Protein AF-A0A7U9TIS8-F1 (afdb_monomer)

Nearest PDB structures (foldseek):
  5chs-assembly1_A  TM=2.363E-01  e=1.537E+00  Vesicular stomatitis Indiana virus
  6k5p-assembly1_A  TM=4.610E-01  e=3.550E+00  Culex quinquefasciatus
  7df1-assembly4_D  TM=5.154E-01  e=9.594E+00  Homo sapiens

Structure (mmCIF, N/CA/C/O backbone):
data_AF-A0A7U9TIS8-F1
#
_entry.id   AF-A0A7U9TIS8-F1
#
loop_
_atom_site.group_PDB
_atom_site.id
_atom_site.type_symbol
_atom_site.label_atom_id
_atom_site.label_alt_id
_atom_site.label_comp_id
_atom_site.label_asym_id
_atom_site.label_entity_id
_atom_site.label_seq_id
_atom_site.pdbx_PDB_ins_code
_atom_site.Cartn_x
_atom_site.Cartn_y
_atom_site.Cartn_z
_atom_site.occupancy
_atom_site.B_iso_or_equiv
_atom_site.auth_seq_id
_atom_site.auth_comp_id
_atom_site.auth_asym_id
_atom_site.auth_atom_id
_atom_site.pdbx_PDB_model_num
ATOM 1 N N . MET A 1 1 ? 23.838 77.059 20.087 1.00 42.41 1 MET A N 1
ATOM 2 C CA . MET A 1 1 ? 24.454 75.940 19.335 1.00 42.41 1 MET A CA 1
ATOM 3 C C . MET A 1 1 ? 25.877 75.732 19.826 1.00 42.41 1 MET A C 1
ATOM 5 O O . MET A 1 1 ? 26.713 76.539 19.466 1.00 42.41 1 MET A O 1
ATOM 9 N N . ASN A 1 2 ? 26.151 74.729 20.671 1.00 47.03 2 ASN A N 1
ATOM 10 C CA . ASN A 1 2 ? 27.525 74.245 20.923 1.00 47.03 2 ASN A CA 1
ATOM 11 C C . ASN A 1 2 ? 27.561 72.875 21.642 1.00 47.03 2 ASN A C 1
ATOM 13 O O . ASN A 1 2 ? 28.391 72.639 22.509 1.00 47.03 2 ASN A O 1
ATOM 17 N N . LEU A 1 3 ? 26.677 71.942 21.264 1.00 46.69 3 LEU A N 1
ATOM 18 C CA . LEU A 1 3 ? 26.717 70.548 21.749 1.00 46.69 3 LEU A CA 1
ATOM 19 C C . LEU A 1 3 ? 27.428 69.578 20.782 1.00 46.69 3 LEU A C 1
ATOM 21 O O . LEU A 1 3 ? 27.631 68.419 21.119 1.00 46.69 3 LEU A O 1
ATOM 25 N N . PHE A 1 4 ? 27.891 70.049 19.617 1.00 48.75 4 PHE A N 1
ATOM 26 C CA . PHE A 1 4 ? 28.489 69.205 18.567 1.00 48.75 4 PHE A CA 1
ATOM 27 C C . PHE A 1 4 ? 30.017 69.333 18.413 1.00 48.75 4 PHE A C 1
ATOM 29 O O . PHE A 1 4 ? 30.557 69.077 17.340 1.00 48.75 4 PHE A O 1
ATOM 36 N N . LYS A 1 5 ? 30.756 69.719 19.462 1.00 52.62 5 LYS A N 1
ATOM 37 C CA . LYS A 1 5 ? 32.230 69.851 19.394 1.00 52.62 5 LYS A CA 1
ATOM 38 C C . LYS A 1 5 ? 32.991 69.133 20.512 1.00 52.62 5 LYS A C 1
ATOM 40 O O . LYS A 1 5 ? 34.034 69.607 20.947 1.00 52.62 5 LYS A O 1
ATOM 45 N N . ASN A 1 6 ? 32.526 67.963 20.954 1.00 50.16 6 ASN A N 1
ATOM 46 C CA . ASN A 1 6 ? 33.331 67.119 21.840 1.00 50.16 6 ASN A CA 1
ATOM 47 C C . ASN A 1 6 ? 33.301 65.650 21.389 1.00 50.16 6 ASN A C 1
ATOM 49 O O . ASN A 1 6 ? 32.342 64.928 21.648 1.00 50.16 6 ASN A O 1
ATOM 53 N N . LYS A 1 7 ? 34.372 65.187 20.723 1.00 54.34 7 LYS A N 1
ATOM 54 C CA . LYS A 1 7 ? 34.528 63.793 20.250 1.00 54.34 7 LYS A CA 1
ATOM 55 C C . LYS A 1 7 ? 34.502 62.746 21.382 1.00 54.34 7 LYS A C 1
ATOM 57 O O . LYS A 1 7 ? 34.402 61.561 21.098 1.00 54.34 7 LYS A O 1
ATOM 62 N N . LYS A 1 8 ? 34.540 63.166 22.654 1.00 52.75 8 LYS A N 1
ATOM 63 C CA . LYS A 1 8 ? 34.371 62.294 23.831 1.00 52.75 8 LYS A CA 1
ATOM 64 C C . LYS A 1 8 ? 32.907 62.035 24.229 1.00 52.75 8 LYS A C 1
ATOM 66 O O . LYS A 1 8 ? 32.668 61.127 25.012 1.00 52.75 8 LYS A O 1
ATOM 71 N N . ALA A 1 9 ? 31.932 62.771 23.684 1.00 53.75 9 ALA A N 1
ATOM 72 C CA . ALA A 1 9 ? 30.506 62.602 24.010 1.00 53.75 9 ALA A CA 1
ATOM 73 C C . ALA A 1 9 ? 29.753 61.627 23.074 1.00 53.75 9 ALA A C 1
ATOM 75 O O . ALA A 1 9 ? 28.619 61.259 23.359 1.00 53.75 9 ALA A O 1
ATOM 76 N N . ILE A 1 10 ? 30.381 61.184 21.977 1.00 56.66 10 ILE A N 1
ATOM 77 C CA . ILE A 1 10 ? 29.792 60.259 20.983 1.00 56.66 10 ILE A CA 1
ATOM 78 C C . ILE A 1 10 ? 29.905 58.783 21.423 1.00 56.66 10 ILE A C 1
ATOM 80 O O . ILE A 1 10 ? 29.148 57.939 20.951 1.00 56.66 10 ILE A O 1
ATOM 84 N N . GLY A 1 11 ? 30.807 58.459 22.357 1.00 60.09 11 GLY A N 1
ATOM 85 C CA . GLY A 1 11 ? 31.044 57.077 22.789 1.00 60.09 11 GLY A CA 1
ATOM 86 C C . GLY A 1 11 ? 29.905 56.467 23.610 1.00 60.09 11 GLY A C 1
ATOM 87 O O . GLY A 1 11 ? 29.603 55.291 23.444 1.00 60.09 11 GLY A O 1
ATOM 88 N N . LEU A 1 12 ? 29.233 57.252 24.458 1.00 69.31 12 LEU A N 1
ATOM 89 C CA . LEU A 1 12 ? 28.217 56.718 25.373 1.00 69.31 12 LEU A CA 1
ATOM 90 C C . LEU A 1 12 ? 26.941 56.242 24.646 1.00 69.31 12 LEU A C 1
ATOM 92 O O . LEU A 1 12 ? 26.530 55.111 24.892 1.00 69.31 12 LEU A O 1
ATOM 96 N N . PRO A 1 13 ? 26.343 57.016 23.712 1.00 76.12 13 PRO A N 1
ATOM 97 C CA . PRO A 1 13 ? 25.174 56.556 22.957 1.00 76.12 13 PRO A CA 1
ATOM 98 C C . PRO A 1 13 ? 25.478 55.358 22.050 1.00 76.12 13 PRO A C 1
ATOM 100 O O . PRO A 1 13 ? 24.631 54.489 21.879 1.00 76.12 13 PRO A O 1
ATOM 103 N N . MET A 1 14 ? 26.695 55.286 21.496 1.00 75.62 14 MET A N 1
ATOM 104 C CA . MET A 1 14 ? 27.121 54.171 20.646 1.00 75.62 14 MET A CA 1
ATOM 105 C C . MET A 1 14 ? 27.287 52.876 21.456 1.00 75.62 14 MET A C 1
ATOM 107 O O . MET A 1 14 ? 26.793 51.834 21.040 1.00 75.62 14 MET A O 1
ATOM 111 N N . VAL A 1 15 ? 27.908 52.945 22.640 1.00 78.94 15 VAL A N 1
ATOM 112 C CA . VAL A 1 15 ? 28.014 51.800 23.562 1.00 78.94 15 VAL A CA 1
ATOM 113 C C . VAL A 1 15 ? 26.632 51.349 24.035 1.00 78.94 15 VAL A C 1
ATOM 115 O O . VAL A 1 15 ? 26.360 50.153 24.052 1.00 78.94 15 VAL A O 1
ATOM 118 N N . LEU A 1 16 ? 25.733 52.287 24.353 1.00 80.81 16 LEU A N 1
ATOM 119 C CA . LEU A 1 16 ? 24.362 51.958 24.745 1.00 80.81 16 LEU A CA 1
ATOM 120 C C . LEU A 1 16 ? 23.595 51.281 23.598 1.00 80.81 16 LEU A C 1
ATOM 122 O O . LEU A 1 16 ? 22.908 50.293 23.828 1.00 80.81 16 LEU A O 1
ATOM 126 N N . GLY A 1 17 ? 23.771 51.757 22.361 1.00 80.88 17 GLY A N 1
ATOM 127 C CA . GLY A 1 17 ? 23.202 51.135 21.165 1.00 80.88 17 GLY A CA 1
ATOM 128 C C . GLY A 1 17 ? 23.708 49.708 20.935 1.00 80.88 17 GLY A C 1
ATOM 129 O O . GLY A 1 17 ? 22.905 48.825 20.654 1.00 80.88 17 GLY A O 1
ATOM 130 N N . ILE A 1 18 ? 25.009 49.456 21.127 1.00 83.81 18 ILE A N 1
ATOM 131 C CA . ILE A 1 18 ? 25.588 48.104 21.039 1.00 83.81 18 ILE A CA 1
ATOM 132 C C . ILE A 1 18 ? 25.034 47.201 22.145 1.00 83.81 18 ILE A C 1
ATOM 134 O O . ILE A 1 18 ? 24.660 46.070 21.863 1.00 83.81 18 ILE A O 1
ATOM 138 N N . ILE A 1 19 ? 24.937 47.683 23.388 1.00 84.62 19 ILE A N 1
ATOM 139 C CA . ILE A 1 19 ? 24.384 46.899 24.503 1.00 84.62 19 ILE A CA 1
ATOM 140 C C . ILE A 1 19 ? 22.920 46.538 24.236 1.00 84.62 19 ILE A C 1
ATOM 142 O O . ILE A 1 19 ? 22.548 45.377 24.371 1.00 84.62 19 ILE A O 1
ATOM 146 N N . VAL A 1 20 ? 22.098 47.500 23.808 1.00 83.81 20 VAL A N 1
ATOM 147 C CA . VAL A 1 20 ? 20.688 47.253 23.464 1.00 83.81 20 VAL A CA 1
ATOM 148 C C . VAL A 1 20 ? 20.572 46.281 22.288 1.00 83.81 20 VAL A C 1
ATOM 150 O O . VAL A 1 20 ? 19.719 45.402 22.315 1.00 83.81 20 VAL A O 1
ATOM 153 N N . PHE A 1 21 ? 21.454 46.381 21.293 1.00 84.88 21 PHE A N 1
ATOM 154 C CA . PHE A 1 21 ? 21.502 45.449 20.167 1.00 84.88 21 PHE A CA 1
ATOM 155 C C . PHE A 1 21 ? 21.884 44.026 20.599 1.00 84.88 21 PHE A C 1
ATOM 157 O O . PHE A 1 21 ? 21.220 43.073 20.205 1.00 84.88 21 PHE A O 1
ATOM 164 N N . VAL A 1 22 ? 22.900 43.872 21.454 1.00 87.50 22 VAL A N 1
ATOM 165 C CA . VAL A 1 22 ? 23.317 42.565 21.991 1.00 87.50 22 VAL A CA 1
ATOM 166 C C . VAL A 1 22 ? 22.220 41.955 22.859 1.00 87.50 22 VAL A C 1
ATOM 168 O O . VAL A 1 22 ? 21.928 40.771 22.708 1.00 87.50 22 VAL A O 1
ATOM 171 N N . ILE A 1 23 ? 21.574 42.746 23.722 1.00 88.81 23 ILE A N 1
ATOM 172 C CA . ILE A 1 23 ? 20.425 42.285 24.514 1.00 88.81 23 ILE A CA 1
ATOM 173 C C . ILE A 1 23 ? 19.290 41.870 23.575 1.00 88.81 23 ILE A C 1
ATOM 175 O O . ILE A 1 23 ? 18.766 40.775 23.724 1.00 88.81 23 ILE A O 1
ATOM 179 N N . GLY A 1 24 ? 18.976 42.680 22.560 1.00 85.81 24 GLY A N 1
ATOM 180 C CA . GLY A 1 24 ? 17.942 42.377 21.571 1.00 85.81 24 GLY A CA 1
ATOM 181 C C . GLY A 1 24 ? 18.192 41.065 20.826 1.00 85.81 24 GLY A C 1
ATOM 182 O O . GLY A 1 24 ? 17.292 40.233 20.746 1.00 85.81 24 GLY A O 1
ATOM 183 N N . ILE A 1 25 ? 19.421 40.835 20.350 1.00 89.50 25 ILE A N 1
ATOM 184 C CA . ILE A 1 25 ? 19.805 39.567 19.709 1.00 89.50 25 ILE A CA 1
ATOM 185 C C . ILE A 1 25 ? 19.719 38.407 20.698 1.00 89.50 25 ILE A C 1
ATOM 187 O O . ILE A 1 25 ? 19.184 37.358 20.357 1.00 89.50 25 ILE A O 1
ATOM 191 N N . THR A 1 26 ? 20.219 38.583 21.922 1.00 87.31 26 THR A N 1
ATOM 192 C CA . THR A 1 26 ? 20.226 37.515 22.933 1.00 87.31 26 THR A CA 1
ATOM 193 C C . THR A 1 26 ? 18.802 37.121 23.328 1.00 87.31 26 THR A C 1
ATOM 195 O O . THR A 1 26 ? 18.496 35.936 23.411 1.00 87.31 26 THR A O 1
ATOM 198 N N . THR A 1 27 ? 17.904 38.093 23.516 1.00 87.00 27 THR A N 1
ATOM 199 C CA . THR A 1 27 ? 16.485 37.850 23.800 1.00 87.00 27 THR A CA 1
ATOM 200 C C . THR A 1 27 ? 15.775 37.189 22.619 1.00 87.00 27 THR A C 1
ATOM 202 O O . THR A 1 27 ? 15.003 36.255 22.832 1.00 87.00 27 THR A O 1
ATOM 205 N N . ALA A 1 28 ? 16.050 37.614 21.382 1.00 85.69 28 ALA A N 1
ATOM 206 C CA . ALA A 1 28 ? 15.483 36.984 20.189 1.00 85.69 28 ALA A CA 1
ATOM 207 C C . ALA A 1 28 ? 15.948 35.526 20.038 1.00 85.69 28 ALA A C 1
ATOM 209 O O . ALA A 1 28 ? 15.123 34.644 19.817 1.00 85.69 28 ALA A O 1
ATOM 210 N N . LEU A 1 29 ? 17.244 35.261 20.239 1.00 87.75 29 LEU A N 1
ATOM 211 C CA . LEU A 1 29 ? 17.815 33.913 20.215 1.00 87.75 29 LEU A CA 1
ATOM 212 C C . LEU A 1 29 ? 17.205 33.027 21.311 1.00 87.75 29 LEU A C 1
ATOM 214 O O . LEU A 1 29 ? 16.806 31.902 21.039 1.00 87.75 29 LEU A O 1
ATOM 218 N N . MET A 1 30 ? 17.093 33.541 22.538 1.00 89.19 30 MET A N 1
ATOM 219 C CA . MET A 1 30 ? 16.490 32.807 23.653 1.00 89.19 30 MET A CA 1
ATOM 220 C C . MET A 1 30 ? 15.014 32.486 23.387 1.00 89.19 30 MET A C 1
ATOM 222 O O . MET A 1 30 ? 14.588 31.364 23.637 1.00 89.19 30 MET A O 1
ATOM 226 N N . SER A 1 31 ? 14.258 33.437 22.830 1.00 88.75 31 SER A N 1
ATOM 227 C CA . SER A 1 31 ? 12.857 33.216 22.450 1.00 88.75 31 SER A CA 1
ATOM 228 C C . SER A 1 31 ? 12.747 32.140 21.371 1.00 88.75 31 SER A C 1
ATOM 230 O O . SER A 1 31 ? 11.942 31.226 21.496 1.00 88.75 31 SER A O 1
ATOM 232 N N . PHE A 1 32 ? 13.599 32.204 20.345 1.00 89.81 32 PHE A N 1
ATOM 233 C CA . PHE A 1 32 ? 13.646 31.208 19.277 1.00 89.81 32 PHE A CA 1
ATOM 234 C C . PHE A 1 32 ? 13.952 29.801 19.806 1.00 89.81 32 PHE A C 1
ATOM 236 O O . PHE A 1 32 ? 13.245 28.858 19.466 1.00 89.81 32 PHE A O 1
ATOM 243 N N . ILE A 1 33 ? 14.948 29.668 20.689 1.00 87.88 33 ILE A N 1
ATOM 244 C CA . ILE A 1 33 ? 15.300 28.386 21.316 1.00 87.88 33 ILE A CA 1
ATOM 245 C C . ILE A 1 33 ? 14.133 27.848 22.156 1.00 87.88 33 ILE A C 1
ATOM 247 O O . ILE A 1 33 ? 13.833 26.662 22.077 1.00 87.88 33 ILE A O 1
ATOM 251 N N . MET A 1 34 ? 13.448 28.699 22.930 1.00 86.81 34 MET A N 1
ATOM 252 C CA . MET A 1 34 ? 12.282 28.271 23.715 1.00 86.81 34 MET A CA 1
ATOM 253 C C . MET A 1 34 ? 11.124 27.805 22.827 1.00 86.81 34 MET A C 1
ATOM 255 O O . MET A 1 34 ? 10.527 26.774 23.119 1.00 86.81 34 MET A O 1
ATOM 259 N N . PHE A 1 35 ? 10.828 28.516 21.733 1.00 86.12 35 PHE A N 1
ATOM 260 C CA . PHE A 1 35 ? 9.786 28.095 20.792 1.00 86.12 35 PHE A CA 1
ATOM 261 C C . PHE A 1 35 ? 10.134 26.769 20.115 1.00 86.12 35 PHE A C 1
ATOM 263 O O . PHE A 1 35 ? 9.296 25.875 20.093 1.00 86.12 35 PHE A O 1
ATOM 270 N N . GLN A 1 36 ? 11.367 26.603 19.628 1.00 8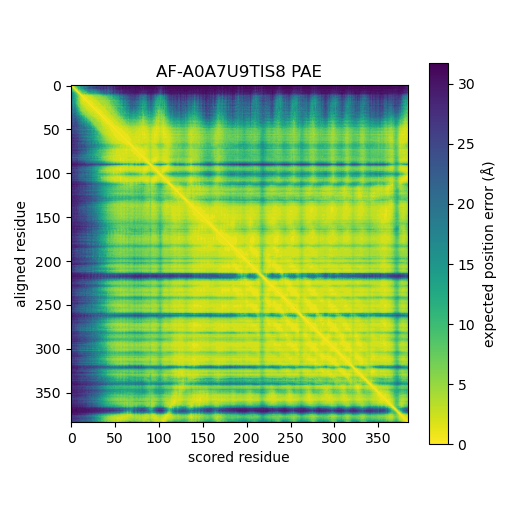4.06 36 GLN A N 1
ATOM 271 C CA . GLN A 1 36 ? 11.803 25.328 19.053 1.00 84.06 36 GLN A CA 1
ATOM 272 C C . GLN A 1 36 ? 11.744 24.188 20.070 1.00 84.06 36 GLN A C 1
ATOM 274 O O . GLN A 1 36 ? 11.239 23.121 19.750 1.00 84.06 36 GLN A O 1
ATOM 279 N N . SER A 1 37 ? 12.201 24.415 21.304 1.00 88.00 37 SER A N 1
ATOM 280 C CA . SER A 1 37 ? 12.132 23.405 22.364 1.00 88.00 37 SER A CA 1
ATOM 281 C C . SER A 1 37 ? 10.693 23.008 22.689 1.00 88.00 37 SER A C 1
ATOM 283 O O . SER A 1 37 ? 10.444 21.837 22.944 1.00 88.00 37 SER A O 1
ATOM 285 N N . SER A 1 38 ? 9.756 23.960 22.685 1.00 86.81 38 SER A N 1
ATOM 286 C CA . SER A 1 38 ? 8.339 23.665 22.902 1.00 86.81 38 SER A CA 1
ATOM 287 C C . SER A 1 38 ? 7.743 22.856 21.755 1.00 86.81 38 SER A C 1
ATOM 289 O O . SER A 1 38 ? 6.950 21.964 22.018 1.00 86.81 38 SER A O 1
ATOM 291 N N . LEU A 1 39 ? 8.111 23.159 20.505 1.00 84.38 39 LEU A N 1
ATOM 292 C CA . LEU A 1 39 ? 7.644 22.399 19.343 1.00 84.38 39 LEU A CA 1
ATOM 293 C C . LEU A 1 39 ? 8.169 20.964 19.368 1.00 84.38 39 LEU A C 1
ATOM 295 O O . LEU A 1 39 ? 7.397 20.043 19.155 1.00 84.38 39 LEU A O 1
ATOM 299 N N . VAL A 1 40 ? 9.449 20.776 19.701 1.00 87.06 40 VAL A N 1
ATOM 300 C CA . VAL A 1 40 ? 10.042 19.438 19.843 1.00 87.06 40 VAL A CA 1
ATOM 301 C C . VAL A 1 40 ? 9.377 18.652 20.972 1.00 87.06 40 VAL A C 1
ATOM 303 O O . VAL A 1 40 ? 9.136 17.467 20.810 1.00 87.06 40 VAL A O 1
ATOM 306 N N . GLN A 1 41 ? 9.062 19.285 22.106 1.00 87.75 41 GLN A N 1
ATOM 307 C CA . GLN A 1 41 ? 8.371 18.588 23.193 1.00 87.75 41 GLN A CA 1
ATOM 308 C C . GLN A 1 41 ? 6.968 18.135 22.773 1.00 87.75 41 GLN A C 1
ATOM 310 O O . GLN A 1 41 ? 6.611 16.999 23.042 1.00 87.75 41 GLN A O 1
ATOM 315 N N . ILE A 1 42 ? 6.205 18.997 22.091 1.00 85.56 42 ILE A N 1
ATOM 316 C CA . ILE A 1 42 ? 4.871 18.646 21.580 1.00 85.56 42 ILE A CA 1
ATOM 317 C C . ILE A 1 42 ? 4.960 17.456 20.619 1.00 85.56 42 ILE A C 1
ATOM 319 O O . ILE A 1 42 ? 4.175 16.527 20.739 1.00 85.56 42 ILE A O 1
ATOM 323 N N . ASP A 1 43 ? 5.932 17.471 19.708 1.00 81.50 43 ASP A N 1
ATOM 324 C CA . ASP A 1 43 ? 6.156 16.396 18.736 1.00 81.50 43 ASP A CA 1
ATOM 325 C C . ASP A 1 43 ? 6.520 15.063 19.417 1.00 81.50 43 ASP A C 1
ATOM 327 O O . ASP A 1 43 ? 6.000 14.005 19.058 1.00 81.50 43 ASP A O 1
ATOM 331 N N . ILE A 1 44 ? 7.359 15.116 20.460 1.00 83.06 44 ILE A N 1
ATOM 332 C CA . ILE A 1 44 ? 7.696 13.950 21.289 1.00 83.06 44 ILE A CA 1
ATOM 333 C C . ILE A 1 44 ? 6.452 13.411 21.996 1.00 83.06 44 ILE A C 1
ATOM 335 O O . ILE A 1 44 ? 6.200 12.213 21.908 1.00 83.06 44 ILE A O 1
ATOM 339 N N . ASP A 1 45 ? 5.688 14.276 22.668 1.00 87.19 45 ASP A N 1
ATOM 340 C CA . ASP A 1 45 ? 4.504 13.872 23.431 1.00 87.19 45 ASP A CA 1
ATOM 341 C C . ASP A 1 45 ? 3.456 13.239 22.493 1.00 87.19 45 ASP A C 1
ATOM 343 O O . ASP A 1 45 ? 2.960 12.151 22.764 1.00 87.19 45 ASP A O 1
ATOM 347 N N . GLN A 1 46 ? 3.198 13.851 21.329 1.00 84.38 46 GLN A N 1
ATOM 348 C CA . GLN A 1 46 ? 2.276 13.314 20.318 1.00 84.38 46 GLN A CA 1
ATOM 349 C C . GLN A 1 46 ? 2.736 11.965 19.759 1.00 84.38 46 GLN A C 1
ATOM 351 O O . GLN A 1 46 ? 1.927 11.053 19.583 1.00 84.38 46 GLN A O 1
ATOM 356 N N . THR A 1 47 ? 4.036 11.821 19.497 1.00 86.31 47 THR A N 1
ATOM 357 C CA . THR A 1 47 ? 4.603 10.553 19.030 1.00 86.31 47 THR A CA 1
ATOM 358 C C . THR A 1 47 ? 4.484 9.475 20.105 1.00 86.31 47 THR A C 1
ATOM 360 O O . THR A 1 47 ? 4.126 8.341 19.796 1.00 86.31 47 THR A O 1
ATOM 363 N N . GLU A 1 48 ? 4.769 9.804 21.366 1.00 89.31 48 GLU A N 1
ATOM 364 C CA . GLU A 1 48 ? 4.663 8.868 22.486 1.00 89.31 48 GLU A CA 1
ATOM 365 C C . GLU A 1 48 ? 3.212 8.423 22.707 1.00 89.31 48 GLU A C 1
ATOM 367 O O . GLU A 1 48 ? 2.957 7.221 22.806 1.00 89.31 48 GLU A O 1
ATOM 372 N N . ASP A 1 49 ? 2.258 9.355 22.706 1.00 89.56 49 ASP A N 1
ATOM 373 C CA . ASP A 1 49 ? 0.834 9.053 22.868 1.00 89.56 49 ASP A CA 1
ATOM 374 C C . ASP A 1 49 ? 0.315 8.160 21.731 1.00 89.56 49 ASP A C 1
ATOM 376 O O . ASP A 1 49 ? -0.345 7.150 21.991 1.00 89.56 49 ASP A O 1
ATOM 380 N N . TYR A 1 50 ? 0.687 8.454 20.479 1.00 88.50 50 TYR A N 1
ATOM 381 C CA . TYR A 1 50 ? 0.359 7.607 19.329 1.00 88.50 50 TYR A CA 1
ATOM 382 C C . TYR A 1 50 ? 0.946 6.195 19.461 1.00 88.50 50 TYR A C 1
ATOM 384 O O . TYR A 1 50 ? 0.230 5.203 19.318 1.00 88.50 50 TYR A O 1
ATOM 392 N N . GLN A 1 51 ? 2.240 6.077 19.771 1.00 88.81 51 GLN A N 1
ATOM 393 C CA . GLN A 1 51 ? 2.904 4.775 19.900 1.00 88.81 51 GLN A CA 1
ATOM 394 C C . GLN A 1 51 ? 2.321 3.946 21.051 1.00 88.81 51 GLN A C 1
ATOM 396 O O . GLN A 1 51 ? 2.168 2.725 20.929 1.00 88.81 51 GLN A O 1
ATOM 401 N N . ASN A 1 52 ? 1.950 4.598 22.153 1.00 91.25 52 ASN A N 1
ATOM 402 C CA . ASN A 1 52 ? 1.269 3.957 23.270 1.00 91.25 52 ASN A CA 1
ATOM 403 C C . ASN A 1 52 ? -0.125 3.465 22.861 1.00 91.25 52 ASN A C 1
ATOM 405 O O . ASN A 1 52 ? -0.453 2.310 23.132 1.00 91.25 52 ASN A O 1
ATOM 409 N N . ALA A 1 53 ? -0.909 4.289 22.160 1.00 92.31 53 ALA A N 1
ATOM 410 C CA . ALA A 1 53 ? -2.227 3.914 21.651 1.00 92.31 53 ALA A CA 1
ATOM 411 C C . ALA A 1 53 ? -2.148 2.711 20.692 1.00 92.31 53 ALA A C 1
ATOM 413 O O . ALA A 1 53 ? -2.842 1.714 20.898 1.00 92.31 53 ALA A O 1
ATOM 414 N N . VAL A 1 54 ? -1.237 2.741 19.712 1.00 91.19 54 VAL A N 1
ATOM 415 C CA . VAL A 1 54 ? -0.980 1.613 18.795 1.00 91.19 54 VAL A CA 1
ATOM 416 C C . VAL A 1 54 ? -0.592 0.355 19.561 1.00 91.19 54 VAL A C 1
ATOM 418 O O . VAL A 1 54 ? -1.140 -0.716 19.303 1.00 91.19 54 VAL A O 1
ATOM 421 N N . THR A 1 55 ? 0.320 0.466 20.529 1.00 92.00 55 THR A N 1
ATOM 422 C CA . THR A 1 55 ? 0.765 -0.680 21.334 1.00 92.00 55 THR A CA 1
ATOM 423 C C . THR A 1 55 ? -0.386 -1.280 22.139 1.00 92.00 55 THR A C 1
ATOM 425 O O . THR A 1 55 ? -0.541 -2.501 22.156 1.00 92.00 55 THR A O 1
ATOM 428 N N . SER A 1 56 ? -1.210 -0.443 22.771 1.00 93.88 56 SER A N 1
ATOM 429 C CA . SER A 1 56 ? -2.372 -0.875 23.551 1.00 93.88 56 SER A CA 1
ATOM 430 C C . SER A 1 56 ? -3.419 -1.574 22.689 1.00 93.88 56 SER A C 1
ATOM 432 O O . SER A 1 56 ? -3.842 -2.680 23.029 1.00 93.88 56 SER A O 1
ATOM 434 N N . VAL A 1 57 ? -3.799 -0.976 21.553 1.00 94.56 57 VAL A N 1
ATOM 435 C CA . VAL A 1 57 ? -4.763 -1.575 20.617 1.00 94.56 57 VAL A CA 1
ATOM 436 C C . VAL A 1 57 ? -4.213 -2.891 20.068 1.00 94.56 57 VAL A C 1
ATOM 438 O O . VAL A 1 57 ? -4.892 -3.912 20.144 1.00 94.56 57 VAL A O 1
ATOM 441 N N . ASN A 1 58 ? -2.960 -2.914 19.601 1.00 91.88 58 ASN A N 1
ATOM 442 C CA . ASN A 1 58 ? -2.334 -4.124 19.065 1.00 91.88 58 ASN A CA 1
ATOM 443 C C . ASN A 1 58 ? -2.272 -5.250 20.110 1.00 91.88 58 ASN A C 1
ATOM 445 O O . ASN A 1 58 ? -2.597 -6.397 19.815 1.00 91.88 58 ASN A O 1
ATOM 449 N N . ALA A 1 59 ? -1.885 -4.933 21.349 1.00 91.56 59 ALA A N 1
ATOM 450 C CA . ALA A 1 59 ? -1.819 -5.915 22.426 1.00 91.56 59 ALA A CA 1
ATOM 451 C C . ALA A 1 59 ? -3.204 -6.483 22.767 1.00 91.56 59 ALA A C 1
ATOM 453 O O . ALA A 1 59 ? -3.337 -7.698 22.930 1.00 91.56 59 ALA A O 1
ATOM 454 N N . ALA A 1 60 ? -4.232 -5.632 22.839 1.00 93.44 60 ALA A N 1
ATOM 455 C CA . ALA A 1 60 ? -5.606 -6.065 23.069 1.00 93.44 60 ALA A CA 1
ATOM 456 C C . ALA A 1 60 ? -6.081 -7.007 21.952 1.00 93.44 60 ALA A C 1
ATOM 458 O O . ALA A 1 60 ? -6.515 -8.123 22.237 1.00 93.44 60 ALA A O 1
ATOM 459 N N . VAL A 1 61 ? -5.905 -6.604 20.692 1.00 91.50 61 VAL A N 1
ATOM 460 C CA . VAL A 1 61 ? -6.251 -7.395 19.501 1.00 91.50 61 VAL A CA 1
ATOM 461 C C . VAL A 1 61 ? -5.544 -8.752 19.512 1.00 91.50 61 VAL A C 1
ATOM 463 O O . VAL A 1 61 ? -6.192 -9.791 19.411 1.00 91.50 61 VAL A O 1
ATOM 466 N N . GLN A 1 62 ? -4.229 -8.786 19.728 1.00 89.81 62 GLN A N 1
ATOM 467 C CA . GLN A 1 62 ? -3.473 -10.041 19.755 1.00 89.81 62 GLN A CA 1
ATOM 468 C C . GLN A 1 62 ? -3.884 -10.968 20.906 1.00 89.81 62 GLN A C 1
ATOM 470 O O . GLN A 1 62 ? -3.886 -12.188 20.743 1.00 89.81 62 GLN A O 1
ATOM 475 N N . ILE A 1 63 ? -4.234 -10.421 22.075 1.00 91.06 63 ILE A N 1
ATOM 476 C CA . ILE A 1 63 ? -4.720 -11.224 23.203 1.00 91.06 63 ILE A CA 1
ATOM 477 C C . ILE A 1 63 ? -6.096 -11.814 22.890 1.00 91.06 63 ILE A C 1
ATOM 479 O O . ILE A 1 63 ? -6.298 -13.000 23.143 1.00 91.06 63 ILE A O 1
ATOM 483 N N . ILE A 1 64 ? -7.011 -11.036 22.305 1.00 89.81 64 ILE A N 1
ATOM 484 C CA . ILE A 1 64 ? -8.330 -11.540 21.896 1.00 89.81 64 ILE A CA 1
ATOM 485 C C . ILE A 1 64 ? -8.167 -12.656 20.862 1.00 89.81 64 ILE A C 1
ATOM 487 O O . ILE A 1 64 ? -8.737 -13.730 21.037 1.00 89.81 64 ILE A O 1
ATOM 491 N N . ALA A 1 65 ? -7.333 -12.438 19.842 1.00 87.25 65 ALA A N 1
ATOM 492 C CA . ALA A 1 65 ? -7.076 -13.429 18.802 1.00 87.25 65 ALA A CA 1
ATOM 493 C C . ALA A 1 65 ? -6.429 -14.710 19.357 1.00 87.25 65 ALA A C 1
ATOM 495 O O . ALA A 1 65 ? -6.757 -15.803 18.911 1.00 87.25 65 ALA A O 1
ATOM 496 N N . ARG A 1 66 ? -5.533 -14.598 20.349 1.00 87.69 66 ARG A N 1
ATOM 497 C CA . ARG A 1 66 ? -4.863 -15.754 20.972 1.00 87.69 66 ARG A CA 1
ATOM 498 C C . ARG A 1 66 ? -5.782 -16.561 21.885 1.00 87.69 66 ARG A C 1
ATOM 500 O O . ARG A 1 66 ? -5.706 -17.785 21.891 1.00 87.69 66 ARG A O 1
ATOM 507 N N . GLU A 1 67 ? -6.554 -15.885 22.730 1.00 88.19 67 GLU A N 1
ATOM 508 C CA . GLU A 1 67 ? -7.450 -16.546 23.688 1.00 88.19 67 GLU A CA 1
ATOM 509 C C . GLU A 1 67 ? -8.775 -16.973 23.038 1.00 88.19 67 GLU A C 1
ATOM 511 O O . GLU A 1 67 ? -9.549 -17.701 23.657 1.00 88.19 67 GLU A O 1
ATOM 516 N N . GLU A 1 68 ? -9.035 -16.507 21.811 1.00 86.94 68 GLU A N 1
ATOM 517 C CA . GLU A 1 68 ? -10.262 -16.729 21.043 1.00 86.94 68 GLU A CA 1
ATOM 518 C C . GLU A 1 68 ? -11.536 -16.405 21.846 1.00 86.94 68 GLU A C 1
ATOM 520 O O . GLU A 1 68 ? -12.575 -17.055 21.715 1.00 86.94 68 GLU A O 1
ATOM 525 N N . ASN A 1 69 ? -11.451 -15.397 22.720 1.00 85.81 69 ASN A N 1
ATOM 526 C CA . ASN A 1 69 ? -12.479 -15.091 23.707 1.00 85.81 69 ASN A CA 1
ATOM 527 C C . ASN A 1 69 ? -13.115 -13.719 23.448 1.00 85.81 69 ASN A C 1
ATOM 529 O O . ASN A 1 69 ? -12.456 -12.686 23.533 1.00 85.81 69 ASN A O 1
ATOM 533 N N . LEU A 1 70 ? -14.421 -13.724 23.177 1.00 85.56 70 LEU A N 1
ATOM 534 C CA . LEU A 1 70 ? -15.249 -12.532 22.957 1.00 85.56 70 LEU A CA 1
ATOM 535 C C . LEU A 1 70 ? -16.290 -12.319 24.072 1.00 85.56 70 LEU A C 1
ATOM 537 O O . LEU A 1 70 ? -17.251 -11.567 23.901 1.00 85.56 70 LEU A O 1
ATOM 541 N N . GLU A 1 71 ? -16.139 -12.995 25.216 1.00 87.44 71 GLU A N 1
ATOM 542 C CA . GLU A 1 71 ? -17.009 -12.806 26.376 1.00 87.44 71 GLU A CA 1
ATOM 543 C C . GLU A 1 71 ? -16.894 -11.378 26.922 1.00 87.44 71 GLU A C 1
ATOM 545 O O . GLU A 1 71 ? -15.802 -10.835 27.086 1.00 87.44 71 GLU A O 1
ATOM 550 N N . THR A 1 72 ? -18.034 -10.777 27.270 1.00 87.88 72 THR A N 1
ATOM 551 C CA . THR A 1 72 ? -18.105 -9.376 27.713 1.00 87.88 72 THR A CA 1
ATOM 552 C C . THR A 1 72 ? -17.196 -9.075 28.905 1.00 87.88 72 THR A C 1
ATOM 554 O O . THR A 1 72 ? -16.520 -8.052 28.898 1.00 87.88 72 THR A O 1
ATOM 557 N N . ASP A 1 73 ? -17.126 -9.966 29.897 1.00 92.50 73 ASP A N 1
ATOM 558 C CA . ASP A 1 73 ? -16.283 -9.766 31.085 1.00 92.50 73 ASP A CA 1
ATOM 559 C C . ASP A 1 73 ? -14.784 -9.790 30.734 1.00 92.50 73 ASP A C 1
ATOM 561 O O . ASP A 1 73 ? -13.990 -9.040 31.306 1.00 92.50 73 ASP A O 1
ATOM 565 N N . PHE A 1 74 ? -14.391 -10.635 29.775 1.00 92.81 74 PHE A N 1
ATOM 566 C CA . PHE A 1 74 ? -13.020 -10.688 29.277 1.00 92.81 74 PHE A CA 1
ATOM 567 C C . PHE A 1 74 ? -12.674 -9.409 28.512 1.00 92.81 74 PHE A C 1
ATOM 569 O O . PHE A 1 74 ? -11.671 -8.770 28.832 1.00 92.81 74 PHE A O 1
ATOM 576 N N . LEU A 1 75 ? -13.532 -8.983 27.582 1.00 92.12 75 LEU A N 1
ATOM 577 C CA . LEU A 1 75 ? -13.325 -7.754 26.813 1.00 92.12 75 LEU A CA 1
ATOM 578 C C . LEU A 1 75 ? -13.247 -6.522 27.727 1.00 92.12 75 LEU A C 1
ATOM 580 O O . LEU A 1 75 ? -12.282 -5.773 27.633 1.00 92.12 75 LEU A O 1
ATOM 584 N N . GLN A 1 76 ? -14.149 -6.379 28.704 1.00 93.94 76 GLN A N 1
ATOM 585 C CA . GLN A 1 76 ? -14.110 -5.276 29.681 1.00 93.94 76 GLN A CA 1
ATOM 586 C C . GLN A 1 76 ? -12.827 -5.254 30.521 1.00 93.94 76 GLN A C 1
ATOM 588 O O . GLN A 1 76 ? -12.329 -4.189 30.908 1.00 93.94 76 GLN A O 1
ATOM 593 N N . SER A 1 77 ? -12.269 -6.432 30.820 1.00 94.81 77 SER A N 1
ATOM 594 C CA . SER A 1 77 ? -10.989 -6.522 31.521 1.00 94.81 77 SER A CA 1
ATOM 595 C C . SER A 1 77 ? -9.831 -5.998 30.665 1.00 94.81 77 SER A C 1
ATOM 597 O O . SER A 1 77 ? -8.946 -5.327 31.200 1.00 94.81 77 SER A O 1
ATOM 599 N N . LEU A 1 78 ? -9.864 -6.237 29.348 1.00 94.81 78 LEU A N 1
ATOM 600 C CA . LEU A 1 78 ? -8.880 -5.711 28.402 1.00 94.81 78 LEU A CA 1
ATOM 601 C C . LEU A 1 78 ? -9.061 -4.209 28.182 1.00 94.81 78 LEU A C 1
ATOM 603 O O . LEU A 1 78 ? -8.064 -3.493 28.235 1.00 94.81 78 LEU A O 1
ATOM 607 N N . GLU A 1 79 ? -10.302 -3.732 28.027 1.00 95.06 79 GLU A N 1
ATOM 608 C CA . GLU A 1 79 ? -10.630 -2.300 27.943 1.00 95.06 79 GLU A CA 1
ATOM 609 C C . GLU A 1 79 ? -10.020 -1.534 29.121 1.00 95.06 79 GLU A C 1
ATOM 611 O O . GLU A 1 79 ? -9.285 -0.564 28.946 1.00 95.06 79 GLU A O 1
ATOM 616 N N . THR A 1 80 ? -10.233 -2.042 30.340 1.00 93.81 80 THR A N 1
ATOM 617 C CA . THR A 1 80 ? -9.709 -1.425 31.566 1.00 93.81 80 THR A CA 1
ATOM 618 C C . THR A 1 80 ? -8.184 -1.507 31.659 1.00 93.81 80 THR A C 1
ATOM 620 O O . THR A 1 80 ? -7.546 -0.572 32.141 1.00 93.81 80 THR A O 1
ATOM 623 N N . TYR A 1 81 ? -7.584 -2.632 31.257 1.00 94.69 81 TYR A N 1
ATOM 624 C CA . TYR A 1 81 ? -6.143 -2.850 31.400 1.00 94.69 81 TYR A CA 1
ATOM 625 C C . TYR A 1 81 ? -5.321 -2.047 30.386 1.00 94.69 81 TYR A C 1
ATOM 627 O O . TYR A 1 81 ? -4.293 -1.481 30.754 1.00 94.69 81 TYR A O 1
ATOM 635 N N . PHE A 1 82 ? -5.774 -1.994 29.131 1.00 94.50 82 PHE A N 1
ATOM 636 C CA . PHE A 1 82 ? -5.077 -1.318 28.034 1.00 94.50 82 PHE A CA 1
ATOM 637 C C . PHE A 1 82 ? -5.577 0.106 27.769 1.00 94.50 82 PHE A C 1
ATOM 639 O O . PHE A 1 82 ? -4.963 0.809 26.969 1.00 94.50 82 PHE A O 1
ATOM 646 N N . ASN A 1 83 ? -6.639 0.549 28.454 1.00 93.31 83 ASN A N 1
ATOM 647 C CA . ASN A 1 83 ? -7.301 1.834 28.213 1.00 93.31 83 ASN A CA 1
ATOM 648 C C . ASN A 1 83 ? -7.728 1.979 26.740 1.00 93.31 83 ASN A C 1
ATOM 650 O O . ASN A 1 83 ? -7.339 2.916 26.038 1.00 93.31 83 ASN A O 1
ATOM 654 N N . VAL A 1 84 ? -8.490 0.988 26.283 1.00 95.75 84 VAL A N 1
ATOM 655 C CA . VAL A 1 84 ? -9.071 0.910 24.938 1.00 95.75 84 VAL A CA 1
ATOM 656 C C . VAL A 1 84 ? -10.581 0.736 25.054 1.00 95.75 84 VAL A C 1
ATOM 658 O O . VAL A 1 84 ? -11.056 0.215 26.060 1.00 95.75 84 VAL A O 1
ATOM 661 N N . ASP A 1 85 ? -11.317 1.119 24.020 1.00 94.88 85 ASP A N 1
ATOM 662 C CA . ASP A 1 85 ? -12.747 0.856 23.887 1.00 94.88 85 ASP A CA 1
ATOM 663 C C . ASP A 1 85 ? -12.956 -0.264 22.857 1.00 94.88 85 ASP A C 1
ATOM 665 O O . ASP A 1 85 ? -12.401 -0.220 21.759 1.00 94.88 85 ASP A O 1
ATOM 669 N N . ILE A 1 86 ? -13.744 -1.287 23.196 1.00 93.19 86 ILE A N 1
ATOM 670 C CA . ILE A 1 86 ? -14.037 -2.434 22.331 1.00 93.19 86 ILE A CA 1
ATOM 671 C C . ILE A 1 86 ? -15.535 -2.439 22.026 1.00 93.19 86 ILE A C 1
ATOM 673 O O . ILE A 1 86 ? -16.370 -2.843 22.834 1.00 93.19 86 ILE A O 1
ATOM 677 N N . THR A 1 87 ? -15.892 -2.026 20.813 1.00 90.94 87 THR A N 1
ATOM 678 C CA . THR A 1 87 ? -17.292 -1.899 20.389 1.00 90.94 87 THR A CA 1
ATOM 679 C C . THR A 1 87 ? -17.638 -2.924 19.314 1.00 90.94 87 THR A C 1
ATOM 681 O O . THR A 1 87 ? -16.955 -3.038 18.303 1.00 90.94 87 THR A O 1
ATOM 684 N N . ALA A 1 88 ? -18.731 -3.666 19.501 1.00 87.44 88 ALA A N 1
ATOM 685 C CA . ALA A 1 88 ? -19.281 -4.527 18.454 1.00 87.44 88 ALA A CA 1
ATOM 686 C C . ALA A 1 88 ? -20.052 -3.678 17.429 1.00 87.44 88 ALA A C 1
ATOM 688 O O . ALA A 1 88 ? -20.992 -2.973 17.799 1.00 87.44 88 ALA A O 1
ATOM 689 N N . MET A 1 89 ? -19.679 -3.755 16.150 1.00 80.38 89 MET A N 1
ATOM 690 C CA . MET A 1 89 ? -20.299 -2.955 15.084 1.00 80.38 89 MET A CA 1
ATOM 691 C C . MET A 1 89 ? -21.502 -3.670 14.454 1.00 80.38 89 MET A C 1
ATOM 693 O O . MET A 1 89 ? -22.593 -3.111 14.339 1.00 80.38 89 MET A O 1
ATOM 697 N N . ASN A 1 90 ? -21.314 -4.927 14.059 1.00 72.75 90 ASN A N 1
ATOM 698 C CA . ASN A 1 90 ? -22.305 -5.805 13.432 1.00 72.75 90 ASN A CA 1
ATOM 699 C C . ASN A 1 90 ? -22.005 -7.276 13.798 1.00 72.75 90 ASN A C 1
ATOM 701 O O . ASN A 1 90 ? -21.159 -7.544 14.651 1.00 72.75 90 ASN A O 1
ATOM 705 N N . SER A 1 91 ? -22.744 -8.242 13.231 1.00 62.31 91 SER A N 1
ATOM 706 C CA . SER A 1 91 ? -22.642 -9.663 13.602 1.00 62.31 91 SER A CA 1
ATOM 707 C C . SER A 1 91 ? -21.264 -10.242 13.269 1.00 62.31 91 SER A C 1
ATOM 709 O O . SER A 1 91 ? -21.055 -10.750 12.171 1.00 62.31 91 SER A O 1
ATOM 711 N N . GLY A 1 92 ? -20.352 -10.159 14.235 1.00 74.50 92 GLY A N 1
ATOM 712 C CA . GLY A 1 92 ? -19.032 -10.770 14.178 1.00 74.50 92 GLY A CA 1
ATOM 713 C C . GLY A 1 92 ? -17.867 -9.811 13.952 1.00 74.50 92 GLY A C 1
ATOM 714 O O . GLY A 1 92 ? -16.757 -10.325 13.888 1.00 74.50 92 GLY A O 1
ATOM 715 N N . VAL A 1 93 ? -18.060 -8.483 13.864 1.00 86.44 93 VAL A N 1
ATOM 716 C CA . VAL A 1 93 ? -16.953 -7.501 13.771 1.00 86.44 93 VAL A CA 1
ATOM 717 C C . VAL A 1 93 ? -16.920 -6.578 14.989 1.00 86.44 93 VAL A C 1
ATOM 719 O O . VAL A 1 93 ? -17.940 -6.013 15.399 1.00 86.44 93 VAL A O 1
ATOM 722 N N . TYR A 1 94 ? -15.723 -6.408 15.540 1.00 89.69 94 TYR A N 1
ATOM 723 C CA . TYR A 1 94 ? -15.402 -5.548 16.670 1.00 89.69 94 TYR A CA 1
ATOM 724 C C . TYR A 1 94 ? -14.427 -4.461 16.225 1.00 89.69 94 TYR A C 1
ATOM 726 O O . TYR A 1 94 ? -13.456 -4.753 15.531 1.00 89.69 94 TYR A O 1
ATOM 734 N N . SER A 1 95 ? -14.668 -3.226 16.653 1.00 92.12 95 SER A N 1
ATOM 735 C CA . SER A 1 95 ? -13.701 -2.133 16.593 1.00 92.12 95 SER A CA 1
ATOM 736 C C . SER A 1 95 ? -13.021 -1.988 17.951 1.00 92.12 95 SER A C 1
ATOM 738 O O . SER A 1 95 ? -13.706 -1.879 18.970 1.00 92.12 95 SER A O 1
ATOM 740 N N . ILE A 1 96 ? -11.694 -1.966 17.961 1.00 94.19 96 ILE A N 1
ATOM 741 C CA . ILE A 1 96 ? -10.865 -1.738 19.140 1.00 94.19 96 ILE A CA 1
ATOM 742 C C . ILE A 1 96 ? -10.188 -0.384 18.952 1.00 94.19 96 ILE A C 1
ATOM 744 O O . ILE A 1 96 ? -9.387 -0.227 18.031 1.00 94.19 96 ILE A O 1
ATOM 748 N N . THR A 1 97 ? -10.517 0.584 19.803 1.00 95.19 97 THR A N 1
ATOM 749 C CA . THR A 1 97 ? -10.083 1.979 19.666 1.00 95.19 97 THR A CA 1
ATOM 750 C C . THR A 1 97 ? -9.324 2.478 20.886 1.00 95.19 97 THR A C 1
ATOM 752 O O . THR A 1 97 ? -9.637 2.115 22.015 1.00 95.19 97 THR A O 1
ATOM 755 N N . SER A 1 98 ? -8.350 3.359 20.683 1.00 94.88 98 SER A N 1
ATOM 756 C CA . SER A 1 98 ? -7.702 4.119 21.753 1.00 94.88 98 SER A CA 1
ATOM 757 C C . SER A 1 98 ? -7.615 5.586 21.355 1.00 94.88 98 SER A C 1
ATOM 759 O O . SER A 1 98 ? -7.069 5.914 20.303 1.00 94.88 98 SER A O 1
ATOM 761 N N . MET A 1 99 ? -8.171 6.470 22.181 1.00 89.69 99 MET A N 1
ATOM 762 C CA . MET A 1 99 ? -8.124 7.912 21.941 1.00 89.69 99 MET A CA 1
ATOM 763 C C . MET A 1 99 ? -6.726 8.449 22.256 1.00 89.69 99 MET A C 1
ATOM 765 O O . MET A 1 99 ? -6.209 8.219 23.350 1.00 89.69 99 MET A O 1
ATOM 769 N N . ILE A 1 100 ? -6.155 9.214 21.329 1.00 87.88 100 ILE A N 1
ATOM 770 C CA . ILE A 1 100 ? -4.927 9.987 21.558 1.00 87.88 100 ILE A CA 1
ATOM 771 C C . ILE A 1 100 ? -5.312 11.337 22.167 1.00 87.88 100 ILE A C 1
ATOM 773 O O . ILE A 1 100 ? -4.777 11.757 23.190 1.00 87.88 100 ILE A O 1
ATOM 777 N N . ASP A 1 101 ? -6.300 11.999 21.561 1.00 82.94 101 ASP A N 1
ATOM 778 C CA . ASP A 1 101 ? -6.850 13.264 22.037 1.00 82.94 101 ASP A CA 1
ATOM 779 C C . ASP A 1 101 ? -8.365 13.355 21.766 1.00 82.94 101 ASP A C 1
ATOM 781 O O . ASP A 1 101 ? -9.055 12.344 21.718 1.00 82.94 101 ASP A O 1
ATOM 785 N N . THR A 1 102 ? -8.938 14.559 21.680 1.00 78.38 102 THR A N 1
ATOM 786 C CA . THR A 1 102 ? -10.381 14.736 21.433 1.00 78.38 102 THR A CA 1
ATOM 787 C C . THR A 1 102 ? -10.819 14.455 19.996 1.00 78.38 102 THR A C 1
ATOM 789 O O . THR A 1 102 ? -12.021 14.353 19.757 1.00 78.38 102 THR A O 1
ATOM 792 N N . SER A 1 103 ? -9.877 14.417 19.060 1.00 78.88 103 SER A N 1
ATOM 793 C CA . SER A 1 103 ? -10.114 14.351 17.619 1.00 78.88 103 SER A CA 1
ATOM 794 C C . SER A 1 103 ? -9.410 13.170 16.959 1.00 78.88 103 SER A C 1
ATOM 796 O O . SER A 1 103 ? -9.921 12.690 15.961 1.00 78.88 103 SER A O 1
ATOM 798 N N . ASN A 1 104 ? -8.279 12.719 17.507 1.00 84.00 104 ASN A N 1
ATOM 799 C CA . ASN A 1 104 ? -7.464 11.647 16.944 1.00 84.00 104 ASN A CA 1
ATOM 800 C C . ASN A 1 104 ? -7.616 10.359 17.756 1.00 84.00 104 ASN A C 1
ATOM 802 O O . ASN A 1 104 ? -7.500 10.371 18.992 1.00 84.00 104 ASN A O 1
ATOM 806 N N . GLN A 1 105 ? -7.799 9.238 17.064 1.00 89.38 105 GLN A N 1
ATOM 807 C CA . GLN A 1 105 ? -7.855 7.914 17.681 1.00 89.38 105 GLN A CA 1
ATOM 808 C C . GLN A 1 105 ? -7.075 6.888 16.860 1.00 89.38 105 GLN A C 1
ATOM 810 O O . GLN A 1 105 ? -6.880 7.037 15.661 1.00 89.38 105 GLN A O 1
ATOM 815 N N . VAL A 1 106 ? -6.644 5.818 17.516 1.00 90.94 106 VAL A N 1
ATOM 816 C CA . VAL A 1 106 ? -6.120 4.627 16.850 1.00 90.94 106 VAL A CA 1
ATOM 817 C C . VAL A 1 106 ? -7.203 3.560 16.849 1.00 90.94 106 VAL A C 1
ATOM 819 O O . VAL A 1 106 ? -7.735 3.257 17.915 1.00 90.94 106 VAL A O 1
ATOM 822 N N . ILE A 1 107 ? -7.498 2.963 15.697 1.00 91.88 107 ILE A N 1
ATOM 823 C CA . ILE A 1 107 ? -8.525 1.928 15.528 1.00 91.88 107 ILE A CA 1
ATOM 824 C C . ILE A 1 107 ? -7.970 0.673 14.851 1.00 91.88 107 ILE A C 1
ATOM 826 O O . ILE A 1 107 ? -7.164 0.746 13.928 1.00 91.88 107 ILE A O 1
ATOM 830 N N . SER A 1 108 ? -8.430 -0.493 15.297 1.00 91.88 108 SER A N 1
ATOM 831 C CA . SER A 1 108 ? -8.268 -1.783 14.621 1.00 91.88 108 SER A CA 1
ATOM 832 C C . SER A 1 108 ? -9.617 -2.493 14.558 1.00 91.88 108 SER A C 1
ATOM 834 O O . SER A 1 108 ? -10.423 -2.392 15.486 1.00 91.88 108 SER A O 1
ATOM 836 N N . TYR A 1 109 ? -9.862 -3.225 13.475 1.00 90.69 109 TYR A N 1
ATOM 837 C CA . TYR A 1 109 ? -11.049 -4.052 13.307 1.00 90.69 109 TYR A CA 1
ATOM 838 C C . TYR A 1 109 ? -10.687 -5.520 13.432 1.00 90.69 109 TYR A C 1
ATOM 840 O O . TYR A 1 109 ? -9.642 -5.951 12.959 1.00 90.69 109 TYR A O 1
ATOM 848 N N . MET A 1 110 ? -11.570 -6.301 14.039 1.00 88.25 110 MET A N 1
ATOM 849 C CA . MET A 1 110 ? -11.399 -7.735 14.221 1.00 88.25 110 MET A CA 1
ATOM 850 C C . MET A 1 110 ? -12.702 -8.461 13.930 1.00 88.25 110 MET A C 1
ATOM 852 O O . MET A 1 110 ? -13.759 -8.028 14.383 1.00 88.25 110 MET A O 1
ATOM 856 N N . THR A 1 111 ? -12.621 -9.618 13.278 1.00 87.69 111 THR A N 1
ATOM 857 C CA . THR A 1 111 ? -13.720 -10.581 13.230 1.00 87.69 111 THR A CA 1
ATOM 858 C C . THR A 1 111 ? -13.357 -11.897 13.897 1.00 87.69 111 THR A C 1
ATOM 860 O O . THR A 1 111 ? -12.233 -12.362 13.762 1.00 87.69 111 THR A O 1
ATOM 863 N N . GLY A 1 112 ? -14.315 -12.500 14.610 1.00 78.88 112 GLY A N 1
ATOM 864 C CA . GLY A 1 112 ? -14.202 -13.871 15.128 1.00 78.88 112 GLY A CA 1
ATOM 865 C C . GLY A 1 112 ? -14.692 -14.939 14.141 1.00 78.88 112 GLY A C 1
ATOM 866 O O . GLY A 1 112 ? -14.590 -16.131 14.424 1.00 78.88 112 GLY A O 1
ATOM 867 N N . SER A 1 113 ? -15.244 -14.521 12.999 1.00 79.12 113 SER A N 1
ATOM 868 C CA . SER A 1 113 ? -15.854 -15.386 11.987 1.00 79.12 113 SER A CA 1
ATOM 869 C C . SER A 1 113 ? -15.429 -14.940 10.588 1.00 79.12 113 SER A C 1
ATOM 871 O O . SER A 1 113 ? -16.235 -14.407 9.822 1.00 79.12 113 SER A O 1
ATOM 873 N N . ALA A 1 114 ? -14.156 -15.139 10.246 1.00 80.25 114 ALA A N 1
ATOM 874 C CA . ALA A 1 114 ? -13.647 -14.838 8.912 1.00 80.25 114 ALA A CA 1
ATOM 875 C C . ALA A 1 114 ? -13.911 -15.969 7.907 1.00 80.25 114 ALA A C 1
ATOM 877 O O . ALA A 1 114 ? -13.967 -17.150 8.256 1.00 80.25 114 ALA A O 1
ATOM 878 N N . GLY A 1 115 ? -14.018 -15.608 6.635 1.00 81.69 115 GLY A N 1
ATOM 879 C CA . GLY A 1 115 ? -13.947 -16.545 5.524 1.00 81.69 115 GLY A CA 1
ATOM 880 C C . GLY A 1 115 ? -13.633 -15.844 4.214 1.00 81.69 115 GLY A C 1
ATOM 881 O O . GLY A 1 115 ? -13.626 -14.620 4.125 1.00 81.69 115 GLY A O 1
ATOM 882 N N . ASN A 1 116 ? -13.347 -16.639 3.190 1.00 85.31 116 ASN A N 1
ATOM 883 C CA . ASN A 1 116 ? -12.842 -16.108 1.931 1.00 85.31 116 ASN A CA 1
ATOM 884 C C . ASN A 1 116 ? -13.989 -15.653 1.031 1.00 85.31 116 ASN A C 1
ATOM 886 O O . ASN A 1 116 ? -14.877 -16.442 0.696 1.00 85.31 116 ASN A O 1
ATOM 890 N N . SER A 1 117 ? -13.907 -14.408 0.577 1.00 87.25 117 SER A N 1
ATOM 891 C CA . SER A 1 117 ? -14.802 -13.819 -0.416 1.00 87.25 117 SER A CA 1
ATOM 892 C C . SER A 1 117 ? -14.040 -13.497 -1.695 1.00 87.25 117 SER A C 1
ATOM 894 O O . SER A 1 117 ? -12.859 -13.156 -1.661 1.00 87.25 117 SER A O 1
ATOM 896 N N . ASN A 1 118 ? -14.709 -13.599 -2.843 1.00 89.00 118 ASN A N 1
ATOM 897 C CA . ASN A 1 118 ? -14.142 -13.171 -4.120 1.00 89.00 118 ASN A CA 1
ATOM 898 C C . ASN A 1 118 ? -14.098 -11.638 -4.174 1.00 89.00 118 ASN A C 1
ATOM 900 O O . ASN A 1 118 ? -15.133 -11.002 -3.968 1.00 89.00 118 ASN A O 1
ATOM 904 N N . ILE A 1 119 ? -12.932 -11.061 -4.485 1.00 88.75 119 ILE A N 1
ATOM 905 C CA . ILE A 1 119 ? -12.756 -9.602 -4.510 1.00 88.75 119 ILE A CA 1
ATOM 906 C C . ILE A 1 119 ? -13.601 -8.931 -5.602 1.00 88.75 119 ILE A C 1
ATOM 908 O O . ILE A 1 119 ? -14.038 -7.794 -5.446 1.00 88.75 119 ILE A O 1
ATOM 912 N N . VAL A 1 120 ? -13.872 -9.624 -6.713 1.00 88.12 120 VAL A N 1
ATOM 913 C CA . VAL A 1 120 ? -14.731 -9.082 -7.773 1.00 88.12 120 VAL A CA 1
ATOM 914 C C . VAL A 1 120 ? -16.152 -8.931 -7.266 1.00 88.12 120 VAL A C 1
ATOM 916 O O . VAL A 1 120 ? -16.768 -7.896 -7.481 1.00 88.12 120 VAL A O 1
ATOM 919 N N . ASP A 1 121 ? -16.664 -9.935 -6.563 1.00 84.44 121 ASP A N 1
ATOM 920 C CA . ASP A 1 121 ? -18.035 -9.902 -6.066 1.00 84.44 121 ASP A CA 1
ATOM 921 C C . ASP A 1 121 ? -18.176 -8.931 -4.888 1.00 84.44 121 ASP A C 1
ATOM 923 O O . ASP A 1 121 ? -19.173 -8.209 -4.816 1.00 84.44 121 ASP A O 1
ATOM 927 N N . SER A 1 122 ? -17.179 -8.883 -3.995 1.00 84.62 122 SER A N 1
ATOM 928 C CA . SER A 1 122 ? -17.215 -8.049 -2.790 1.00 84.62 122 SER A CA 1
ATOM 929 C C . SER A 1 122 ? -16.903 -6.577 -3.050 1.00 84.62 122 SER A C 1
ATOM 931 O O . SER A 1 122 ? -17.537 -5.721 -2.440 1.00 84.62 122 SER A O 1
ATOM 933 N N . LEU A 1 123 ? -15.957 -6.281 -3.946 1.00 88.25 123 LEU A N 1
ATOM 934 C CA . LEU A 1 123 ? -15.451 -4.932 -4.189 1.00 88.25 123 LEU A CA 1
ATOM 935 C C . LEU A 1 123 ? -15.811 -4.459 -5.601 1.00 88.25 123 LEU A C 1
ATOM 937 O O . LEU A 1 123 ? -16.601 -3.534 -5.765 1.00 88.25 123 LEU A O 1
ATOM 941 N N . PHE A 1 124 ? -15.295 -5.126 -6.638 1.00 90.44 124 PHE A N 1
ATOM 942 C CA . PHE A 1 124 ? -15.324 -4.590 -8.010 1.00 90.44 124 PHE A CA 1
ATOM 943 C C . PHE A 1 124 ? -16.644 -4.745 -8.776 1.00 90.44 124 PHE A C 1
ATOM 945 O O . PHE A 1 124 ? -16.751 -4.280 -9.912 1.00 90.44 124 PHE A O 1
ATOM 952 N N . SER A 1 125 ? -17.657 -5.366 -8.173 1.00 87.25 125 SER A N 1
ATOM 953 C CA . SER A 1 125 ? -19.018 -5.456 -8.715 1.00 87.25 125 SER A CA 1
ATOM 954 C C . SER A 1 125 ? -19.808 -4.155 -8.543 1.00 87.25 125 SER A C 1
ATOM 956 O O . SER A 1 125 ? -20.881 -3.993 -9.135 1.00 87.25 125 SER A O 1
ATOM 958 N N . LYS A 1 126 ? -19.283 -3.241 -7.724 1.00 87.62 126 LYS A N 1
ATOM 959 C CA . LYS A 1 126 ? -19.871 -1.956 -7.359 1.00 87.62 126 LYS A CA 1
ATOM 960 C C . LYS A 1 126 ? -19.045 -0.812 -7.924 1.00 87.62 126 LYS A C 1
ATOM 962 O O . LYS A 1 126 ? -17.938 -1.009 -8.410 1.00 87.62 126 LYS A O 1
ATOM 967 N N . THR A 1 127 ? -19.599 0.390 -7.882 1.00 88.50 127 THR A N 1
ATOM 968 C CA . THR A 1 127 ? -18.852 1.612 -8.208 1.00 88.50 127 THR A CA 1
ATOM 969 C C . THR A 1 127 ? -18.400 2.361 -6.960 1.00 88.50 127 THR A C 1
ATOM 971 O O . THR A 1 127 ? -17.563 3.254 -7.064 1.00 88.50 127 THR A O 1
ATOM 974 N N . GLY A 1 128 ? -18.958 2.015 -5.795 1.00 84.25 128 GLY A N 1
ATOM 975 C CA . GLY A 1 128 ? -18.751 2.709 -4.526 1.00 84.25 128 GLY A CA 1
ATOM 976 C C . GLY A 1 128 ? -19.592 3.982 -4.380 1.00 84.25 128 GLY A C 1
ATOM 977 O O . GLY A 1 128 ? -19.560 4.630 -3.340 1.00 84.25 128 GLY A O 1
ATOM 978 N N . GLY A 1 129 ? -20.392 4.328 -5.397 1.00 81.19 129 GLY A N 1
ATOM 979 C CA . GLY A 1 129 ? -21.378 5.410 -5.330 1.00 81.19 129 GLY A CA 1
ATOM 980 C C . GLY A 1 129 ? -22.767 4.956 -4.867 1.00 81.19 129 GLY A C 1
ATOM 981 O O . GLY A 1 129 ? -23.683 5.775 -4.763 1.00 81.19 129 GLY A O 1
ATOM 982 N N . GLU A 1 130 ? -22.970 3.656 -4.650 1.00 85.19 130 GLU A N 1
ATOM 983 C CA . GLU A 1 130 ? -24.247 3.097 -4.220 1.00 85.19 130 GLU A CA 1
ATOM 984 C C . GLU A 1 130 ? -24.533 3.365 -2.735 1.00 85.19 130 GLU A C 1
ATOM 986 O O . GLU A 1 130 ? -23.664 3.258 -1.881 1.00 85.19 130 GLU A O 1
ATOM 991 N N . THR A 1 131 ? -25.794 3.654 -2.399 1.00 81.88 131 THR A N 1
ATOM 992 C CA . THR A 1 131 ? -26.206 3.956 -1.014 1.00 81.88 131 THR A CA 1
ATOM 993 C C . THR A 1 131 ? -26.311 2.728 -0.108 1.00 81.88 131 THR A C 1
ATOM 995 O O . THR A 1 131 ? -26.458 2.877 1.101 1.00 81.88 131 THR A O 1
ATOM 998 N N . ASP A 1 132 ? -26.370 1.529 -0.689 1.00 81.56 132 ASP A N 1
ATOM 999 C CA . ASP A 1 132 ? -26.530 0.249 0.010 1.00 81.56 132 ASP A CA 1
ATOM 1000 C C . ASP A 1 132 ? -25.228 -0.557 0.104 1.00 81.56 132 ASP A C 1
ATOM 1002 O O . ASP A 1 132 ? -25.204 -1.608 0.745 1.00 81.56 132 ASP A O 1
ATOM 1006 N N . PHE A 1 133 ? -24.155 -0.080 -0.526 1.00 84.06 133 PHE A N 1
ATOM 1007 C CA . PHE A 1 133 ? -22.842 -0.690 -0.422 1.00 84.06 133 PHE A CA 1
ATOM 1008 C C . PHE A 1 133 ? -22.180 -0.303 0.906 1.00 84.06 133 PHE A C 1
ATOM 1010 O O . PHE A 1 133 ? -22.185 0.858 1.303 1.00 84.06 133 PHE A O 1
ATOM 1017 N N . SER A 1 134 ? -21.600 -1.293 1.579 1.00 83.12 134 SER A N 1
ATOM 1018 C CA . SER A 1 134 ? -20.742 -1.107 2.747 1.00 83.12 134 SER A CA 1
ATOM 1019 C C . SER A 1 134 ? -19.495 -1.937 2.516 1.00 83.12 134 SER A C 1
ATOM 1021 O O . SER A 1 134 ? -19.590 -3.159 2.382 1.00 83.12 134 SER A O 1
ATOM 1023 N N . LEU A 1 135 ? -18.342 -1.277 2.458 1.00 85.81 135 LEU A N 1
ATOM 1024 C CA . LEU A 1 135 ? -17.058 -1.955 2.393 1.00 85.81 135 LEU A CA 1
ATOM 1025 C C . LEU A 1 135 ? -16.826 -2.709 3.710 1.00 85.81 135 LEU A C 1
ATOM 1027 O O . LEU A 1 135 ? -17.066 -2.162 4.788 1.00 85.81 135 LEU A O 1
ATOM 1031 N N . SER A 1 136 ? -16.378 -3.963 3.625 1.00 86.88 136 SER A N 1
ATOM 1032 C CA . SER A 1 136 ? -15.914 -4.685 4.810 1.00 86.88 136 SER A CA 1
ATOM 1033 C C . SER A 1 136 ? -14.692 -3.955 5.378 1.00 86.88 136 SER A C 1
ATOM 1035 O O . SER A 1 136 ? -13.742 -3.720 4.628 1.00 86.88 136 SER A O 1
ATOM 1037 N N . PRO A 1 137 ? -14.659 -3.642 6.684 1.00 86.12 137 PRO A N 1
ATOM 1038 C CA . PRO A 1 137 ? -13.519 -2.961 7.296 1.00 86.12 137 PRO A CA 1
ATOM 1039 C C . PRO A 1 137 ? -12.247 -3.826 7.318 1.00 86.12 137 PRO A C 1
ATOM 1041 O O . PRO A 1 137 ? -11.182 -3.334 7.670 1.00 86.12 137 PRO A O 1
ATOM 1044 N N . LEU A 1 138 ? -12.350 -5.110 6.953 1.00 87.62 138 LEU A N 1
ATOM 1045 C CA . LEU A 1 138 ? -11.218 -6.022 6.801 1.00 87.62 138 LEU A CA 1
ATOM 1046 C C . LEU A 1 138 ? -10.586 -5.951 5.407 1.00 87.62 138 LEU A C 1
ATOM 1048 O O . LEU A 1 138 ? -9.512 -6.504 5.218 1.00 87.62 138 LEU A O 1
ATOM 1052 N N . ILE A 1 139 ? -11.229 -5.296 4.435 1.00 90.06 139 ILE A N 1
ATOM 1053 C CA . ILE A 1 139 ? -10.665 -5.085 3.099 1.00 90.06 139 ILE A CA 1
ATOM 1054 C C . ILE A 1 139 ? -9.886 -3.770 3.117 1.00 90.06 139 ILE A C 1
ATOM 1056 O O . ILE A 1 139 ? -10.433 -2.698 2.869 1.00 90.06 139 ILE A O 1
ATOM 1060 N N . THR A 1 140 ? -8.591 -3.872 3.391 1.00 91.19 140 THR A N 1
ATOM 1061 C CA . THR A 1 140 ? -7.635 -2.757 3.328 1.00 91.19 140 THR A CA 1
ATOM 1062 C C . THR A 1 140 ? -6.513 -3.052 2.326 1.00 91.19 140 THR A C 1
ATOM 1064 O O . THR A 1 140 ? -6.243 -4.226 2.037 1.00 91.19 140 THR A O 1
ATOM 1067 N N . PRO A 1 141 ? -5.801 -2.034 1.813 1.00 93.38 141 PRO A N 1
ATOM 1068 C CA . PRO A 1 141 ? -4.613 -2.241 0.988 1.00 93.38 141 PRO A CA 1
ATOM 1069 C C . PRO A 1 141 ? -3.609 -3.218 1.613 1.00 93.38 141 PRO A C 1
ATOM 1071 O O . PRO A 1 141 ? -3.137 -4.108 0.907 1.00 93.38 141 PRO A O 1
ATOM 1074 N N . THR A 1 142 ? -3.356 -3.128 2.927 1.00 92.06 142 THR A N 1
ATOM 1075 C CA . THR A 1 142 ? -2.503 -4.053 3.697 1.00 92.06 142 THR A CA 1
ATOM 1076 C C . THR A 1 142 ? -2.984 -5.487 3.553 1.00 92.06 142 THR A C 1
ATOM 1078 O O . THR A 1 142 ? -2.201 -6.366 3.203 1.00 92.06 142 THR A O 1
ATOM 1081 N N . THR A 1 143 ? -4.268 -5.737 3.815 1.00 90.88 143 THR A N 1
ATOM 1082 C CA . THR A 1 143 ? -4.836 -7.095 3.752 1.00 90.88 143 THR A CA 1
ATOM 1083 C C . THR A 1 143 ? -4.834 -7.658 2.330 1.00 90.88 143 THR A C 1
ATOM 1085 O O . THR A 1 143 ? -4.604 -8.849 2.120 1.00 90.88 143 THR A O 1
ATOM 1088 N N . MET A 1 144 ? -5.016 -6.800 1.321 1.00 93.69 144 MET A N 1
ATOM 1089 C CA . MET A 1 144 ? -4.926 -7.195 -0.080 1.00 93.69 144 MET A CA 1
ATOM 1090 C C . MET A 1 144 ? -3.499 -7.610 -0.447 1.00 93.69 144 MET A C 1
ATOM 1092 O O . MET A 1 144 ? -3.300 -8.694 -0.999 1.00 93.69 144 MET A O 1
ATOM 1096 N N . IL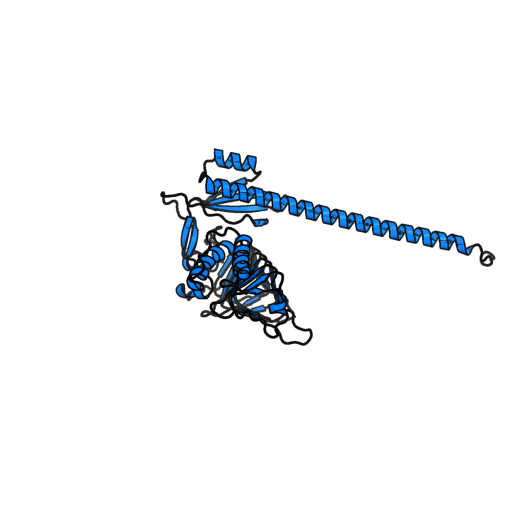E A 1 145 ? -2.493 -6.790 -0.119 1.00 94.88 145 ILE A N 1
ATOM 1097 C CA . ILE A 1 145 ? -1.101 -7.123 -0.439 1.00 94.88 145 ILE A CA 1
ATOM 1098 C C . ILE A 1 145 ? -0.582 -8.292 0.411 1.00 94.88 145 ILE A C 1
ATOM 1100 O O . ILE A 1 145 ? 0.163 -9.126 -0.104 1.00 94.88 145 ILE A O 1
ATOM 1104 N N . SER A 1 146 ? -1.016 -8.425 1.671 1.00 92.62 146 SER A N 1
ATOM 1105 C CA . SER A 1 146 ? -0.646 -9.550 2.541 1.00 92.62 146 SER A CA 1
ATOM 1106 C C . SER A 1 146 ? -1.258 -10.873 2.091 1.00 92.62 146 SER A C 1
ATOM 1108 O O . SER A 1 146 ? -0.659 -11.923 2.323 1.00 92.62 146 SER A O 1
ATOM 1110 N N . THR A 1 147 ? -2.403 -10.827 1.406 1.00 92.81 147 THR A N 1
ATOM 1111 C CA . THR A 1 147 ? -3.013 -11.997 0.763 1.00 92.81 147 THR A CA 1
ATOM 1112 C C . THR A 1 147 ? -2.331 -12.322 -0.568 1.00 92.81 147 THR A C 1
ATOM 1114 O O . THR A 1 147 ? -2.080 -13.486 -0.867 1.00 92.81 147 THR A O 1
ATOM 1117 N N . PHE A 1 148 ? -1.985 -11.308 -1.369 1.00 95.44 148 PHE A N 1
ATOM 1118 C CA . PHE A 1 148 ? -1.347 -11.503 -2.675 1.00 95.44 148 PHE A CA 1
ATOM 1119 C C . PHE A 1 148 ? 0.107 -11.983 -2.581 1.00 95.44 148 PHE A C 1
ATOM 1121 O O . PHE A 1 148 ? 0.515 -12.879 -3.323 1.00 95.44 148 PHE A O 1
ATOM 1128 N N . LEU A 1 149 ? 0.912 -11.384 -1.697 1.00 95.81 149 LEU A N 1
ATOM 1129 C CA . LEU A 1 149 ? 2.359 -11.599 -1.677 1.00 95.81 149 LEU A CA 1
ATOM 1130 C C . LEU A 1 149 ? 2.757 -13.074 -1.469 1.00 95.81 149 LEU A C 1
ATOM 1132 O O . LEU A 1 149 ? 3.598 -13.548 -2.231 1.00 95.81 149 LEU A O 1
ATOM 1136 N N . PRO A 1 150 ? 2.190 -13.838 -0.515 1.00 94.75 150 PRO A N 1
ATOM 1137 C CA . PRO A 1 150 ? 2.547 -15.247 -0.327 1.00 94.75 150 PRO A CA 1
ATOM 1138 C C . PRO A 1 150 ? 2.326 -16.101 -1.585 1.00 94.75 150 PRO A C 1
ATOM 1140 O O . PRO A 1 150 ? 3.173 -16.931 -1.945 1.00 94.75 150 PRO A O 1
ATOM 1143 N N . ASP A 1 151 ? 1.218 -15.861 -2.290 1.00 93.81 151 ASP A N 1
ATOM 1144 C CA . ASP A 1 151 ? 0.899 -16.526 -3.553 1.00 93.81 151 ASP A CA 1
ATOM 1145 C C . ASP A 1 151 ? 1.882 -16.113 -4.650 1.00 93.81 151 ASP A C 1
ATOM 1147 O O . ASP A 1 151 ? 2.405 -16.969 -5.371 1.00 93.81 151 ASP A O 1
ATOM 1151 N N . TYR A 1 152 ? 2.206 -14.819 -4.723 1.00 95.62 152 TYR A N 1
ATOM 1152 C CA . TYR A 1 152 ? 3.213 -14.295 -5.639 1.00 95.62 152 TYR A CA 1
ATOM 1153 C C . TYR A 1 152 ? 4.586 -14.934 -5.427 1.00 95.62 152 TYR A C 1
ATOM 1155 O O . TYR A 1 152 ? 5.209 -15.391 -6.386 1.00 95.62 152 TYR A O 1
ATOM 1163 N N . ILE A 1 153 ? 5.053 -15.029 -4.179 1.00 95.88 153 ILE A N 1
ATOM 1164 C CA . ILE A 1 153 ? 6.326 -15.677 -3.844 1.00 95.88 153 ILE A CA 1
ATOM 1165 C C . ILE A 1 153 ? 6.314 -17.143 -4.270 1.00 95.88 153 ILE A C 1
ATOM 1167 O O . ILE A 1 153 ? 7.263 -17.604 -4.903 1.00 95.88 153 ILE A O 1
ATOM 1171 N N . SER A 1 154 ? 5.235 -17.864 -3.971 1.00 94.31 154 SER A N 1
ATOM 1172 C CA . SER A 1 154 ? 5.112 -19.289 -4.294 1.00 94.31 154 SER A CA 1
ATOM 1173 C C . SER A 1 154 ? 5.184 -19.563 -5.797 1.00 94.31 154 SER A C 1
ATOM 1175 O O . SER A 1 154 ? 5.781 -20.555 -6.221 1.00 94.31 154 SER A O 1
ATOM 1177 N N . GLN A 1 155 ? 4.584 -18.689 -6.608 1.00 93.00 155 GLN A N 1
ATOM 1178 C CA . GLN A 1 155 ? 4.545 -18.839 -8.062 1.00 93.00 155 GLN A CA 1
ATOM 1179 C C . GLN A 1 155 ? 5.819 -18.318 -8.740 1.00 93.00 155 GLN A C 1
ATOM 1181 O O . GLN A 1 155 ? 6.387 -19.001 -9.596 1.00 93.00 155 GLN A O 1
ATOM 1186 N N . SER A 1 156 ? 6.288 -17.133 -8.350 1.00 94.00 156 SER A N 1
ATOM 1187 C CA . SER A 1 156 ? 7.432 -16.455 -8.975 1.00 94.00 156 SER A CA 1
ATOM 1188 C C . SER A 1 156 ? 8.777 -16.987 -8.481 1.00 94.00 156 SER A C 1
ATOM 1190 O O . SER A 1 156 ? 9.758 -16.993 -9.231 1.00 94.00 156 SER A O 1
ATOM 1192 N N . PHE A 1 157 ? 8.833 -17.484 -7.242 1.00 95.31 157 PHE A N 1
ATOM 1193 C CA . PHE A 1 157 ? 10.044 -18.005 -6.606 1.00 95.31 157 PHE A CA 1
ATOM 1194 C C . PHE A 1 157 ? 9.789 -19.351 -5.900 1.00 95.31 157 PHE A C 1
ATOM 1196 O O . PHE A 1 157 ? 9.865 -19.429 -4.674 1.00 95.31 157 PHE A O 1
ATOM 1203 N N . PRO A 1 158 ? 9.588 -20.462 -6.640 1.00 93.31 158 PRO A N 1
ATOM 1204 C CA . PRO A 1 158 ? 9.192 -21.758 -6.064 1.00 93.31 158 PRO A CA 1
ATOM 1205 C C . PRO A 1 158 ? 10.174 -22.381 -5.054 1.00 93.31 158 PRO A C 1
ATOM 1207 O O . PRO A 1 158 ? 9.890 -23.415 -4.454 1.00 93.31 158 PRO A O 1
ATOM 1210 N N . TRP A 1 159 ? 11.371 -21.809 -4.909 1.00 93.06 159 TRP A N 1
ATOM 1211 C CA . TRP A 1 159 ? 12.387 -22.217 -3.937 1.00 93.06 159 TRP A CA 1
ATOM 1212 C C . TRP A 1 159 ? 12.301 -21.458 -2.604 1.00 93.06 159 TRP A C 1
ATOM 1214 O O . TRP A 1 159 ? 13.032 -21.801 -1.675 1.00 93.06 159 TRP A O 1
ATOM 1224 N N . ILE A 1 160 ? 11.456 -20.429 -2.504 1.00 94.88 160 ILE A N 1
ATOM 1225 C CA . ILE A 1 160 ? 11.201 -19.667 -1.280 1.00 94.88 160 ILE A CA 1
ATOM 1226 C C . ILE A 1 160 ? 9.949 -20.248 -0.627 1.00 94.88 160 ILE A C 1
ATOM 1228 O O . ILE A 1 160 ? 8.930 -20.442 -1.282 1.00 94.88 160 ILE A O 1
ATOM 1232 N N . THR A 1 161 ? 10.020 -20.545 0.671 1.00 93.94 161 THR A N 1
ATOM 1233 C CA . THR A 1 161 ? 8.806 -20.825 1.448 1.00 93.94 161 THR A CA 1
ATOM 1234 C C . THR A 1 161 ? 8.174 -19.481 1.805 1.00 93.94 161 THR A C 1
ATOM 1236 O O . THR A 1 161 ? 8.851 -18.688 2.466 1.00 93.94 161 THR A O 1
ATOM 1239 N N . PRO A 1 162 ? 6.947 -19.186 1.344 1.00 93.69 162 PRO A N 1
ATOM 1240 C CA . PRO A 1 162 ? 6.301 -17.916 1.639 1.00 93.69 162 PRO A CA 1
ATOM 1241 C C . PRO A 1 162 ? 6.020 -17.801 3.139 1.00 93.69 162 PRO A C 1
ATOM 1243 O O . PRO A 1 162 ? 5.621 -18.774 3.783 1.00 93.69 162 PRO A O 1
ATOM 1246 N N . GLU A 1 163 ? 6.217 -16.608 3.683 1.00 92.62 163 GLU A N 1
ATOM 1247 C CA . GLU A 1 163 ? 5.639 -16.241 4.973 1.00 92.62 163 GLU A CA 1
ATOM 1248 C C . GLU A 1 163 ? 4.198 -15.762 4.751 1.00 92.62 163 GLU A C 1
ATOM 1250 O O . GLU A 1 163 ? 3.870 -15.240 3.686 1.00 92.62 163 GLU A O 1
ATOM 1255 N N . THR A 1 164 ? 3.318 -16.012 5.717 1.00 88.31 164 THR A N 1
ATOM 1256 C CA . THR A 1 164 ? 1.875 -15.739 5.634 1.00 88.31 164 THR A CA 1
ATOM 1257 C C . THR A 1 164 ? 1.399 -15.064 6.911 1.00 88.31 164 THR A C 1
ATOM 1259 O O . THR A 1 164 ? 2.016 -15.245 7.959 1.00 88.31 164 THR A O 1
ATOM 1262 N N . GLY A 1 165 ? 0.249 -14.388 6.859 1.00 80.44 165 GLY A N 1
ATOM 1263 C CA . GLY A 1 165 ? -0.356 -13.779 8.047 1.00 80.44 165 GLY A CA 1
ATOM 1264 C C . GLY A 1 165 ? 0.297 -12.457 8.446 1.00 80.44 165 GLY A C 1
ATOM 1265 O O . GLY A 1 165 ? 0.362 -12.139 9.631 1.00 80.44 165 GLY A O 1
ATOM 1266 N N . PHE A 1 166 ? 0.801 -11.694 7.470 1.00 87.62 166 PHE A N 1
ATOM 1267 C CA . PHE A 1 166 ? 1.275 -10.336 7.723 1.00 87.62 166 PHE A CA 1
ATOM 1268 C C . PHE A 1 166 ? 0.123 -9.474 8.224 1.00 87.62 166 PHE A C 1
ATOM 1270 O O . PHE A 1 166 ? -0.949 -9.436 7.619 1.00 87.62 166 PHE A O 1
ATOM 1277 N N . THR A 1 167 ? 0.377 -8.759 9.313 1.00 80.75 167 THR A N 1
ATOM 1278 C CA . THR A 1 167 ? -0.625 -7.913 9.965 1.00 80.75 167 THR A CA 1
ATOM 1279 C C . THR A 1 167 ? -0.408 -6.431 9.704 1.00 80.75 167 THR A C 1
ATOM 1281 O O . THR A 1 167 ? -1.259 -5.651 10.096 1.00 80.75 167 THR A O 1
ATOM 1284 N N . SER A 1 168 ? 0.693 -6.025 9.057 1.00 85.69 168 SER A N 1
ATOM 1285 C CA . SER A 1 168 ? 0.985 -4.627 8.712 1.00 85.69 168 SER A CA 1
ATOM 1286 C C . SER A 1 168 ? 1.865 -4.504 7.463 1.00 85.69 168 SER A C 1
ATOM 1288 O O . SER A 1 168 ? 2.603 -5.437 7.127 1.00 85.69 168 SER A O 1
ATOM 1290 N N . PHE A 1 169 ? 1.850 -3.328 6.818 1.00 89.56 169 PHE A N 1
ATOM 1291 C CA . PHE A 1 169 ? 2.809 -2.985 5.756 1.00 89.56 169 PHE A CA 1
ATOM 1292 C C . PHE A 1 169 ? 4.259 -3.145 6.219 1.00 89.56 169 PHE A C 1
ATOM 1294 O O . PHE A 1 169 ? 5.076 -3.672 5.472 1.00 89.56 169 PHE A O 1
ATOM 1301 N N . GLY A 1 170 ? 4.573 -2.743 7.455 1.00 89.62 170 GLY A N 1
ATOM 1302 C CA . GLY A 1 170 ? 5.924 -2.846 8.011 1.00 89.62 170 GLY A CA 1
ATOM 1303 C C . GLY A 1 170 ? 6.440 -4.285 8.057 1.00 89.62 170 GLY A C 1
ATOM 1304 O O . GLY A 1 170 ? 7.521 -4.553 7.550 1.00 89.62 170 GLY A O 1
ATOM 1305 N N . GLN A 1 171 ? 5.640 -5.233 8.562 1.00 91.44 171 GLN A N 1
ATOM 1306 C CA . GLN A 1 171 ? 6.028 -6.653 8.580 1.00 91.44 171 GLN A CA 1
ATOM 1307 C C . GLN A 1 171 ? 6.249 -7.210 7.171 1.00 91.44 171 GLN A C 1
ATOM 1309 O O . GLN A 1 171 ? 7.158 -8.008 6.944 1.00 91.44 171 GLN A O 1
ATOM 1314 N N . LEU A 1 172 ? 5.416 -6.785 6.221 1.00 94.62 172 LEU A N 1
ATOM 1315 C CA . LEU A 1 172 ? 5.557 -7.178 4.829 1.00 94.62 172 LEU A CA 1
ATOM 1316 C C . LEU A 1 172 ? 6.845 -6.611 4.214 1.00 94.62 172 LEU A C 1
ATOM 1318 O O . LEU A 1 172 ? 7.564 -7.335 3.524 1.00 94.62 172 LEU A O 1
ATOM 1322 N N . MET A 1 173 ? 7.155 -5.341 4.483 1.00 96.25 173 MET A N 1
ATOM 1323 C CA . MET A 1 173 ? 8.392 -4.705 4.031 1.00 96.25 173 MET A CA 1
ATOM 1324 C C . MET A 1 173 ? 9.626 -5.361 4.647 1.00 96.25 173 MET A C 1
ATOM 1326 O O . MET A 1 173 ? 10.553 -5.668 3.903 1.00 96.25 173 MET A O 1
ATOM 1330 N N . ASP A 1 174 ? 9.614 -5.658 5.950 1.00 96.56 174 ASP A N 1
ATOM 1331 C CA . ASP A 1 174 ? 10.702 -6.359 6.643 1.00 96.56 174 ASP A CA 1
ATOM 1332 C C . ASP A 1 174 ? 10.976 -7.733 6.004 1.00 96.56 174 ASP A C 1
ATOM 1334 O O . ASP A 1 174 ? 12.125 -8.090 5.731 1.00 96.56 174 ASP A O 1
ATOM 1338 N N . TYR A 1 175 ? 9.920 -8.491 5.685 1.00 97.25 175 TYR A N 1
ATOM 1339 C CA . TYR A 1 175 ? 10.045 -9.782 5.006 1.00 97.25 175 TYR A CA 1
ATOM 1340 C C . TYR A 1 175 ? 10.688 -9.652 3.618 1.00 97.25 175 TYR A C 1
ATOM 1342 O O . TYR A 1 175 ? 11.625 -10.385 3.280 1.00 97.25 175 TYR A O 1
ATOM 1350 N N . VAL A 1 176 ? 10.218 -8.704 2.800 1.00 97.81 176 VAL A N 1
ATOM 1351 C CA . VAL A 1 176 ? 10.785 -8.465 1.463 1.00 97.81 176 VAL A CA 1
ATOM 1352 C C . VAL A 1 176 ? 12.223 -7.941 1.559 1.00 97.81 176 VAL A C 1
ATOM 1354 O O . VAL A 1 176 ? 13.073 -8.328 0.751 1.00 97.81 176 VAL A O 1
ATOM 1357 N N . GLU A 1 177 ? 12.531 -7.117 2.559 1.00 98.00 177 GLU A N 1
ATOM 1358 C CA . GLU A 1 177 ? 13.880 -6.636 2.842 1.00 98.00 177 GLU A CA 1
ATOM 1359 C C . GLU A 1 177 ? 14.835 -7.786 3.163 1.00 98.00 177 GLU A C 1
ATOM 1361 O O . GLU A 1 177 ? 15.935 -7.853 2.605 1.00 98.00 177 GLU A O 1
ATOM 1366 N N . ASP A 1 178 ? 14.420 -8.713 4.026 1.00 97.75 178 ASP A N 1
ATOM 1367 C CA . ASP A 1 178 ? 15.210 -9.885 4.395 1.00 97.75 178 ASP A CA 1
ATOM 1368 C C . ASP A 1 178 ? 15.471 -10.786 3.184 1.00 97.75 178 ASP A C 1
ATOM 1370 O O . ASP A 1 178 ? 16.612 -11.211 2.954 1.00 97.75 178 ASP A O 1
ATOM 1374 N N . LEU A 1 179 ? 14.457 -11.006 2.338 1.00 97.31 179 LEU A N 1
ATOM 1375 C CA . LEU A 1 179 ? 14.621 -11.696 1.057 1.00 97.31 179 LEU A CA 1
ATOM 1376 C C . LEU A 1 179 ? 15.621 -10.973 0.144 1.00 97.31 179 LEU A C 1
ATOM 1378 O O . LEU A 1 179 ? 16.501 -11.609 -0.446 1.00 97.31 179 LEU A O 1
ATOM 1382 N N . ALA A 1 180 ? 15.528 -9.648 0.047 1.00 97.62 180 ALA A N 1
ATOM 1383 C CA . ALA A 1 180 ? 16.391 -8.826 -0.792 1.00 97.62 180 ALA A CA 1
ATOM 1384 C C . ALA A 1 180 ? 17.850 -8.815 -0.304 1.00 97.62 180 ALA A C 1
ATOM 1386 O O . ALA A 1 180 ? 18.777 -8.952 -1.110 1.00 97.62 180 ALA A O 1
ATOM 1387 N N . LYS A 1 181 ? 18.074 -8.718 1.012 1.00 96.38 181 LYS A N 1
ATOM 1388 C CA . LYS A 1 181 ? 19.399 -8.813 1.651 1.00 96.38 181 LYS A CA 1
ATOM 1389 C C . LYS A 1 181 ? 20.004 -10.206 1.508 1.00 96.38 181 LYS A C 1
ATOM 1391 O O . LYS A 1 181 ? 21.215 -10.330 1.316 1.00 96.38 181 LYS A O 1
ATOM 1396 N N . ALA A 1 182 ? 19.174 -11.246 1.556 1.00 95.69 182 ALA A N 1
ATOM 1397 C CA . ALA A 1 182 ? 19.575 -12.617 1.257 1.00 95.69 182 ALA A CA 1
ATOM 1398 C C . ALA A 1 182 ? 19.781 -12.871 -0.251 1.00 95.69 182 ALA A C 1
ATOM 1400 O O . ALA A 1 182 ? 20.248 -13.949 -0.626 1.00 95.69 182 ALA A O 1
ATOM 1401 N N . ASN A 1 183 ? 19.466 -11.891 -1.111 1.00 93.44 183 ASN A N 1
ATOM 1402 C CA . ASN A 1 183 ? 19.481 -11.994 -2.571 1.00 93.44 183 ASN A CA 1
ATOM 1403 C C . ASN A 1 183 ? 18.638 -13.183 -3.076 1.00 93.44 183 ASN A C 1
ATOM 1405 O O . ASN A 1 183 ? 19.042 -13.931 -3.971 1.00 93.44 183 ASN A O 1
ATOM 1409 N N . SER A 1 184 ? 17.475 -13.377 -2.453 1.00 94.06 184 SER A N 1
ATOM 1410 C CA . SER A 1 184 ? 16.533 -14.458 -2.722 1.00 94.06 184 SER A CA 1
ATOM 1411 C C . SER A 1 184 ? 15.250 -13.888 -3.317 1.00 94.06 184 SER A C 1
ATOM 1413 O O . SER A 1 184 ? 14.408 -13.347 -2.612 1.00 94.06 184 SER A O 1
ATOM 1415 N N . GLY A 1 185 ? 15.097 -13.998 -4.638 1.00 93.88 185 GLY A N 1
ATOM 1416 C CA . GLY A 1 185 ? 13.928 -13.490 -5.369 1.00 93.88 185 GLY A CA 1
ATOM 1417 C C . GLY A 1 185 ? 13.965 -11.978 -5.613 1.00 93.88 185 GLY A C 1
ATOM 1418 O O . GLY A 1 185 ? 13.771 -11.556 -6.754 1.00 93.88 185 GLY A O 1
ATOM 1419 N N . PHE A 1 186 ? 14.319 -11.189 -4.594 1.00 97.56 186 PHE A N 1
ATOM 1420 C CA . PHE A 1 186 ? 14.421 -9.727 -4.647 1.00 97.56 186 PHE A CA 1
ATOM 1421 C C . PHE A 1 186 ? 15.865 -9.229 -4.681 1.00 97.56 186 PHE A C 1
ATOM 1423 O O . PHE A 1 186 ? 16.787 -9.883 -4.191 1.00 97.56 186 PHE A O 1
ATOM 1430 N N . GLN A 1 187 ? 16.056 -8.039 -5.249 1.00 97.69 187 GLN A N 1
ATOM 1431 C CA . GLN A 1 187 ? 17.318 -7.307 -5.211 1.00 97.69 187 GLN A CA 1
ATOM 1432 C C . GLN A 1 187 ? 17.200 -6.104 -4.285 1.00 97.69 187 GLN A C 1
ATOM 1434 O O . GLN A 1 187 ? 16.359 -5.237 -4.512 1.00 97.69 187 GLN A O 1
ATOM 1439 N N . TYR A 1 188 ? 18.093 -6.023 -3.302 1.00 98.12 188 TYR A N 1
ATOM 1440 C CA . TYR A 1 188 ? 18.212 -4.842 -2.455 1.00 98.12 188 TYR A CA 1
ATOM 1441 C C . TYR A 1 188 ? 18.835 -3.686 -3.247 1.00 98.12 188 TYR A C 1
ATOM 1443 O O . TYR A 1 188 ? 19.867 -3.851 -3.913 1.00 98.12 188 TYR A O 1
ATOM 1451 N N . LYS A 1 189 ? 18.203 -2.518 -3.169 1.00 97.94 189 LYS A N 1
ATOM 1452 C CA . LYS A 1 189 ? 18.550 -1.289 -3.878 1.00 97.94 189 LYS A CA 1
ATOM 1453 C C . LYS A 1 189 ? 18.472 -0.096 -2.941 1.00 97.94 189 LYS A C 1
ATOM 1455 O O . LYS A 1 189 ? 17.787 -0.113 -1.925 1.00 97.94 189 LYS A O 1
ATOM 1460 N N . LYS A 1 190 ? 19.187 0.955 -3.315 1.00 97.06 190 LYS A N 1
ATOM 1461 C CA . LYS A 1 190 ? 19.080 2.283 -2.715 1.00 97.06 190 LYS A CA 1
ATOM 1462 C C . LYS A 1 190 ? 18.303 3.202 -3.653 1.00 97.06 190 LYS A C 1
ATOM 1464 O O . LYS A 1 190 ? 18.309 2.944 -4.856 1.00 97.06 190 LYS A O 1
ATOM 1469 N N . PRO A 1 191 ? 17.740 4.316 -3.163 1.00 96.50 191 PRO A N 1
ATOM 1470 C CA . PRO A 1 191 ? 16.977 5.247 -3.993 1.00 96.50 191 PRO A CA 1
ATOM 1471 C C . PRO A 1 191 ? 17.702 5.667 -5.269 1.00 96.50 191 PRO A C 1
ATOM 1473 O O . PRO A 1 191 ? 17.174 5.549 -6.373 1.00 96.50 191 PRO A O 1
ATOM 1476 N N . LYS A 1 192 ? 18.993 5.991 -5.137 1.00 94.25 192 LYS A N 1
ATOM 1477 C CA . LYS A 1 192 ? 19.873 6.363 -6.254 1.00 94.25 192 LYS A CA 1
ATOM 1478 C C . LYS A 1 192 ? 19.916 5.354 -7.398 1.00 94.25 192 LYS A C 1
ATOM 1480 O O . LYS A 1 192 ? 20.146 5.750 -8.536 1.00 94.25 192 LYS A O 1
ATOM 1485 N N . ASP A 1 193 ? 19.682 4.069 -7.125 1.00 94.94 193 ASP A N 1
ATOM 1486 C CA . ASP A 1 193 ? 19.636 3.045 -8.167 1.00 94.94 193 ASP A CA 1
ATOM 1487 C C . ASP A 1 193 ? 18.466 3.255 -9.140 1.00 94.94 193 ASP A C 1
ATOM 1489 O O . ASP A 1 193 ? 18.549 2.762 -10.262 1.00 94.94 193 ASP A O 1
ATOM 1493 N N . LEU A 1 194 ? 17.407 3.978 -8.752 1.00 94.19 194 LEU A N 1
ATOM 1494 C CA . LEU A 1 194 ? 16.329 4.447 -9.631 1.00 94.19 194 LEU A CA 1
ATOM 1495 C C . LEU A 1 194 ? 16.534 5.906 -10.060 1.00 94.19 194 LEU A C 1
ATOM 1497 O O . LEU A 1 194 ? 16.423 6.206 -11.249 1.00 94.19 194 LEU A O 1
ATOM 1501 N N . GLU A 1 195 ? 16.862 6.799 -9.124 1.00 93.31 195 GLU A N 1
ATOM 1502 C CA . GLU A 1 195 ? 16.930 8.253 -9.360 1.00 93.31 195 GLU A CA 1
ATOM 1503 C C . GLU A 1 195 ? 17.972 8.635 -10.424 1.00 93.31 195 GLU A C 1
ATOM 1505 O O . GLU A 1 195 ? 17.705 9.458 -11.309 1.00 93.31 195 GLU A O 1
ATOM 1510 N N . ASP A 1 196 ? 19.146 7.993 -10.390 1.00 90.31 196 ASP A N 1
ATOM 1511 C CA . ASP A 1 196 ? 20.252 8.280 -11.310 1.00 90.31 196 ASP A CA 1
ATOM 1512 C C . ASP A 1 196 ? 20.025 7.666 -12.705 1.00 90.31 196 ASP A C 1
ATOM 1514 O O . ASP A 1 196 ? 20.755 7.969 -13.656 1.00 90.31 196 ASP A O 1
ATOM 1518 N N . GLN A 1 197 ? 19.006 6.815 -12.875 1.00 90.62 197 GLN A N 1
ATOM 1519 C CA . GLN A 1 197 ? 18.693 6.255 -14.182 1.00 90.62 197 GLN A CA 1
ATOM 1520 C C . GLN A 1 197 ? 18.110 7.322 -15.111 1.00 90.62 197 GLN A C 1
ATOM 1522 O O . GLN A 1 197 ? 17.287 8.162 -14.738 1.00 90.62 197 GLN A O 1
ATOM 1527 N N . TRP A 1 198 ? 18.499 7.239 -16.383 1.00 85.56 198 TRP A N 1
ATOM 1528 C CA . TRP A 1 198 ? 17.875 8.031 -17.442 1.00 85.56 198 TRP A CA 1
ATOM 1529 C C . TRP A 1 198 ? 16.414 7.626 -17.675 1.00 85.56 198 TRP A C 1
ATOM 1531 O O . TRP A 1 198 ? 15.570 8.482 -17.919 1.00 85.56 198 TRP A O 1
ATOM 1541 N N . ASN A 1 199 ? 16.131 6.323 -17.586 1.00 88.88 199 ASN A N 1
ATOM 1542 C CA . ASN A 1 199 ? 14.789 5.753 -17.641 1.00 88.88 199 ASN A CA 1
ATOM 1543 C C . ASN A 1 199 ? 14.590 4.841 -16.422 1.00 88.88 199 ASN A C 1
ATOM 1545 O O . ASN A 1 199 ? 14.925 3.659 -16.527 1.00 88.88 199 ASN A O 1
ATOM 1549 N N . PRO A 1 200 ? 14.122 5.380 -15.282 1.00 94.75 200 PRO A N 1
ATOM 1550 C CA . PRO A 1 200 ? 13.933 4.631 -14.042 1.00 94.75 200 PRO A CA 1
ATOM 1551 C C . PRO A 1 200 ? 13.137 3.348 -14.263 1.00 94.75 200 PRO A C 1
ATOM 1553 O O . PRO A 1 200 ? 11.932 3.357 -14.499 1.00 94.75 200 PRO A O 1
ATOM 1556 N N . THR A 1 201 ? 13.849 2.226 -14.239 1.00 96.88 201 THR A N 1
ATOM 1557 C CA . THR A 1 201 ? 13.284 0.903 -14.479 1.00 96.88 201 THR A CA 1
ATOM 1558 C C . THR A 1 201 ? 13.772 -0.046 -13.396 1.00 96.88 201 THR A C 1
ATOM 1560 O O . THR A 1 201 ? 14.982 -0.251 -13.235 1.00 96.88 201 THR A O 1
ATOM 1563 N N . ALA A 1 202 ? 12.832 -0.653 -12.677 1.00 96.56 202 ALA A N 1
ATOM 1564 C CA . ALA A 1 202 ? 13.110 -1.781 -11.803 1.00 96.56 202 ALA A CA 1
ATOM 1565 C C . ALA A 1 202 ? 13.169 -3.040 -12.673 1.00 96.56 202 ALA A C 1
ATOM 1567 O O . ALA A 1 202 ? 12.159 -3.666 -12.938 1.00 96.56 202 ALA A O 1
ATOM 1568 N N . TRP A 1 203 ? 14.349 -3.378 -13.200 1.00 91.56 203 TRP A N 1
ATOM 1569 C CA . TRP A 1 203 ? 14.524 -4.478 -14.171 1.00 91.56 203 TRP A CA 1
ATOM 1570 C C . TRP A 1 203 ? 14.293 -5.887 -13.600 1.00 91.56 203 TRP A C 1
ATOM 1572 O O . TRP A 1 203 ? 14.354 -6.882 -14.331 1.00 91.56 203 TRP A O 1
ATOM 1582 N N . TRP A 1 204 ? 14.121 -5.975 -12.285 1.00 94.50 204 TRP A N 1
ATOM 1583 C CA . TRP A 1 204 ? 13.804 -7.186 -11.550 1.00 94.50 204 TRP A CA 1
ATOM 1584 C C . TRP A 1 204 ? 12.873 -6.827 -10.387 1.00 94.50 204 TRP A C 1
ATOM 1586 O O . TRP A 1 204 ? 12.589 -5.657 -10.152 1.00 94.50 204 TRP A O 1
ATOM 1596 N N . ASN A 1 205 ? 12.486 -7.825 -9.599 1.00 97.06 205 ASN A N 1
ATOM 1597 C CA . ASN A 1 205 ? 11.856 -7.614 -8.301 1.00 97.06 205 ASN A CA 1
ATOM 1598 C C . ASN A 1 205 ? 12.816 -6.871 -7.372 1.00 97.06 205 ASN A C 1
ATOM 1600 O O . ASN A 1 205 ? 13.864 -7.409 -6.993 1.00 97.06 205 ASN A O 1
ATOM 1604 N N . TRP A 1 206 ? 12.518 -5.608 -7.089 1.00 98.00 206 TRP A N 1
ATOM 1605 C CA . TRP A 1 206 ? 13.401 -4.709 -6.349 1.00 98.00 206 TRP A CA 1
ATOM 1606 C C . TRP A 1 206 ? 12.779 -4.362 -5.005 1.00 98.00 206 TRP A C 1
ATOM 1608 O O . TRP A 1 206 ? 11.573 -4.164 -4.907 1.00 98.00 206 TRP A O 1
ATOM 1618 N N . TYR A 1 207 ? 13.637 -4.272 -3.998 1.00 98.56 207 TYR A N 1
ATOM 1619 C CA . TYR A 1 207 ? 13.351 -3.631 -2.725 1.00 98.56 207 TYR A CA 1
ATOM 1620 C C . TYR A 1 207 ? 14.255 -2.409 -2.617 1.00 98.56 207 TYR A C 1
ATOM 1622 O O . TYR A 1 207 ? 15.478 -2.551 -2.695 1.00 98.56 207 TYR A O 1
ATOM 1630 N N . VAL A 1 208 ? 13.670 -1.226 -2.482 1.00 98.50 208 VAL A N 1
ATOM 1631 C CA . VAL A 1 208 ? 14.384 0.041 -2.341 1.00 98.50 208 VAL A CA 1
ATOM 1632 C C . VAL A 1 208 ? 14.240 0.525 -0.907 1.00 98.50 208 VAL A C 1
ATOM 1634 O O . VAL A 1 208 ? 13.129 0.728 -0.435 1.00 98.50 208 VAL A O 1
ATOM 1637 N N . ASP A 1 209 ? 15.370 0.703 -0.232 1.00 97.88 209 ASP A N 1
ATOM 1638 C CA . ASP A 1 209 ? 15.429 1.163 1.158 1.00 97.88 209 ASP A CA 1
ATOM 1639 C C . ASP A 1 209 ? 15.630 2.685 1.220 1.00 97.88 209 ASP A C 1
ATOM 1641 O O . ASP A 1 209 ? 16.744 3.180 0.995 1.00 97.88 209 ASP A O 1
ATOM 1645 N N . GLY A 1 210 ? 14.545 3.409 1.493 1.00 96.88 210 GLY A N 1
ATOM 1646 C CA . GLY A 1 210 ? 14.490 4.862 1.618 1.00 96.88 210 GLY A CA 1
ATOM 1647 C C . GLY A 1 210 ? 13.660 5.559 0.538 1.00 96.88 210 GLY A C 1
ATOM 1648 O O . GLY A 1 210 ? 13.260 4.957 -0.461 1.00 96.88 210 GLY A O 1
ATOM 1649 N N . ASP A 1 211 ? 13.463 6.860 0.746 1.00 97.81 211 ASP A N 1
ATOM 1650 C CA . ASP A 1 211 ? 12.668 7.730 -0.125 1.00 97.81 211 ASP A CA 1
ATOM 1651 C C . ASP A 1 211 ? 13.277 7.850 -1.521 1.00 97.81 211 ASP A C 1
ATOM 1653 O O . ASP A 1 211 ? 14.486 8.042 -1.670 1.00 97.81 211 ASP A O 1
ATOM 1657 N N . VAL A 1 212 ? 12.423 7.781 -2.538 1.00 97.19 212 VAL A N 1
ATOM 1658 C CA . VAL A 1 212 ? 12.775 7.839 -3.955 1.00 97.19 212 VAL A CA 1
ATOM 1659 C C . VAL A 1 212 ? 12.217 9.119 -4.567 1.00 97.19 212 VAL A C 1
ATOM 1661 O O . VAL A 1 212 ? 11.004 9.269 -4.700 1.00 97.19 212 VAL A O 1
ATOM 1664 N N . ASP A 1 213 ? 13.093 10.016 -5.025 1.00 94.56 213 ASP A N 1
ATOM 1665 C CA . ASP A 1 213 ? 12.703 11.208 -5.794 1.00 94.56 213 ASP A CA 1
ATOM 1666 C C . ASP A 1 213 ? 13.142 11.077 -7.258 1.00 94.56 213 ASP A C 1
ATOM 1668 O O . ASP A 1 213 ? 14.286 11.352 -7.639 1.00 94.56 213 ASP A O 1
ATOM 1672 N N . ILE A 1 214 ? 12.209 10.667 -8.121 1.00 91.00 214 ILE A N 1
ATOM 1673 C CA . ILE A 1 214 ? 12.412 10.631 -9.573 1.00 91.00 214 ILE A CA 1
ATOM 1674 C C . ILE A 1 214 ? 12.237 12.054 -10.117 1.00 91.00 214 ILE A C 1
ATOM 1676 O O . ILE A 1 214 ? 11.257 12.410 -10.781 1.00 91.00 214 ILE A O 1
ATOM 1680 N N . ASP A 1 215 ? 13.240 12.882 -9.831 1.00 79.56 215 ASP A N 1
ATOM 1681 C CA . ASP A 1 215 ? 13.294 14.260 -10.288 1.00 79.56 215 ASP A CA 1
ATOM 1682 C C . ASP A 1 215 ? 13.704 14.323 -11.771 1.00 79.56 215 ASP A C 1
ATOM 1684 O O . ASP A 1 215 ? 14.492 13.540 -12.325 1.00 79.56 215 ASP A O 1
ATOM 1688 N N . LYS A 1 216 ? 13.174 15.339 -12.433 1.00 64.69 216 LYS A N 1
ATOM 1689 C CA . LYS A 1 216 ? 13.554 15.761 -13.771 1.00 64.69 216 LYS A CA 1
ATOM 1690 C C . LYS A 1 216 ? 14.838 16.548 -13.609 1.00 64.69 216 LYS A C 1
ATOM 1692 O O . LYS A 1 216 ? 14.857 17.595 -12.964 1.00 64.69 216 LYS A O 1
ATOM 1697 N N . GLU A 1 217 ? 15.913 16.132 -14.273 1.00 59.66 217 GLU A N 1
ATOM 1698 C CA . GLU A 1 217 ? 17.046 17.043 -14.429 1.00 59.66 217 GLU A CA 1
ATOM 1699 C C . GLU A 1 217 ? 16.514 18.367 -15.001 1.00 59.66 217 GLU A C 1
ATOM 1701 O O . GLU A 1 217 ? 15.709 18.346 -15.925 1.00 59.66 217 GLU A O 1
ATOM 1706 N N . LYS A 1 218 ? 16.946 19.531 -14.497 1.00 53.25 218 LYS A N 1
ATOM 1707 C CA . LYS A 1 218 ? 16.373 20.866 -14.816 1.00 53.25 218 LYS A CA 1
ATOM 1708 C C . LYS A 1 218 ? 16.174 21.191 -16.316 1.00 53.25 218 LYS A C 1
ATOM 1710 O O . LYS A 1 218 ? 15.549 22.202 -16.641 1.00 53.25 218 LYS A O 1
ATOM 1715 N N . ARG A 1 219 ? 16.730 20.388 -17.235 1.00 56.03 219 ARG A N 1
ATOM 1716 C CA . ARG A 1 219 ? 16.537 20.426 -18.699 1.00 56.03 219 ARG A CA 1
ATOM 1717 C C . ARG A 1 219 ? 16.426 19.036 -19.368 1.00 56.03 219 ARG A C 1
ATOM 1719 O O . ARG A 1 219 ? 16.549 18.956 -20.587 1.00 56.03 219 ARG A O 1
ATOM 1726 N N . GLY A 1 220 ? 16.247 17.969 -18.596 1.00 63.03 220 GLY A N 1
ATOM 1727 C CA . GLY A 1 220 ? 16.118 16.590 -19.067 1.00 63.03 220 GLY A CA 1
ATOM 1728 C C . GLY A 1 220 ? 14.683 16.220 -19.466 1.00 63.03 220 GLY A C 1
ATOM 1729 O O . GLY A 1 220 ? 13.754 17.012 -19.257 1.00 63.03 220 GLY A O 1
ATOM 1730 N N . PRO A 1 221 ? 14.493 15.038 -20.080 1.00 73.75 221 PRO A N 1
ATOM 1731 C CA . PRO A 1 221 ? 13.167 14.507 -20.369 1.00 73.75 221 PRO A CA 1
ATOM 1732 C C . PRO A 1 221 ? 12.396 14.229 -19.075 1.00 73.75 221 PRO A C 1
ATOM 1734 O O . PRO A 1 221 ? 12.976 14.118 -17.995 1.00 73.75 221 PRO A O 1
ATOM 1737 N N . ILE A 1 222 ? 11.077 14.109 -19.208 1.00 82.31 222 ILE A N 1
ATOM 1738 C CA . ILE A 1 222 ? 10.233 13.531 -18.160 1.00 82.31 222 ILE A CA 1
ATOM 1739 C C . ILE A 1 222 ? 10.700 12.089 -17.934 1.00 82.31 222 ILE A C 1
ATOM 1741 O O . ILE A 1 222 ? 10.932 11.364 -18.905 1.00 82.31 222 ILE A O 1
ATOM 1745 N N . LYS A 1 223 ? 10.873 11.702 -16.670 1.00 88.94 223 LYS A N 1
ATOM 1746 C CA . LYS A 1 223 ? 11.272 10.351 -16.284 1.00 88.94 223 LYS A CA 1
ATOM 1747 C C . LYS A 1 223 ? 10.037 9.576 -15.842 1.00 88.94 223 LYS A C 1
ATOM 1749 O O . LYS A 1 223 ? 9.329 10.005 -14.942 1.00 88.94 223 LYS A O 1
ATOM 1754 N N . ASN A 1 224 ? 9.811 8.431 -16.470 1.00 93.44 224 ASN A N 1
ATOM 1755 C CA . ASN A 1 224 ? 8.765 7.496 -16.077 1.00 93.44 224 ASN A CA 1
ATOM 1756 C C . ASN A 1 224 ? 9.359 6.422 -15.170 1.00 93.44 224 ASN A C 1
ATOM 1758 O O . ASN A 1 224 ? 10.528 6.069 -15.331 1.00 93.44 224 ASN A O 1
ATOM 1762 N N . LEU A 1 225 ? 8.546 5.881 -14.269 1.00 96.56 225 LEU A N 1
ATOM 1763 C CA . LEU A 1 225 ? 8.898 4.700 -13.493 1.00 96.56 225 LEU A CA 1
ATOM 1764 C C . LEU A 1 225 ? 8.331 3.476 -14.203 1.00 96.56 225 LEU A C 1
ATOM 1766 O O . LEU A 1 225 ? 7.138 3.418 -14.483 1.00 96.56 225 LEU A O 1
ATOM 1770 N N . THR A 1 226 ? 9.189 2.513 -14.523 1.00 97.81 226 THR A N 1
ATOM 1771 C CA . THR A 1 226 ? 8.784 1.276 -15.195 1.00 97.81 226 THR A CA 1
ATOM 1772 C C . THR A 1 226 ? 9.102 0.061 -14.337 1.00 97.81 226 THR A C 1
ATOM 1774 O O . THR A 1 226 ? 10.262 -0.194 -14.013 1.00 97.81 226 THR A O 1
ATOM 1777 N N . VAL A 1 227 ? 8.076 -0.726 -14.036 1.00 97.62 227 VAL A N 1
ATOM 1778 C CA . VAL A 1 227 ? 8.183 -2.081 -13.501 1.00 97.62 227 VAL A CA 1
ATOM 1779 C C . VAL A 1 227 ? 7.680 -3.037 -14.590 1.00 97.62 227 VAL A C 1
ATOM 1781 O O . VAL A 1 227 ? 6.518 -2.948 -14.986 1.00 97.62 227 VAL A O 1
ATOM 1784 N N . PRO A 1 228 ? 8.543 -3.896 -15.157 1.00 95.31 228 PRO A N 1
ATOM 1785 C CA . PRO A 1 228 ? 8.148 -4.883 -16.156 1.00 95.31 228 PRO A CA 1
ATOM 1786 C C . PRO A 1 228 ? 7.052 -5.836 -15.661 1.00 95.31 228 PRO A C 1
ATOM 1788 O O . PRO A 1 228 ? 6.933 -6.105 -14.468 1.00 95.31 228 PRO A O 1
ATOM 1791 N N . GLU A 1 229 ? 6.292 -6.402 -16.599 1.00 91.25 229 GLU A N 1
ATOM 1792 C CA . GLU A 1 229 ? 5.275 -7.418 -16.304 1.00 91.25 229 GLU A CA 1
ATOM 1793 C C . GLU A 1 229 ? 5.853 -8.602 -15.514 1.00 91.25 229 GLU A C 1
ATOM 1795 O O . GLU A 1 229 ? 6.984 -9.045 -15.747 1.00 91.25 229 GLU A O 1
ATOM 1800 N N . GLY A 1 230 ? 5.062 -9.121 -14.572 1.00 90.19 230 GLY A N 1
ATOM 1801 C CA . GLY A 1 230 ? 5.472 -10.209 -13.682 1.00 90.19 230 GLY A CA 1
ATOM 1802 C C . GLY A 1 230 ? 6.532 -9.816 -12.648 1.00 90.19 230 GLY A C 1
ATOM 1803 O O . GLY A 1 230 ? 7.092 -10.696 -11.999 1.00 90.19 230 GLY A O 1
ATOM 1804 N N . GLN A 1 231 ? 6.838 -8.523 -12.507 1.00 95.44 231 GLN A N 1
ATOM 1805 C CA . GLN A 1 231 ? 7.714 -7.993 -11.468 1.00 95.44 231 GLN A CA 1
ATOM 1806 C C . GLN A 1 231 ? 6.943 -7.030 -10.567 1.00 95.44 231 GLN A C 1
ATOM 1808 O O . GLN A 1 231 ? 5.904 -6.483 -10.943 1.00 95.44 231 GLN A O 1
ATOM 1813 N N . ILE A 1 232 ? 7.475 -6.826 -9.368 1.00 97.25 232 ILE A N 1
ATOM 1814 C CA . ILE A 1 232 ? 6.944 -5.888 -8.387 1.00 97.25 232 ILE A CA 1
ATOM 1815 C C . ILE A 1 232 ? 8.092 -5.095 -7.761 1.00 97.25 232 ILE A C 1
ATOM 1817 O O . ILE A 1 232 ? 9.180 -5.627 -7.503 1.00 97.25 232 ILE A O 1
ATOM 1821 N N . LEU A 1 233 ? 7.855 -3.804 -7.557 1.00 98.38 233 LEU A N 1
ATOM 1822 C CA . LEU A 1 233 ? 8.781 -2.891 -6.901 1.00 98.38 233 LEU A CA 1
ATOM 1823 C C . LEU A 1 233 ? 8.263 -2.561 -5.504 1.00 98.38 233 LEU A C 1
ATOM 1825 O O . LEU A 1 233 ? 7.166 -2.034 -5.372 1.00 98.38 233 LEU A O 1
ATOM 1829 N N . PHE A 1 234 ? 9.078 -2.819 -4.488 1.00 98.56 234 PHE A N 1
ATOM 1830 C CA . PHE A 1 234 ? 8.846 -2.375 -3.119 1.00 98.56 234 PHE A CA 1
ATOM 1831 C C . PHE A 1 234 ? 9.731 -1.166 -2.814 1.00 98.56 234 PHE A C 1
ATOM 1833 O O . PHE A 1 234 ? 10.937 -1.210 -3.064 1.00 98.56 234 PHE A O 1
ATOM 1840 N N . ILE A 1 235 ? 9.140 -0.102 -2.277 1.00 98.62 235 ILE A N 1
ATOM 1841 C CA . ILE A 1 235 ? 9.825 1.101 -1.799 1.00 98.62 235 ILE A CA 1
ATOM 1842 C C . ILE A 1 235 ? 9.491 1.257 -0.318 1.00 98.62 235 ILE A C 1
ATOM 1844 O O . ILE A 1 235 ? 8.330 1.443 0.045 1.00 98.62 235 ILE A O 1
ATOM 1848 N N . ASN A 1 236 ? 10.504 1.160 0.536 1.00 98.12 236 ASN A N 1
ATOM 1849 C CA . ASN A 1 236 ? 10.379 1.426 1.961 1.00 98.12 236 ASN A CA 1
ATOM 1850 C C . ASN A 1 236 ? 10.732 2.890 2.247 1.00 98.12 236 ASN A C 1
ATOM 1852 O O . ASN A 1 236 ? 11.864 3.205 2.611 1.00 98.12 236 ASN A O 1
ATOM 1856 N N . GLY A 1 237 ? 9.773 3.770 1.980 1.00 97.38 237 GLY A N 1
ATOM 1857 C CA . GLY A 1 237 ? 9.902 5.223 2.015 1.00 97.38 237 GLY A CA 1
ATOM 1858 C C . GLY A 1 237 ? 8.920 5.866 1.039 1.00 97.38 237 GLY A C 1
ATOM 1859 O O . GLY A 1 237 ? 8.109 5.169 0.420 1.00 97.38 237 GLY A O 1
ATOM 1860 N N . ASP A 1 238 ? 9.023 7.180 0.874 1.00 98.19 238 ASP A N 1
ATOM 1861 C CA . ASP A 1 238 ? 8.142 7.936 -0.020 1.00 98.19 238 ASP A CA 1
ATOM 1862 C C . ASP A 1 238 ? 8.545 7.769 -1.492 1.00 98.19 238 ASP A C 1
ATOM 1864 O O . ASP A 1 238 ? 9.727 7.645 -1.827 1.00 98.19 238 ASP A O 1
ATOM 1868 N N . LEU A 1 239 ? 7.575 7.838 -2.406 1.00 97.88 239 LEU A N 1
ATOM 1869 C CA . LEU A 1 239 ? 7.825 7.973 -3.841 1.00 97.88 239 LEU A CA 1
ATOM 1870 C C . LEU A 1 239 ? 7.362 9.344 -4.320 1.00 97.88 239 LEU A C 1
ATOM 1872 O O . LEU A 1 239 ? 6.170 9.629 -4.410 1.00 97.88 239 LEU A O 1
ATOM 1876 N N . THR A 1 240 ? 8.317 10.171 -4.730 1.00 96.19 240 THR A N 1
ATOM 1877 C CA . THR A 1 240 ? 8.047 11.442 -5.394 1.00 96.19 240 THR A CA 1
ATOM 1878 C C . THR A 1 240 ? 8.403 11.367 -6.876 1.00 96.19 240 THR A C 1
ATOM 1880 O O . THR A 1 240 ? 9.490 10.940 -7.265 1.00 96.19 240 THR A O 1
ATOM 1883 N N . MET A 1 241 ? 7.487 11.822 -7.726 1.00 93.69 241 MET A N 1
ATOM 1884 C CA . MET A 1 241 ? 7.681 11.952 -9.167 1.00 93.69 241 MET A CA 1
ATOM 1885 C C . MET A 1 241 ? 7.304 13.352 -9.652 1.00 93.69 241 MET A C 1
ATOM 1887 O O . MET A 1 241 ? 6.561 14.097 -9.011 1.00 93.69 241 MET A O 1
ATOM 1891 N N . ASN A 1 242 ? 7.816 13.716 -10.822 1.00 89.56 242 ASN A N 1
ATOM 1892 C CA . ASN A 1 242 ? 7.613 15.038 -11.404 1.00 89.56 242 ASN A CA 1
ATOM 1893 C C . ASN A 1 242 ? 6.437 15.136 -12.376 1.00 89.56 242 ASN A C 1
ATOM 1895 O O . ASN A 1 242 ? 5.810 14.140 -12.745 1.00 89.56 242 ASN A O 1
ATOM 1899 N N . GLU A 1 243 ? 6.198 16.360 -12.853 1.00 88.75 243 GLU A N 1
ATOM 1900 C CA . GLU A 1 243 ? 5.111 16.677 -13.766 1.00 88.75 243 GLU A CA 1
ATOM 1901 C C . GLU A 1 243 ? 5.084 15.776 -15.010 1.00 88.75 243 GLU A C 1
ATOM 1903 O O . GLU A 1 243 ? 6.094 15.573 -15.691 1.00 88.75 243 GLU A O 1
ATOM 1908 N N . GLY A 1 244 ? 3.897 15.271 -15.342 1.00 88.69 244 GLY A N 1
ATOM 1909 C CA . GLY A 1 244 ? 3.661 14.491 -16.558 1.00 88.69 244 GLY A CA 1
ATOM 1910 C C . GLY A 1 244 ? 4.305 13.103 -16.584 1.00 88.69 244 GLY A C 1
ATOM 1911 O O . GLY A 1 244 ? 4.395 12.509 -17.657 1.00 88.69 244 GLY A O 1
ATOM 1912 N N . SER A 1 245 ? 4.787 12.612 -15.440 1.00 91.94 245 SER A N 1
ATOM 1913 C CA . SER A 1 245 ? 5.376 11.278 -15.330 1.00 91.94 245 SER A CA 1
ATOM 1914 C C . SER A 1 245 ? 4.311 10.186 -15.411 1.00 91.94 245 SER A C 1
ATOM 1916 O O . SER A 1 245 ? 3.159 10.376 -15.012 1.00 91.94 245 SER A O 1
ATOM 1918 N N . THR A 1 246 ? 4.721 9.021 -15.905 1.00 94.25 246 THR A N 1
ATOM 1919 C CA . THR A 1 246 ? 3.914 7.801 -15.893 1.00 94.25 246 THR A CA 1
ATOM 1920 C C . THR A 1 246 ? 4.550 6.735 -15.010 1.00 94.25 246 THR A C 1
ATOM 1922 O O . THR A 1 246 ? 5.762 6.514 -15.089 1.00 94.25 246 THR A O 1
ATOM 1925 N N . ILE A 1 247 ? 3.725 6.049 -14.220 1.00 96.69 247 ILE A N 1
ATOM 1926 C CA . ILE A 1 247 ? 4.081 4.804 -13.531 1.00 96.69 247 ILE A CA 1
ATOM 1927 C C . ILE A 1 247 ? 3.540 3.633 -14.353 1.00 96.69 247 ILE A C 1
ATOM 1929 O O . ILE A 1 247 ? 2.354 3.608 -14.680 1.00 96.69 247 ILE A O 1
ATOM 1933 N N . TYR A 1 248 ? 4.403 2.675 -14.684 1.00 97.00 248 TYR A N 1
ATOM 1934 C CA . TYR A 1 248 ? 4.040 1.417 -15.336 1.00 97.00 248 TYR A CA 1
ATOM 1935 C C . TYR A 1 248 ? 4.313 0.240 -14.398 1.00 97.00 248 TYR A C 1
ATOM 1937 O O . TYR A 1 248 ? 5.411 0.149 -13.846 1.00 97.00 248 TYR A O 1
ATOM 1945 N N . GLY A 1 249 ? 3.358 -0.684 -14.301 1.00 96.12 249 GLY A N 1
ATOM 1946 C CA . GLY A 1 249 ? 3.489 -1.935 -13.552 1.00 96.12 249 GLY A CA 1
ATOM 1947 C C . GLY A 1 249 ? 3.141 -1.819 -12.068 1.00 96.12 249 GLY A C 1
ATOM 1948 O O . GLY A 1 249 ? 2.436 -0.898 -11.657 1.00 96.12 249 GLY A O 1
ATOM 1949 N N . ASN A 1 250 ? 3.604 -2.795 -11.283 1.00 97.31 250 ASN A N 1
ATOM 1950 C CA . ASN A 1 250 ? 3.158 -3.006 -9.906 1.00 97.31 250 ASN A CA 1
ATOM 1951 C C . ASN A 1 250 ? 4.143 -2.409 -8.893 1.00 97.31 250 ASN A C 1
ATOM 1953 O O . ASN A 1 250 ? 5.326 -2.771 -8.888 1.00 97.31 250 ASN A O 1
ATOM 1957 N N . VAL A 1 251 ? 3.660 -1.519 -8.025 1.00 98.25 251 VAL A N 1
ATOM 1958 C CA . VAL A 1 251 ? 4.482 -0.795 -7.042 1.00 98.25 251 VAL A CA 1
ATOM 1959 C C . VAL A 1 251 ? 3.838 -0.857 -5.657 1.00 98.25 251 VAL A C 1
ATOM 1961 O O . VAL A 1 251 ? 2.635 -0.665 -5.519 1.00 98.25 251 VAL A O 1
ATOM 1964 N N . VAL A 1 252 ? 4.642 -1.105 -4.628 1.00 98.56 252 VAL A N 1
ATOM 1965 C CA . VAL A 1 252 ? 4.238 -1.084 -3.218 1.00 98.56 252 VAL A CA 1
ATOM 1966 C C . VAL A 1 252 ? 5.107 -0.071 -2.482 1.00 98.56 252 VAL A C 1
ATOM 1968 O O . VAL A 1 252 ? 6.332 -0.136 -2.572 1.00 98.56 252 VAL A O 1
ATOM 1971 N N . ILE A 1 253 ? 4.484 0.859 -1.766 1.00 98.50 253 ILE A N 1
ATOM 1972 C CA . ILE A 1 253 ? 5.132 2.021 -1.153 1.00 98.50 253 ILE A CA 1
ATOM 1973 C C . ILE A 1 253 ? 4.764 2.044 0.332 1.00 98.50 253 ILE A C 1
ATOM 1975 O O . ILE A 1 253 ? 3.590 2.134 0.683 1.00 98.50 253 ILE A O 1
ATOM 1979 N N . ASN A 1 254 ? 5.760 1.946 1.211 1.00 97.19 254 ASN A N 1
ATOM 1980 C CA . ASN A 1 254 ? 5.588 2.085 2.660 1.00 97.19 254 ASN A CA 1
ATOM 1981 C C . ASN A 1 254 ? 5.897 3.523 3.095 1.00 97.19 254 ASN A C 1
ATOM 1983 O O . ASN A 1 254 ? 6.834 3.774 3.846 1.00 97.19 254 ASN A O 1
ATOM 1987 N N . GLY A 1 255 ? 5.118 4.444 2.544 1.00 96.50 255 GLY A N 1
ATOM 1988 C CA . GLY A 1 255 ? 5.232 5.891 2.668 1.00 96.50 255 GLY A CA 1
ATOM 1989 C C . GLY A 1 255 ? 4.171 6.540 1.784 1.00 96.50 255 GLY A C 1
ATOM 1990 O O . GLY A 1 255 ? 3.215 5.863 1.386 1.00 96.50 255 GLY A O 1
ATOM 1991 N N . ASP A 1 256 ? 4.371 7.803 1.438 1.00 98.06 256 ASP A N 1
ATOM 1992 C CA . ASP A 1 256 ? 3.461 8.564 0.584 1.0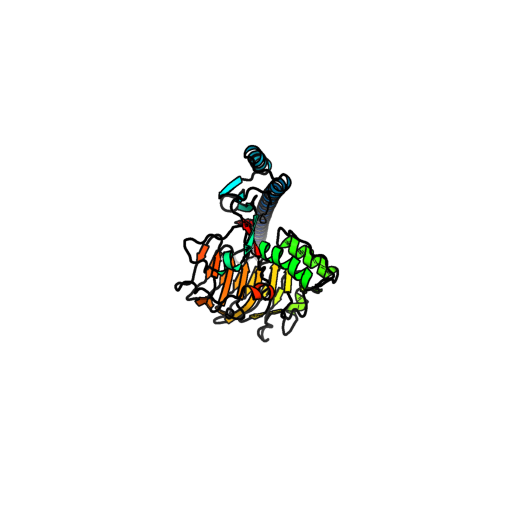0 98.06 256 ASP A CA 1
ATOM 1993 C C . ASP A 1 256 ? 3.846 8.458 -0.899 1.00 98.06 256 ASP A C 1
ATOM 1995 O O . ASP A 1 256 ? 5.020 8.354 -1.275 1.00 98.06 256 ASP A O 1
ATOM 1999 N N . LEU A 1 257 ? 2.848 8.544 -1.780 1.00 97.81 257 LEU A N 1
ATOM 2000 C CA . LEU A 1 257 ? 3.044 8.737 -3.214 1.00 97.81 257 LEU A CA 1
ATOM 2001 C C . LEU A 1 257 ? 2.674 10.167 -3.596 1.00 97.81 257 LEU A C 1
ATOM 2003 O O . LEU A 1 257 ? 1.515 10.559 -3.501 1.00 97.81 257 LEU A O 1
ATOM 2007 N N . LYS A 1 258 ? 3.629 10.911 -4.158 1.00 96.38 258 LYS A N 1
ATOM 2008 C CA . LYS A 1 258 ? 3.386 12.245 -4.709 1.00 96.38 258 LYS A CA 1
ATOM 2009 C C . LYS A 1 258 ? 3.815 12.355 -6.166 1.00 96.38 258 LYS A C 1
ATOM 2011 O O . LYS A 1 258 ? 4.984 12.151 -6.491 1.00 96.38 258 LYS A O 1
ATOM 2016 N N . ILE A 1 259 ? 2.912 12.779 -7.050 1.00 93.81 259 ILE A N 1
ATOM 2017 C CA . ILE A 1 259 ? 3.269 13.222 -8.404 1.00 93.81 259 ILE A CA 1
ATOM 2018 C C . ILE A 1 259 ? 2.955 14.710 -8.540 1.00 93.81 259 ILE A C 1
ATOM 2020 O O . ILE A 1 259 ? 1.796 15.115 -8.528 1.00 93.81 259 ILE A O 1
ATOM 2024 N N . LYS A 1 260 ? 4.008 15.519 -8.671 1.00 89.44 260 LYS A N 1
ATOM 2025 C CA . LYS A 1 260 ? 3.923 16.986 -8.702 1.00 89.44 260 LYS A CA 1
ATOM 2026 C C . LYS A 1 260 ? 3.227 17.494 -9.969 1.00 89.44 260 LYS A C 1
ATOM 2028 O O . LYS A 1 260 ? 3.379 16.905 -11.048 1.00 89.44 260 LYS A O 1
ATOM 2033 N N . ASP A 1 261 ? 2.551 18.638 -9.870 1.00 81.06 261 ASP A N 1
ATOM 2034 C CA . ASP A 1 261 ? 2.019 19.337 -11.039 1.00 81.06 261 ASP A CA 1
ATOM 2035 C C . ASP A 1 261 ? 3.062 20.216 -11.730 1.00 81.06 261 ASP A C 1
ATOM 2037 O O . ASP A 1 261 ? 4.088 20.626 -11.172 1.00 81.06 261 ASP A O 1
ATOM 2041 N N . LYS A 1 262 ? 2.746 20.558 -12.983 1.00 77.62 262 LYS A N 1
ATOM 2042 C CA . LYS A 1 262 ? 3.180 21.824 -13.567 1.00 77.62 262 LYS A CA 1
ATOM 2043 C C . LYS A 1 262 ? 2.240 22.267 -14.679 1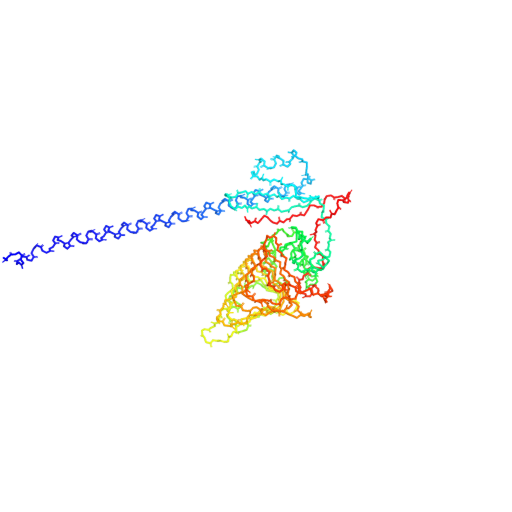.00 77.62 262 LYS A C 1
ATOM 2045 O O . LYS A 1 262 ? 2.424 21.928 -15.853 1.00 77.62 262 LYS A O 1
ATOM 2050 N N . GLY A 1 263 ? 1.275 23.114 -14.340 1.00 75.00 263 GLY A N 1
ATOM 2051 C CA . GLY A 1 263 ? 0.293 23.604 -15.311 1.00 75.00 263 GLY A CA 1
ATOM 2052 C C . GLY A 1 263 ? -0.624 22.475 -15.791 1.00 75.00 263 GLY A C 1
ATOM 2053 O O . GLY A 1 263 ? -1.165 21.747 -14.977 1.00 75.00 263 GLY A O 1
ATOM 2054 N N . ASN A 1 264 ? -0.796 22.301 -17.106 1.00 74.56 264 ASN A N 1
ATOM 2055 C CA . ASN A 1 264 ? -1.681 21.267 -17.671 1.00 74.56 264 ASN A CA 1
ATOM 2056 C C . ASN A 1 264 ? -0.956 19.924 -17.899 1.00 74.56 264 ASN A C 1
ATOM 2058 O O . ASN A 1 264 ? -1.146 19.297 -18.945 1.00 74.56 264 ASN A O 1
ATOM 2062 N N . SER A 1 265 ? -0.057 19.524 -16.996 1.00 84.19 265 SER A N 1
ATOM 2063 C CA . SER A 1 265 ? 0.591 18.214 -17.092 1.00 84.19 265 SER A CA 1
ATOM 2064 C C . SER A 1 265 ? -0.441 17.095 -16.958 1.00 84.19 265 SER A C 1
ATOM 2066 O O . SER A 1 265 ? -1.422 17.232 -16.231 1.00 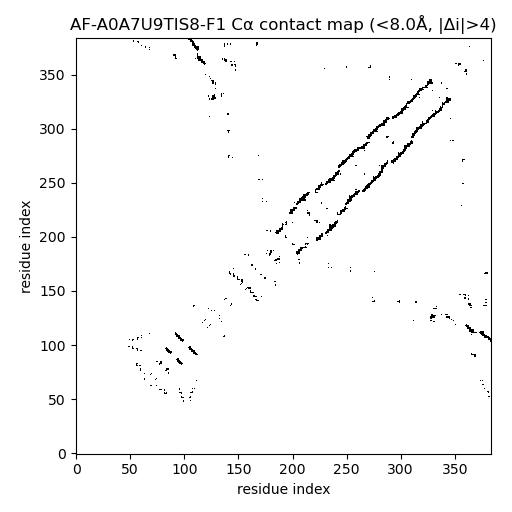84.19 265 SER A O 1
ATOM 2068 N N . ILE A 1 266 ? -0.219 16.004 -17.690 1.00 88.25 266 ILE A N 1
ATOM 2069 C CA . ILE A 1 266 ? -1.037 14.794 -17.607 1.00 88.25 266 ILE A CA 1
ATOM 2070 C C . ILE A 1 266 ? -0.140 13.692 -17.065 1.00 88.25 266 ILE A C 1
ATOM 2072 O O . ILE A 1 266 ? 0.812 13.305 -17.745 1.00 88.25 266 ILE A O 1
ATOM 2076 N N . GLN A 1 267 ? -0.411 13.238 -15.848 1.00 92.69 267 GLN A N 1
ATOM 2077 C CA . GLN A 1 267 ? 0.214 12.060 -15.262 1.00 92.69 267 GLN A CA 1
ATOM 2078 C C . GLN A 1 267 ? -0.516 10.801 -15.726 1.00 92.69 267 GLN A C 1
ATOM 2080 O O . GLN A 1 267 ? -1.645 10.856 -16.218 1.00 92.69 267 GLN A O 1
ATOM 2085 N N . SER A 1 268 ? 0.111 9.639 -15.581 1.00 93.94 268 SER A N 1
ATOM 2086 C CA . SER A 1 268 ? -0.589 8.374 -15.817 1.00 93.94 268 SER A CA 1
ATOM 2087 C C . SER A 1 268 ? -0.118 7.298 -14.855 1.00 93.94 268 SER A C 1
ATOM 2089 O O . SER A 1 268 ? 1.056 7.250 -14.492 1.00 93.94 268 SER A O 1
ATOM 2091 N N . VAL A 1 269 ? -1.025 6.407 -14.480 1.00 95.62 269 VAL A N 1
ATOM 2092 C CA . VAL A 1 269 ? -0.694 5.189 -13.739 1.00 95.62 269 VAL A CA 1
ATOM 2093 C C . VAL A 1 269 ? -1.267 4.026 -14.521 1.00 95.62 269 VAL A C 1
ATOM 2095 O O . VAL A 1 269 ? -2.471 3.968 -14.733 1.00 95.62 269 VAL A O 1
ATOM 2098 N N . LEU A 1 270 ? -0.410 3.121 -14.980 1.00 95.38 270 LEU A N 1
ATOM 2099 C CA . LEU A 1 270 ? -0.767 1.971 -15.805 1.00 95.38 270 LEU A CA 1
ATOM 2100 C C . LEU A 1 270 ? -0.266 0.699 -15.118 1.00 95.38 270 LEU A C 1
ATOM 2102 O O . LEU A 1 270 ? 0.801 0.174 -15.443 1.00 95.38 270 LEU A O 1
ATOM 2106 N N . GLY A 1 271 ? -1.028 0.253 -14.124 1.00 95.12 271 GLY A N 1
ATOM 2107 C CA . GLY A 1 271 ? -0.702 -0.871 -13.254 1.00 95.12 271 GLY A CA 1
ATOM 2108 C C . GLY A 1 271 ? -1.377 -0.725 -11.894 1.00 95.12 271 GLY A C 1
ATOM 2109 O O . GLY A 1 271 ? -2.353 0.023 -11.760 1.00 95.12 271 GLY A O 1
ATOM 2110 N N . THR A 1 272 ? -0.825 -1.420 -10.905 1.00 97.69 272 THR A N 1
ATOM 2111 C CA . THR A 1 272 ? -1.349 -1.456 -9.538 1.00 97.69 272 THR A CA 1
ATOM 2112 C C . THR A 1 272 ? -0.374 -0.818 -8.567 1.00 97.69 272 THR A C 1
ATOM 2114 O O . THR A 1 272 ? 0.810 -1.155 -8.544 1.00 97.69 272 THR A O 1
ATOM 2117 N N . ILE A 1 273 ? -0.878 0.094 -7.742 1.00 98.25 273 ILE A N 1
ATOM 2118 C CA . ILE A 1 273 ? -0.111 0.752 -6.693 1.00 98.25 273 ILE A CA 1
ATOM 2119 C C . ILE A 1 273 ? -0.760 0.455 -5.343 1.00 98.25 273 ILE A C 1
ATOM 2121 O O . ILE A 1 273 ? -1.943 0.728 -5.156 1.00 98.25 273 ILE A O 1
ATOM 2125 N N . TYR A 1 274 ? 0.037 -0.068 -4.414 1.00 98.38 274 TYR A N 1
ATOM 2126 C CA . TYR A 1 274 ? -0.288 -0.180 -2.993 1.00 98.38 274 TYR A CA 1
ATOM 2127 C C . TYR A 1 274 ? 0.517 0.859 -2.210 1.00 98.38 274 TYR A C 1
ATOM 2129 O O . TYR A 1 274 ? 1.738 0.910 -2.352 1.00 98.38 274 TYR A O 1
ATOM 2137 N N . VAL A 1 275 ? -0.138 1.667 -1.382 1.00 98.25 275 VAL A N 1
ATOM 2138 C CA . VAL A 1 275 ? 0.479 2.762 -0.620 1.00 98.25 275 VAL A CA 1
ATOM 2139 C C . VAL A 1 275 ? 0.035 2.674 0.837 1.00 98.25 275 VAL A C 1
ATOM 2141 O O . VAL A 1 275 ? -1.153 2.543 1.113 1.00 98.25 275 VAL A O 1
ATOM 2144 N N . ASN A 1 276 ? 0.983 2.699 1.772 1.00 95.88 276 ASN A N 1
ATOM 2145 C CA . ASN A 1 276 ? 0.680 2.710 3.207 1.00 95.88 276 ASN A CA 1
ATOM 2146 C C . ASN A 1 276 ? 0.302 4.111 3.722 1.00 95.88 276 ASN A C 1
ATOM 2148 O O . ASN A 1 276 ? -0.335 4.233 4.759 1.00 95.88 276 ASN A O 1
ATOM 2152 N N . GLY A 1 277 ? 0.745 5.164 3.039 1.00 94.88 277 GLY A N 1
ATOM 2153 C CA . GLY A 1 277 ? 0.385 6.545 3.339 1.00 94.88 277 GLY A CA 1
ATOM 2154 C C . GLY A 1 277 ? -0.644 7.110 2.365 1.00 94.88 277 GLY A C 1
ATOM 2155 O O . GLY A 1 277 ? -1.507 6.390 1.848 1.00 94.88 277 GLY A O 1
ATOM 2156 N N . ASP A 1 278 ? -0.505 8.403 2.097 1.00 97.25 278 ASP A N 1
ATOM 2157 C CA . ASP A 1 278 ? -1.366 9.164 1.200 1.00 97.25 278 ASP A CA 1
ATOM 2158 C C . ASP A 1 278 ? -0.905 9.058 -0.261 1.00 97.25 278 ASP A C 1
ATOM 2160 O O . ASP A 1 278 ? 0.273 8.873 -0.584 1.00 97.25 278 ASP A O 1
ATOM 2164 N N . VAL A 1 279 ? -1.848 9.252 -1.181 1.00 97.75 279 VAL A N 1
ATOM 2165 C CA . VAL A 1 279 ? -1.585 9.436 -2.609 1.00 97.75 279 VAL A CA 1
ATOM 2166 C C . VAL A 1 279 ? -2.022 10.831 -3.027 1.00 97.75 279 VAL A C 1
ATOM 2168 O O . VAL A 1 279 ? -3.208 11.150 -3.044 1.00 97.75 279 VAL A O 1
ATOM 2171 N N . GLU A 1 280 ? -1.069 11.646 -3.461 1.00 95.94 280 GLU A N 1
ATOM 2172 C CA . GLU A 1 280 ? -1.311 12.971 -4.021 1.00 95.94 280 GLU A CA 1
ATOM 2173 C C . GLU A 1 280 ? -0.820 13.028 -5.473 1.00 95.94 280 GLU A C 1
ATOM 2175 O O . GLU A 1 280 ? 0.379 13.073 -5.760 1.00 95.94 280 GLU A O 1
ATOM 2180 N N . ILE A 1 281 ? -1.755 13.047 -6.421 1.00 93.31 281 ILE A N 1
ATOM 2181 C CA . ILE A 1 281 ? -1.454 13.238 -7.844 1.00 93.31 281 ILE A CA 1
ATOM 2182 C C . ILE A 1 281 ? -2.013 14.598 -8.252 1.00 93.31 281 ILE A C 1
ATOM 2184 O O . ILE A 1 281 ? -3.200 14.751 -8.548 1.00 93.31 281 ILE A O 1
ATOM 2188 N N . GLU A 1 282 ? -1.137 15.598 -8.250 1.00 87.69 282 GLU A N 1
ATOM 2189 C CA . GLU A 1 282 ? -1.478 16.968 -8.620 1.00 87.69 282 GLU A CA 1
ATOM 2190 C C . GLU A 1 282 ? -1.575 17.066 -10.156 1.00 87.69 282 GLU A C 1
ATOM 2192 O O . GLU A 1 282 ? -0.655 16.658 -10.862 1.00 87.69 282 GLU A O 1
ATOM 2197 N N . GLY A 1 283 ? -2.647 17.630 -10.714 1.00 84.81 283 GLY A N 1
ATOM 2198 C CA . GLY A 1 283 ? -2.912 17.656 -12.160 1.00 84.81 283 GLY A CA 1
ATOM 2199 C C . GLY A 1 283 ? -3.789 16.510 -12.698 1.00 84.81 283 GLY A C 1
ATOM 2200 O O . GLY A 1 283 ? -4.475 15.800 -11.965 1.00 84.81 283 GLY A O 1
ATOM 2201 N N . ASN A 1 284 ? -3.843 16.373 -14.029 1.00 89.88 284 ASN A N 1
ATOM 2202 C CA . ASN A 1 284 ? -4.752 15.419 -14.671 1.00 89.88 284 ASN A CA 1
ATOM 2203 C C . ASN A 1 284 ? -4.154 14.006 -14.678 1.00 89.88 284 ASN A C 1
ATOM 2205 O O . ASN A 1 284 ? -3.175 13.750 -15.380 1.00 89.88 284 ASN A O 1
ATOM 2209 N N . LEU A 1 285 ? -4.811 13.066 -14.013 1.00 93.69 285 LEU A N 1
ATOM 2210 C CA . LEU A 1 285 ? -4.489 11.649 -14.041 1.00 93.69 285 LEU A CA 1
ATOM 2211 C C . LEU A 1 285 ? -5.220 10.941 -15.190 1.00 93.69 285 LEU A C 1
ATOM 2213 O O . LEU A 1 285 ? -6.447 10.835 -15.207 1.00 93.69 285 LEU A O 1
ATOM 2217 N N . LEU A 1 286 ? -4.454 10.406 -16.136 1.00 95.38 286 LEU A N 1
ATOM 2218 C CA . LEU A 1 286 ? -4.952 9.443 -17.111 1.00 95.38 286 LEU A CA 1
ATOM 2219 C C . LEU A 1 286 ? -4.839 8.029 -16.529 1.00 95.38 286 LEU A C 1
ATOM 2221 O O . LEU A 1 286 ? -3.744 7.547 -16.227 1.00 95.38 286 LEU A O 1
ATOM 2225 N N . LEU A 1 287 ? -5.988 7.383 -16.389 1.00 96.31 287 LEU A N 1
ATOM 2226 C CA . LEU A 1 287 ? -6.126 6.001 -15.960 1.00 96.31 287 LEU A CA 1
ATOM 2227 C C . LEU A 1 287 ? -5.986 5.046 -17.152 1.00 96.31 287 LEU A C 1
ATOM 2229 O O . LEU A 1 287 ? -5.859 5.443 -18.313 1.00 96.31 287 LEU A O 1
ATOM 2233 N N . GLY A 1 288 ? -6.012 3.761 -16.836 1.00 94.75 288 GLY A N 1
ATOM 2234 C CA . GLY A 1 288 ? -5.865 2.662 -17.760 1.00 94.75 288 GLY A CA 1
ATOM 2235 C C . GLY A 1 288 ? -7.070 2.447 -18.667 1.00 94.75 288 GLY A C 1
ATOM 2236 O O . GLY A 1 288 ? -7.964 3.283 -18.832 1.00 94.75 288 GLY A O 1
ATOM 2237 N N . THR A 1 289 ? -7.076 1.277 -19.290 1.00 93.50 289 THR A N 1
ATOM 2238 C CA . THR A 1 289 ? -8.110 0.844 -20.237 1.00 93.50 289 THR A CA 1
ATOM 2239 C C . THR A 1 289 ? -8.868 -0.357 -19.682 1.00 93.50 289 THR A C 1
ATOM 2241 O O . THR A 1 289 ? -8.519 -0.882 -18.634 1.00 93.50 289 THR A O 1
ATOM 2244 N N . ILE A 1 290 ? -9.898 -0.830 -20.387 1.00 89.19 290 ILE A N 1
ATOM 2245 C CA . ILE A 1 290 ? -10.647 -2.025 -19.964 1.00 89.19 290 ILE A CA 1
ATOM 2246 C C . ILE A 1 290 ? -9.732 -3.263 -19.889 1.00 89.19 290 ILE A C 1
ATOM 2248 O O . ILE A 1 290 ? -9.912 -4.093 -19.007 1.00 89.19 290 ILE A O 1
ATOM 2252 N N . GLU A 1 291 ? -8.748 -3.372 -20.788 1.00 88.62 291 GLU A N 1
ATOM 2253 C CA . GLU A 1 291 ? -7.801 -4.500 -20.848 1.00 88.62 291 GLU A CA 1
ATOM 2254 C C . GLU A 1 291 ? -6.661 -4.368 -19.827 1.00 88.62 291 GLU A C 1
ATOM 2256 O O . GLU A 1 291 ? -6.110 -5.367 -19.376 1.00 88.62 291 GLU A O 1
ATOM 2261 N N . HIS A 1 292 ? -6.321 -3.133 -19.454 1.00 89.50 292 HIS A N 1
ATOM 2262 C CA . HIS A 1 292 ? -5.267 -2.812 -18.492 1.00 89.50 292 HIS A CA 1
ATOM 2263 C C . HIS A 1 292 ? -5.747 -1.690 -17.563 1.00 89.50 292 HIS A C 1
ATOM 2265 O O . HIS A 1 292 ? -5.364 -0.532 -17.773 1.00 89.50 292 HIS A O 1
ATOM 2271 N N . PRO A 1 293 ? -6.652 -1.993 -16.617 1.00 94.38 293 PRO A N 1
ATOM 2272 C CA . PRO A 1 293 ? -7.178 -1.005 -15.686 1.00 94.38 293 PRO A CA 1
ATOM 2273 C C . PRO A 1 293 ? -6.108 -0.550 -14.691 1.00 94.38 293 PRO A C 1
ATOM 2275 O O . PRO A 1 293 ? -5.144 -1.262 -14.412 1.00 94.38 293 PRO A O 1
ATOM 2278 N N . THR A 1 294 ? -6.289 0.654 -14.159 1.00 97.00 294 THR A N 1
ATOM 2279 C CA . THR A 1 294 ? -5.451 1.203 -13.087 1.00 97.00 294 THR A CA 1
ATOM 2280 C C . THR A 1 294 ? -6.006 0.816 -11.727 1.00 97.00 294 THR A C 1
ATOM 2282 O O . THR A 1 294 ? -7.209 0.929 -11.502 1.00 97.00 294 THR A O 1
ATOM 2285 N N . PHE A 1 295 ? -5.139 0.453 -10.791 1.00 97.50 295 PHE A N 1
ATOM 2286 C CA . PHE A 1 295 ? -5.529 0.217 -9.405 1.00 97.50 295 PHE A CA 1
ATOM 2287 C C . PHE A 1 295 ? -4.651 1.055 -8.483 1.00 97.50 295 PHE A C 1
ATOM 2289 O O . PHE A 1 295 ? -3.426 0.990 -8.568 1.00 97.50 295 PHE A O 1
ATOM 2296 N N . ILE A 1 296 ? -5.265 1.876 -7.636 1.00 98.19 296 ILE A N 1
ATOM 2297 C CA . ILE A 1 296 ? -4.556 2.702 -6.654 1.00 98.19 296 ILE A CA 1
ATOM 2298 C C . ILE A 1 296 ? -5.208 2.454 -5.301 1.00 98.19 296 ILE A C 1
ATOM 2300 O O . ILE A 1 296 ? -6.347 2.851 -5.065 1.00 98.19 296 ILE A O 1
ATOM 2304 N N . PHE A 1 297 ? -4.485 1.767 -4.428 1.00 98.06 297 PHE A N 1
ATOM 2305 C CA . PHE A 1 297 ? -4.943 1.388 -3.102 1.00 98.06 297 PHE A CA 1
ATOM 2306 C C . PHE A 1 297 ? -4.041 2.055 -2.069 1.00 98.06 297 PHE A C 1
ATOM 2308 O O . PHE A 1 297 ? -2.847 1.768 -2.028 1.00 98.06 297 PHE A O 1
ATOM 2315 N N . ALA A 1 298 ? -4.606 2.947 -1.267 1.00 97.06 298 ALA A N 1
ATOM 2316 C CA . ALA A 1 298 ? -3.908 3.714 -0.246 1.00 97.06 298 ALA A CA 1
ATOM 2317 C C . ALA A 1 298 ? -4.536 3.431 1.118 1.00 97.06 298 ALA A C 1
ATOM 2319 O O . ALA A 1 298 ? -5.754 3.316 1.206 1.00 97.06 298 ALA A O 1
ATOM 2320 N N . GLU A 1 299 ? -3.738 3.247 2.167 1.00 92.88 299 GLU A N 1
ATOM 2321 C CA . GLU A 1 299 ? -4.295 3.165 3.526 1.00 92.88 299 GLU A CA 1
ATOM 2322 C C . GLU A 1 299 ? -4.748 4.546 4.005 1.00 92.88 299 GLU A C 1
ATOM 2324 O O . GLU A 1 299 ? -5.687 4.615 4.787 1.00 92.88 299 GLU A O 1
ATOM 2329 N N . GLY A 1 300 ? -4.112 5.617 3.516 1.00 92.94 300 GLY A N 1
ATOM 2330 C CA . GLY A 1 300 ? -4.518 6.999 3.752 1.00 92.94 300 GLY A CA 1
ATOM 2331 C C . GLY A 1 300 ? -5.445 7.555 2.670 1.00 92.94 300 GLY A C 1
ATOM 2332 O O . GLY A 1 300 ? -6.237 6.839 2.046 1.00 92.94 300 GLY A O 1
ATOM 2333 N N . ASP A 1 301 ? -5.327 8.856 2.430 1.00 95.12 301 ASP A N 1
ATOM 2334 C CA . ASP A 1 301 ? -6.158 9.595 1.485 1.00 95.12 301 ASP A CA 1
ATOM 2335 C C . ASP A 1 301 ? -5.673 9.441 0.041 1.00 95.12 301 ASP A C 1
ATOM 2337 O O . ASP A 1 301 ? -4.475 9.407 -0.240 1.00 95.12 301 ASP A O 1
ATOM 2341 N N . ILE A 1 302 ? -6.601 9.488 -0.917 1.00 96.38 302 ILE A N 1
ATOM 2342 C CA . ILE A 1 302 ? -6.288 9.669 -2.339 1.00 96.38 302 ILE A CA 1
ATOM 2343 C C . ILE A 1 302 ? -6.818 11.023 -2.810 1.00 96.38 302 ILE A C 1
ATOM 2345 O O . ILE A 1 302 ? -8.025 11.266 -2.862 1.00 96.38 302 ILE A O 1
ATOM 2349 N N . LYS A 1 303 ? -5.898 11.897 -3.222 1.00 94.56 303 LYS A N 1
ATOM 2350 C CA . LYS A 1 303 ? -6.163 13.247 -3.730 1.00 94.56 303 LYS A CA 1
ATOM 2351 C C . LYS A 1 303 ? -5.714 13.346 -5.186 1.00 94.56 303 LYS A C 1
ATOM 2353 O O . LYS A 1 303 ? -4.529 13.208 -5.496 1.00 94.56 303 LYS A O 1
ATOM 2358 N N . VAL A 1 304 ? -6.664 13.602 -6.087 1.00 91.19 304 VAL A N 1
ATOM 2359 C CA . VAL A 1 304 ? -6.424 13.738 -7.533 1.00 91.19 304 VAL A CA 1
ATOM 2360 C C . VAL A 1 304 ? -7.153 14.961 -8.097 1.00 91.19 304 VAL A C 1
ATOM 2362 O O . VAL A 1 304 ? -8.333 15.175 -7.834 1.00 91.19 304 VAL A O 1
ATOM 2365 N N . ASP A 1 305 ? -6.499 15.786 -8.918 1.00 87.50 305 ASP A N 1
ATOM 2366 C CA . ASP A 1 305 ? -7.171 16.997 -9.432 1.00 87.50 305 ASP A CA 1
ATOM 2367 C C . ASP A 1 305 ? -8.195 16.718 -10.531 1.00 87.50 305 ASP A C 1
ATOM 2369 O O . ASP A 1 305 ? -9.120 17.509 -10.708 1.00 87.50 305 ASP A O 1
ATOM 2373 N N . LYS A 1 306 ? -7.981 15.671 -11.329 1.00 89.19 306 LYS A N 1
ATOM 2374 C CA . LYS A 1 306 ? -8.928 15.128 -12.308 1.00 89.19 306 LYS A CA 1
ATOM 2375 C C . LYS A 1 306 ? -8.484 13.715 -12.668 1.00 89.19 306 LYS A C 1
ATOM 2377 O O . LYS A 1 306 ? -7.301 13.523 -12.924 1.00 89.19 306 LYS A O 1
ATOM 2382 N N . ALA A 1 307 ? -9.402 12.761 -12.768 1.00 91.81 307 ALA A N 1
ATOM 2383 C CA . ALA A 1 307 ? -9.107 11.406 -13.227 1.00 91.81 307 ALA A CA 1
ATOM 2384 C C . ALA A 1 307 ? -9.995 11.018 -14.418 1.00 91.81 307 ALA A C 1
ATOM 2386 O O . ALA A 1 307 ? -11.214 11.175 -14.357 1.00 91.81 307 ALA A O 1
ATOM 2387 N N . ASP A 1 308 ? -9.388 10.513 -15.494 1.00 93.25 308 ASP A N 1
ATOM 2388 C CA . ASP A 1 308 ? -10.096 10.064 -16.699 1.00 93.25 308 ASP A CA 1
ATOM 2389 C C . ASP A 1 308 ? -9.632 8.657 -17.113 1.00 93.25 308 ASP A C 1
ATOM 2391 O O . ASP A 1 308 ? -8.433 8.432 -17.273 1.00 93.25 308 ASP A O 1
ATOM 2395 N N . GLY A 1 309 ? -10.562 7.729 -17.361 1.00 94.38 309 GLY A N 1
ATOM 2396 C CA . GLY A 1 309 ? -10.270 6.384 -17.889 1.00 94.38 309 GLY A CA 1
ATOM 2397 C C . GLY A 1 309 ? -10.797 5.248 -17.009 1.00 94.38 309 GLY A C 1
ATOM 2398 O O . GLY A 1 309 ? -11.788 5.421 -16.301 1.00 94.38 309 GLY A O 1
ATOM 2399 N N . VAL A 1 310 ? -10.168 4.067 -17.081 1.00 96.00 310 VAL A N 1
ATOM 2400 C CA . VAL A 1 310 ? -10.587 2.884 -16.308 1.00 96.00 310 VAL A CA 1
ATOM 2401 C C . VAL A 1 310 ? -9.705 2.697 -15.078 1.00 96.00 310 VAL A C 1
ATOM 2403 O O . VAL A 1 310 ? -8.516 2.398 -15.214 1.00 96.00 310 VAL A O 1
ATOM 2406 N N . GLY A 1 311 ? -10.280 2.829 -13.882 1.00 95.62 311 GLY A N 1
ATOM 2407 C CA . GLY A 1 311 ? -9.531 2.634 -12.648 1.00 95.62 311 GLY A CA 1
ATOM 2408 C C . GLY A 1 311 ? -10.368 2.351 -11.406 1.00 95.62 311 GLY A C 1
ATOM 2409 O O . GLY A 1 311 ? -11.571 2.618 -11.360 1.00 95.62 311 GLY A O 1
ATOM 2410 N N . TYR A 1 312 ? -9.695 1.787 -10.409 1.00 96.06 312 TYR A N 1
ATOM 2411 C CA . TYR A 1 312 ? -10.256 1.393 -9.126 1.00 96.06 312 TYR A CA 1
ATOM 2412 C C . TYR A 1 312 ? -9.436 1.990 -7.989 1.00 96.06 312 TYR A C 1
ATOM 2414 O O . TYR A 1 312 ? -8.207 1.896 -7.994 1.00 96.06 312 TYR A O 1
ATOM 2422 N N . PHE A 1 313 ? -10.129 2.568 -7.014 1.00 96.38 313 PHE A N 1
ATOM 2423 C CA . PHE A 1 313 ? -9.523 3.254 -5.880 1.00 96.38 313 PHE A CA 1
ATOM 2424 C C . PHE A 1 313 ? -10.033 2.663 -4.570 1.00 96.38 313 PHE A C 1
ATOM 2426 O O . PHE A 1 313 ? -11.235 2.448 -4.440 1.00 96.38 313 PHE A O 1
ATOM 2433 N N . LEU A 1 314 ? -9.132 2.411 -3.624 1.00 96.06 314 LEU A N 1
ATOM 2434 C CA . LEU A 1 314 ? -9.444 1.992 -2.255 1.00 96.06 314 LEU A CA 1
ATOM 2435 C C . LEU A 1 314 ? -8.657 2.892 -1.304 1.00 96.06 314 LEU A C 1
ATOM 2437 O O . LEU A 1 314 ? -7.433 2.913 -1.421 1.00 96.06 314 LEU A O 1
ATOM 2441 N N . CYS A 1 315 ? -9.335 3.637 -0.433 1.00 94.44 315 CYS A N 1
ATOM 2442 C CA . CYS A 1 315 ? -8.700 4.608 0.465 1.00 94.44 315 CYS A CA 1
ATOM 2443 C C . CYS A 1 315 ? -9.585 5.017 1.643 1.00 94.44 315 CYS A C 1
ATOM 2445 O O . CYS A 1 315 ? -10.731 4.574 1.737 1.00 94.44 315 CYS A O 1
ATOM 2447 N N . ASP A 1 316 ? -9.064 5.868 2.527 1.00 89.75 316 ASP A N 1
ATOM 2448 C CA . ASP A 1 316 ? -9.851 6.426 3.628 1.00 89.75 316 ASP A CA 1
ATOM 2449 C C . ASP A 1 316 ? -10.738 7.587 3.158 1.00 89.75 316 ASP A C 1
ATOM 2451 O O . ASP A 1 316 ? -11.971 7.456 3.146 1.00 89.75 316 ASP A O 1
ATOM 2455 N N . GLU A 1 317 ? -10.133 8.664 2.643 1.00 91.81 317 GLU A N 1
ATOM 2456 C CA . GLU A 1 317 ? -10.842 9.680 1.863 1.00 91.81 317 GLU A CA 1
ATOM 2457 C C . GLU A 1 317 ? -10.446 9.681 0.382 1.00 91.81 317 GLU A C 1
ATOM 2459 O O . GLU A 1 317 ? -9.287 9.485 0.013 1.00 91.81 317 GLU A O 1
ATOM 2464 N N . PHE A 1 318 ? -11.414 9.954 -0.495 1.00 92.88 318 PHE A N 1
ATOM 2465 C CA . PHE A 1 318 ? -11.169 10.224 -1.915 1.00 92.88 318 PHE A CA 1
ATOM 2466 C C . PHE A 1 318 ? -11.589 11.653 -2.267 1.00 92.88 318 PHE A C 1
ATOM 2468 O O . PHE A 1 318 ? -12.772 11.985 -2.178 1.00 92.88 318 PH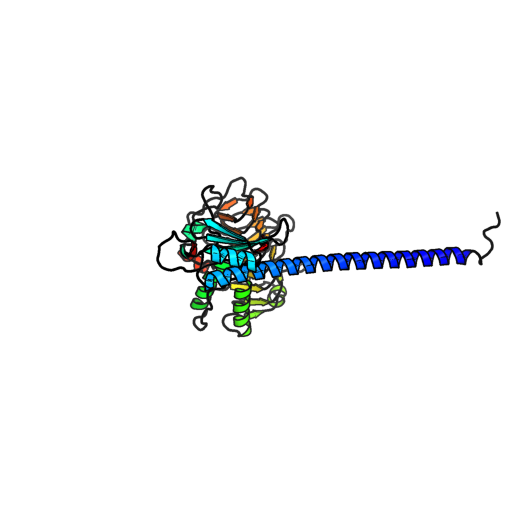E A O 1
ATOM 2475 N N . ASP A 1 319 ? -10.646 12.485 -2.710 1.00 91.56 319 ASP A N 1
ATOM 2476 C CA . ASP A 1 319 ? -10.895 13.842 -3.216 1.00 91.56 319 ASP A CA 1
ATOM 2477 C C . ASP A 1 319 ? -10.528 13.906 -4.700 1.00 91.56 319 ASP A C 1
ATOM 2479 O O . ASP A 1 319 ? -9.346 13.918 -5.064 1.00 91.56 319 ASP A O 1
ATOM 2483 N N . SER A 1 320 ? -11.549 13.952 -5.564 1.00 86.50 320 SER A N 1
ATOM 2484 C CA . SER A 1 320 ? -11.369 14.275 -6.974 1.00 86.50 320 SER A CA 1
ATOM 2485 C C . SER A 1 320 ? -11.955 15.638 -7.307 1.00 86.50 320 SER A C 1
ATOM 2487 O O . SER A 1 320 ? -13.171 15.831 -7.346 1.00 86.50 320 SER A O 1
ATOM 2489 N N . LYS A 1 321 ? -11.080 16.588 -7.639 1.00 71.25 321 LYS A N 1
ATOM 2490 C CA . LYS A 1 321 ? -11.514 17.910 -8.099 1.00 71.25 321 LYS A CA 1
ATOM 2491 C C . LYS A 1 321 ? -11.975 17.826 -9.563 1.00 71.25 321 LYS A C 1
ATOM 2493 O O . LYS A 1 321 ? -11.668 16.896 -10.303 1.00 71.25 321 LYS A O 1
ATOM 2498 N N . ASN A 1 322 ? -12.720 18.836 -10.013 1.00 70.56 322 ASN A N 1
ATOM 2499 C CA . ASN A 1 322 ? -13.112 19.008 -11.420 1.00 70.56 322 ASN A CA 1
ATOM 2500 C C . ASN A 1 322 ? -13.967 17.858 -12.022 1.00 70.56 322 ASN A C 1
ATOM 2502 O O . ASN A 1 322 ? -14.486 16.981 -11.344 1.00 70.56 322 ASN A O 1
ATOM 2506 N N . ASN A 1 323 ? -14.228 17.925 -13.331 1.00 81.06 323 ASN A N 1
ATOM 2507 C CA . ASN A 1 323 ? -15.148 17.027 -14.039 1.00 81.06 323 ASN A CA 1
ATOM 2508 C C . ASN A 1 323 ? -14.451 15.728 -14.497 1.00 81.06 323 ASN A C 1
ATOM 2510 O O . ASN A 1 323 ? -14.229 15.558 -15.700 1.00 81.06 323 ASN A O 1
ATOM 2514 N N . SER A 1 324 ? -14.065 14.880 -13.542 1.00 88.44 324 SER A N 1
ATOM 2515 C CA . SER A 1 324 ? -13.496 13.538 -13.757 1.00 88.44 324 SER A CA 1
ATOM 2516 C C . SER A 1 324 ? -14.482 12.581 -14.444 1.00 88.44 324 SER A C 1
ATOM 2518 O O . SER A 1 324 ? -15.693 12.690 -14.244 1.00 88.44 324 SER A O 1
ATOM 2520 N N . ASP A 1 325 ? -13.962 11.649 -15.244 1.00 91.25 325 ASP A N 1
ATOM 2521 C CA . ASP A 1 325 ? -14.723 10.615 -15.961 1.00 91.25 325 ASP A CA 1
ATOM 2522 C C . ASP A 1 325 ? -14.096 9.234 -15.713 1.00 91.25 325 ASP A C 1
ATOM 2524 O O . ASP A 1 325 ? -13.193 8.784 -16.427 1.00 91.25 325 ASP A O 1
ATOM 2528 N N . ILE A 1 326 ? -14.546 8.583 -14.639 1.00 93.19 326 ILE A N 1
ATOM 2529 C CA . ILE A 1 326 ? -13.994 7.315 -14.153 1.00 93.19 326 ILE A CA 1
ATOM 2530 C C . ILE A 1 326 ? -14.933 6.171 -14.537 1.00 93.19 326 ILE A C 1
ATOM 2532 O O . ILE A 1 326 ? -16.132 6.202 -14.247 1.00 93.19 326 ILE A O 1
ATOM 2536 N N . THR A 1 327 ? -14.370 5.127 -15.143 1.00 94.38 327 THR A N 1
ATOM 2537 C CA . THR A 1 327 ? -15.008 3.817 -15.298 1.00 94.38 327 THR A CA 1
ATOM 2538 C C . THR A 1 327 ? -14.360 2.813 -14.339 1.00 94.38 327 THR A C 1
ATOM 2540 O O . THR A 1 327 ? -13.160 2.587 -14.421 1.00 94.38 327 THR A O 1
ATOM 2543 N N . GLY A 1 328 ? -15.119 2.195 -13.435 1.00 94.25 328 GLY A N 1
ATOM 2544 C CA . GLY A 1 328 ? -14.582 1.322 -12.383 1.00 94.25 328 GLY A CA 1
ATOM 2545 C C . GLY A 1 328 ? -15.270 1.572 -11.047 1.00 94.25 328 GLY A C 1
ATOM 2546 O O . GLY A 1 328 ? -16.498 1.488 -10.989 1.00 94.25 328 GLY A O 1
ATOM 2547 N N . GLY A 1 329 ? -14.499 1.884 -9.999 1.00 93.00 329 GLY A N 1
ATOM 2548 C CA . GLY A 1 329 ? -15.052 2.153 -8.668 1.00 93.00 329 GLY A CA 1
ATOM 2549 C C . GLY A 1 329 ? -14.120 2.902 -7.715 1.00 93.00 329 GLY A C 1
ATOM 2550 O O . GLY A 1 329 ? -12.901 2.827 -7.843 1.00 93.00 329 GLY A O 1
ATOM 2551 N N . VAL A 1 330 ? -14.707 3.628 -6.765 1.00 93.62 330 VAL A N 1
ATOM 2552 C CA . VAL A 1 330 ? -14.014 4.342 -5.683 1.00 93.62 330 VAL A CA 1
ATOM 2553 C C . VAL A 1 330 ? -14.612 3.873 -4.364 1.00 93.62 330 VAL A C 1
ATOM 2555 O O . VAL A 1 330 ? -15.770 4.163 -4.075 1.00 93.62 330 VAL A O 1
ATOM 2558 N N . TYR A 1 331 ? -13.831 3.148 -3.574 1.00 92.88 331 TYR A N 1
ATOM 2559 C CA . TYR A 1 331 ? -14.265 2.539 -2.323 1.00 92.88 331 TYR A CA 1
ATOM 2560 C C . TYR A 1 331 ? -13.565 3.245 -1.168 1.00 92.88 331 TYR A C 1
ATOM 2562 O O . TYR A 1 331 ? -12.343 3.190 -1.056 1.00 92.88 331 TYR A O 1
ATOM 2570 N N . VAL A 1 332 ? -14.351 3.924 -0.340 1.00 88.81 332 VAL A N 1
ATOM 2571 C CA . VAL A 1 332 ? -13.855 4.721 0.784 1.00 88.81 332 VAL A CA 1
ATOM 2572 C C . VAL A 1 332 ? -14.361 4.172 2.106 1.00 88.81 332 VAL A C 1
ATOM 2574 O O . VAL A 1 332 ? -15.472 3.634 2.164 1.00 88.81 332 VAL A O 1
ATOM 2577 N N . THR A 1 333 ? -13.571 4.322 3.164 1.00 80.94 333 THR A N 1
ATOM 2578 C CA . THR A 1 333 ? -13.995 3.986 4.531 1.00 80.94 333 THR A CA 1
ATOM 2579 C C . THR A 1 333 ? -14.731 5.154 5.193 1.00 80.94 333 THR A C 1
ATOM 2581 O O . THR A 1 333 ? -15.708 4.921 5.907 1.00 80.94 333 THR A O 1
ATOM 2584 N N . GLU A 1 334 ? -14.333 6.400 4.905 1.00 79.94 334 GLU A N 1
ATOM 2585 C CA . GLU A 1 334 ? -14.903 7.591 5.540 1.00 79.94 334 GLU A CA 1
ATOM 2586 C C . GLU A 1 334 ? -15.712 8.453 4.571 1.00 79.94 334 GLU A C 1
ATOM 2588 O O . GLU A 1 334 ? -16.923 8.643 4.744 1.00 79.94 334 GLU A O 1
ATOM 2593 N N . LYS A 1 335 ? -15.053 9.006 3.546 1.00 83.19 335 LYS A N 1
ATOM 2594 C CA . LYS A 1 335 ? -15.648 10.055 2.713 1.00 83.19 335 LYS A CA 1
ATOM 2595 C C . LYS A 1 335 ? -15.156 10.010 1.273 1.00 83.19 335 LYS A C 1
ATOM 2597 O O . LYS A 1 335 ? -13.967 9.938 1.000 1.00 83.19 335 LYS A O 1
ATOM 2602 N N . ALA A 1 336 ? -16.086 10.169 0.333 1.00 83.69 336 ALA A N 1
ATOM 2603 C CA . ALA A 1 336 ? -15.770 10.341 -1.081 1.00 83.69 336 ALA A CA 1
ATOM 2604 C C . ALA A 1 336 ? -16.367 11.643 -1.626 1.00 83.69 336 ALA A C 1
ATOM 2606 O O . ALA A 1 336 ? -17.581 11.853 -1.564 1.00 83.69 336 ALA A O 1
ATOM 2607 N N . ASP A 1 337 ? -15.521 12.490 -2.212 1.00 84.62 337 ASP A N 1
ATOM 2608 C CA . ASP A 1 337 ? -15.928 13.556 -3.126 1.00 84.62 337 ASP A CA 1
ATOM 2609 C C . ASP A 1 337 ? -15.896 13.009 -4.559 1.00 84.62 337 ASP A C 1
ATOM 2611 O O . ASP A 1 337 ? -14.876 13.011 -5.255 1.00 84.62 337 ASP A O 1
ATOM 2615 N N . LEU A 1 338 ? -17.022 12.412 -4.957 1.00 82.19 338 LEU A N 1
ATOM 2616 C CA . LEU A 1 338 ? -17.157 11.740 -6.243 1.00 82.19 338 LEU A CA 1
ATOM 2617 C C . LEU A 1 338 ? -17.370 12.740 -7.391 1.00 82.19 338 LEU A C 1
ATOM 2619 O O . LEU A 1 338 ? -17.986 13.794 -7.203 1.00 82.19 338 LEU A O 1
ATOM 2623 N N . PRO A 1 339 ? -16.969 12.383 -8.627 1.00 75.75 339 PRO A N 1
ATOM 2624 C CA . PRO A 1 339 ? -17.207 13.225 -9.793 1.00 75.75 339 PRO A CA 1
ATOM 2625 C C . PRO A 1 339 ? -18.695 13.565 -9.955 1.00 75.75 339 PRO A C 1
ATOM 2627 O O . PRO A 1 339 ? -19.565 12.719 -9.754 1.00 75.75 339 PRO A O 1
ATOM 2630 N N . THR A 1 340 ? -19.015 14.785 -10.403 1.00 71.06 340 THR A N 1
ATOM 2631 C CA . THR A 1 340 ? -20.421 15.229 -10.571 1.00 71.06 340 THR A CA 1
ATOM 2632 C C . THR A 1 340 ? -21.257 14.369 -11.532 1.00 71.06 340 THR A C 1
ATOM 2634 O O . THR A 1 340 ? -22.484 14.355 -11.427 1.00 71.06 340 THR A O 1
ATOM 2637 N N . GLY A 1 341 ? -20.612 13.649 -12.458 1.00 70.44 341 GLY A N 1
ATOM 2638 C CA . GLY A 1 341 ? -21.245 12.675 -13.356 1.00 70.44 341 GLY A CA 1
ATOM 2639 C C . GLY A 1 341 ? -21.429 11.274 -12.758 1.00 70.44 341 GLY A C 1
ATOM 2640 O O . GLY A 1 341 ? -22.035 10.423 -13.407 1.00 70.44 341 GLY A O 1
ATOM 2641 N N . GLY A 1 342 ? -20.943 11.040 -11.537 1.00 79.69 342 GLY A N 1
ATOM 2642 C CA . GLY A 1 342 ? -20.819 9.721 -10.927 1.00 79.69 342 GLY A CA 1
ATOM 2643 C C . GLY A 1 342 ? -19.671 8.899 -11.519 1.00 79.69 342 GLY A C 1
ATOM 2644 O O . GLY A 1 342 ? -18.864 9.396 -12.303 1.00 79.69 342 GLY A O 1
ATOM 2645 N N . ILE A 1 343 ? -19.614 7.624 -11.133 1.00 88.94 343 ILE A N 1
ATOM 2646 C CA . ILE A 1 343 ? -18.669 6.635 -11.664 1.00 88.94 343 ILE A CA 1
ATOM 2647 C C . ILE A 1 343 ? -19.425 5.683 -12.589 1.00 88.94 343 ILE A C 1
ATOM 2649 O O . ILE A 1 343 ? -20.494 5.172 -12.243 1.00 88.94 343 ILE A O 1
ATOM 2653 N N . THR A 1 344 ? -18.863 5.421 -13.766 1.00 91.44 344 THR A N 1
ATOM 2654 C CA . THR A 1 344 ? -19.410 4.439 -14.706 1.00 91.44 344 THR A CA 1
ATOM 2655 C C . THR A 1 344 ? -18.972 3.034 -14.297 1.00 91.44 344 THR A C 1
ATOM 2657 O O . THR A 1 344 ? -17.789 2.778 -14.108 1.00 91.44 344 THR A O 1
ATOM 2660 N N . ALA A 1 345 ? -19.900 2.083 -14.187 1.00 89.12 345 ALA A N 1
ATOM 2661 C CA . ALA A 1 345 ? -19.548 0.711 -13.824 1.00 89.12 345 ALA A CA 1
ATOM 2662 C C . ALA A 1 345 ? -18.727 0.013 -14.923 1.00 89.12 345 ALA A C 1
ATOM 2664 O O . ALA A 1 345 ? -19.130 -0.016 -16.092 1.00 89.12 345 ALA A O 1
ATOM 2665 N N . ASN A 1 346 ? -17.618 -0.625 -14.542 1.00 90.12 346 ASN A N 1
ATOM 2666 C CA . ASN A 1 346 ? -16.881 -1.516 -15.436 1.00 90.12 346 ASN A CA 1
ATOM 2667 C C . ASN A 1 346 ? -17.470 -2.935 -15.384 1.00 90.12 346 ASN A C 1
ATOM 2669 O O . ASN A 1 346 ? -17.137 -3.742 -14.523 1.00 90.12 346 ASN A O 1
ATOM 2673 N N . THR A 1 347 ? -18.325 -3.257 -16.350 1.00 85.62 347 THR A N 1
ATOM 2674 C CA . THR A 1 347 ? -18.984 -4.575 -16.444 1.00 85.62 347 THR A CA 1
ATOM 2675 C C . THR A 1 347 ? -18.125 -5.660 -17.100 1.00 85.62 347 THR A C 1
ATOM 2677 O O . THR A 1 347 ? -18.593 -6.782 -17.273 1.00 85.62 347 THR A O 1
ATOM 2680 N N . SER A 1 348 ? -16.897 -5.330 -17.510 1.00 85.75 348 SER A N 1
ATOM 2681 C CA . SER A 1 348 ? -16.013 -6.209 -18.289 1.00 85.75 348 SER A CA 1
ATOM 2682 C C . SER A 1 348 ? -14.742 -6.617 -17.541 1.00 85.75 348 SER A C 1
ATOM 2684 O O . SER A 1 348 ? -13.823 -7.128 -18.174 1.00 85.75 348 SER A O 1
ATOM 2686 N N . ILE A 1 349 ? -14.661 -6.390 -16.223 1.00 85.62 349 ILE A N 1
ATOM 2687 C CA . ILE A 1 349 ? -13.506 -6.834 -15.436 1.00 85.62 349 ILE A CA 1
ATOM 2688 C C . ILE A 1 349 ? -13.399 -8.365 -15.458 1.00 85.62 349 ILE A C 1
ATOM 2690 O O . ILE A 1 349 ? -14.338 -9.077 -15.102 1.00 85.62 349 I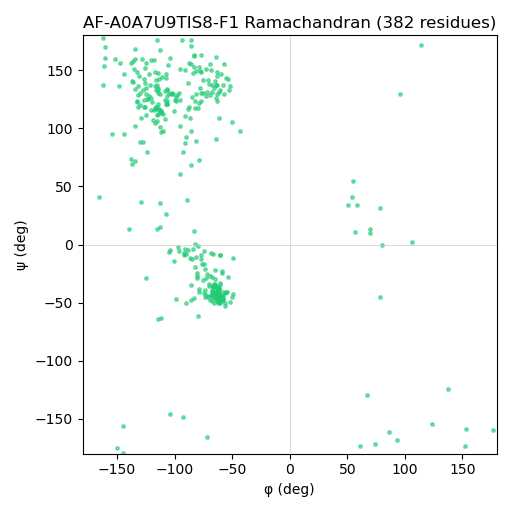LE A O 1
ATOM 2694 N N . ASP A 1 350 ? -12.249 -8.871 -15.903 1.00 84.62 350 ASP A N 1
ATOM 2695 C CA . ASP A 1 350 ? -11.962 -10.302 -15.944 1.00 84.62 350 ASP A CA 1
ATOM 2696 C C . ASP A 1 350 ? -11.291 -10.735 -14.636 1.00 84.62 350 ASP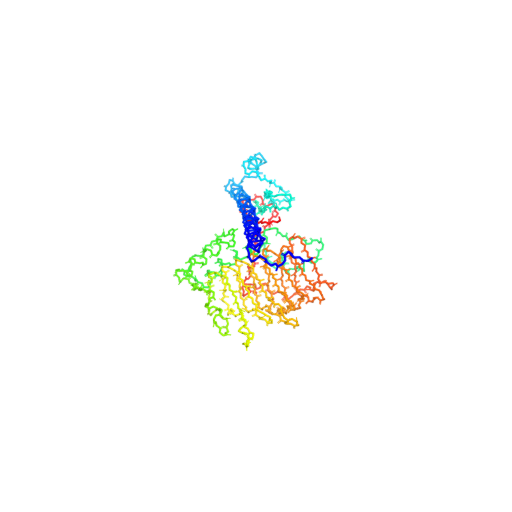 A C 1
ATOM 2698 O O . ASP A 1 350 ? -10.133 -10.408 -14.369 1.00 84.62 350 ASP A O 1
ATOM 2702 N N . SER A 1 351 ? -12.014 -11.509 -13.820 1.00 85.12 351 SER A N 1
ATOM 2703 C CA . SER A 1 351 ? -11.508 -12.030 -12.545 1.00 85.12 351 SER A CA 1
ATOM 2704 C C . SER A 1 351 ? -10.251 -12.892 -12.701 1.00 85.12 351 SER A C 1
ATOM 2706 O O . SER A 1 351 ? -9.489 -13.035 -11.749 1.00 85.12 351 SER A O 1
ATOM 2708 N N . SER A 1 352 ? -10.035 -13.496 -13.876 1.00 87.81 352 SER A N 1
ATOM 2709 C CA . SER A 1 352 ? -8.861 -14.335 -14.133 1.00 87.81 352 SER A CA 1
ATOM 2710 C C . SER A 1 352 ? -7.570 -13.534 -14.310 1.00 87.81 352 SER A C 1
ATOM 2712 O O . SER A 1 352 ? -6.496 -14.081 -14.080 1.00 87.81 352 SER A O 1
ATOM 2714 N N . MET A 1 353 ? -7.671 -12.242 -14.643 1.00 88.81 353 MET A N 1
ATOM 2715 C CA . MET A 1 353 ? -6.520 -11.354 -14.836 1.00 88.81 353 MET A CA 1
ATOM 2716 C C . MET A 1 353 ? -6.088 -10.627 -13.557 1.00 88.81 353 MET A C 1
ATOM 2718 O O . MET A 1 353 ? -5.043 -9.985 -13.545 1.00 88.81 353 MET A O 1
ATOM 2722 N N . LEU A 1 354 ? -6.857 -10.727 -12.466 1.00 91.12 354 LEU A N 1
ATOM 2723 C CA . LEU A 1 354 ? -6.549 -10.019 -11.217 1.00 91.12 354 LEU A CA 1
ATOM 2724 C C . LEU A 1 354 ? -5.149 -10.326 -10.688 1.00 91.12 354 LEU A C 1
ATOM 2726 O O . LEU A 1 354 ? -4.443 -9.414 -10.268 1.00 91.12 354 LEU A O 1
ATOM 2730 N N . TYR A 1 355 ? -4.727 -11.588 -10.767 1.00 91.12 355 TYR A N 1
ATOM 2731 C CA . TYR A 1 355 ? -3.393 -11.984 -10.331 1.00 91.12 355 TYR A CA 1
ATOM 2732 C C . TYR A 1 355 ? -2.286 -11.301 -11.153 1.00 91.12 355 TYR A C 1
ATOM 2734 O O . TYR A 1 355 ? -1.295 -10.845 -10.585 1.00 91.12 355 TYR A O 1
ATOM 2742 N N . ASP A 1 356 ? -2.475 -11.159 -12.468 1.00 90.25 356 ASP A N 1
ATOM 2743 C CA . ASP A 1 356 ? -1.523 -10.468 -13.350 1.00 90.25 356 ASP A CA 1
ATOM 2744 C C . ASP A 1 356 ? -1.457 -8.961 -13.046 1.00 90.25 356 ASP A C 1
ATOM 2746 O O . ASP A 1 356 ? -0.411 -8.329 -13.208 1.00 90.25 356 ASP A O 1
ATOM 2750 N N . PHE A 1 357 ? -2.551 -8.396 -12.525 1.00 92.69 357 PHE A N 1
ATOM 2751 C CA . PHE A 1 357 ? -2.611 -7.034 -11.994 1.00 92.69 357 PHE A CA 1
ATOM 2752 C C . PHE A 1 357 ? -2.124 -6.921 -10.543 1.00 92.69 357 PHE A C 1
ATOM 2754 O O . PHE A 1 357 ? -2.316 -5.885 -9.924 1.00 92.69 357 PHE A O 1
ATOM 2761 N N . ALA A 1 358 ? -1.498 -7.952 -9.977 1.00 95.12 358 ALA A N 1
ATOM 2762 C CA . ALA A 1 358 ? -1.065 -7.979 -8.580 1.00 95.12 358 ALA A CA 1
ATOM 2763 C C . ALA A 1 358 ? -2.191 -7.785 -7.546 1.00 95.12 358 ALA A C 1
ATOM 2765 O O . ALA A 1 358 ? -1.974 -7.203 -6.488 1.00 95.12 358 ALA A O 1
ATOM 2766 N N . ILE A 1 359 ? -3.391 -8.289 -7.845 1.00 95.31 359 ILE A N 1
ATOM 2767 C CA . ILE A 1 359 ? -4.563 -8.237 -6.965 1.00 95.31 359 ILE A CA 1
ATOM 2768 C C . ILE A 1 359 ? -4.930 -9.661 -6.546 1.00 95.31 359 ILE A C 1
ATOM 2770 O O . ILE A 1 359 ? -5.033 -10.547 -7.404 1.00 95.31 359 ILE A O 1
ATOM 2774 N N . PRO A 1 360 ? -5.174 -9.921 -5.250 1.00 93.56 360 PRO A N 1
ATOM 2775 C CA . PRO A 1 360 ? -5.622 -11.237 -4.825 1.00 93.56 360 PRO A CA 1
ATOM 2776 C C . PRO A 1 360 ? -7.034 -11.510 -5.359 1.00 93.56 360 PRO A C 1
ATOM 2778 O O . PRO A 1 360 ? -7.913 -10.656 -5.307 1.00 93.56 360 PRO A O 1
ATOM 2781 N N . SER A 1 361 ? -7.278 -12.720 -5.863 1.00 89.75 361 SER A N 1
ATOM 2782 C CA . SER A 1 361 ? -8.613 -13.100 -6.363 1.00 89.75 361 SER A CA 1
ATOM 2783 C C . SER A 1 361 ? -9.644 -13.294 -5.242 1.00 89.75 361 SER A C 1
ATOM 2785 O O . SER A 1 361 ? -10.847 -13.121 -5.450 1.00 89.75 361 SER A O 1
ATOM 2787 N N . THR A 1 362 ? -9.170 -13.623 -4.042 1.00 90.38 362 THR A N 1
ATOM 2788 C CA . THR A 1 362 ? -9.978 -13.787 -2.834 1.00 90.38 362 THR A CA 1
ATOM 2789 C C . THR A 1 362 ? -9.347 -13.042 -1.677 1.00 90.38 362 THR A C 1
ATOM 2791 O O . THR A 1 362 ? -8.125 -12.983 -1.599 1.00 90.38 362 THR A O 1
ATOM 2794 N N . ILE A 1 363 ? -10.167 -12.546 -0.760 1.00 89.12 363 ILE A N 1
ATOM 2795 C CA . ILE A 1 363 ? -9.721 -11.900 0.472 1.00 89.12 363 ILE A CA 1
ATOM 2796 C C . ILE A 1 363 ? -10.540 -12.414 1.650 1.00 89.12 363 ILE A C 1
ATOM 2798 O O . ILE A 1 363 ? -11.695 -12.819 1.479 1.00 89.12 363 ILE A O 1
ATOM 2802 N N . GLU A 1 364 ? -9.941 -12.421 2.834 1.00 83.75 364 GLU A N 1
ATOM 2803 C CA . GLU A 1 364 ? -10.666 -12.709 4.065 1.00 83.75 364 GLU A CA 1
ATOM 2804 C C . GLU A 1 364 ? -11.626 -11.558 4.385 1.00 83.75 364 GLU A C 1
ATOM 2806 O O . GLU A 1 364 ? -11.250 -10.389 4.409 1.00 83.75 364 GLU A O 1
ATOM 2811 N N . THR A 1 365 ? -12.887 -11.901 4.619 1.00 84.12 365 THR A N 1
ATOM 2812 C CA . THR A 1 365 ? -13.939 -10.981 5.055 1.00 84.12 365 THR A CA 1
ATOM 2813 C C . THR A 1 365 ? -14.722 -11.619 6.190 1.00 84.12 365 THR A C 1
ATOM 2815 O O . THR A 1 365 ? -14.642 -12.827 6.426 1.00 84.12 365 THR A O 1
ATOM 2818 N N . GLU A 1 366 ? -15.555 -10.839 6.866 1.00 83.75 366 GLU A N 1
ATOM 2819 C CA . GLU A 1 366 ? -16.548 -11.386 7.774 1.00 83.75 366 GLU A CA 1
ATOM 2820 C C . GLU A 1 366 ? -17.475 -12.364 7.034 1.00 83.75 366 GLU A C 1
ATOM 2822 O O . GLU A 1 366 ? -17.911 -12.130 5.903 1.00 83.75 366 GLU A O 1
ATOM 2827 N N . THR A 1 367 ? -17.772 -13.490 7.676 1.00 75.12 367 THR A N 1
ATOM 2828 C CA . THR A 1 367 ? -18.775 -14.448 7.213 1.00 75.12 367 THR A CA 1
ATOM 2829 C C . THR A 1 367 ? -20.014 -14.383 8.090 1.00 75.12 367 THR A C 1
ATOM 2831 O O . THR A 1 367 ? -19.904 -14.163 9.298 1.00 75.12 367 THR A O 1
ATOM 2834 N N . PRO A 1 368 ? -21.213 -14.607 7.517 1.00 62.19 368 PRO A N 1
ATOM 2835 C CA . PRO A 1 368 ? -22.406 -14.822 8.317 1.00 62.19 368 PRO A CA 1
ATOM 2836 C C . PRO A 1 368 ? -22.158 -16.008 9.245 1.00 62.19 368 PRO A C 1
ATOM 2838 O O . PRO A 1 368 ? -21.731 -17.057 8.776 1.00 62.19 368 PRO A O 1
ATOM 2841 N N . ASP A 1 369 ? -22.435 -15.825 10.530 1.00 55.31 369 ASP A N 1
ATOM 2842 C CA . ASP A 1 369 ? -22.163 -16.751 11.630 1.00 55.31 369 ASP A CA 1
ATOM 2843 C C . ASP A 1 369 ? -22.523 -18.218 11.276 1.00 55.31 369 ASP A C 1
ATOM 2845 O O . ASP A 1 369 ? -23.688 -18.627 11.299 1.00 55.31 369 ASP A O 1
ATOM 2849 N N . GLN A 1 370 ? -21.523 -19.010 10.865 1.00 48.88 370 GLN A N 1
ATOM 2850 C CA . GLN A 1 370 ? -21.681 -20.396 10.389 1.00 48.88 370 G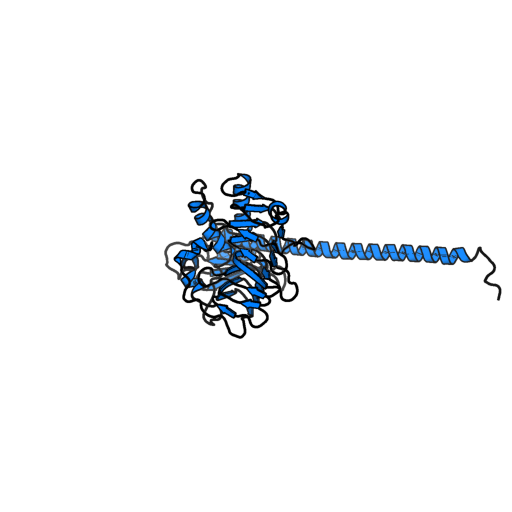LN A CA 1
ATOM 2851 C C . GLN A 1 370 ? -21.049 -21.403 11.356 1.00 48.88 370 GLN A C 1
ATOM 2853 O O . GLN A 1 370 ? -20.513 -22.418 10.940 1.00 48.88 370 GLN A O 1
ATOM 2858 N N . GLY A 1 371 ? -21.126 -21.150 12.665 1.00 52.19 371 GLY A N 1
ATOM 2859 C CA . GLY A 1 371 ? -21.195 -22.190 13.701 1.00 52.19 371 GLY A CA 1
ATOM 2860 C C . GLY A 1 371 ? -20.092 -23.259 13.791 1.00 52.19 371 GLY A C 1
ATOM 2861 O O . GLY A 1 371 ? -20.275 -24.212 14.549 1.00 52.19 371 GLY A O 1
ATOM 2862 N N . THR A 1 372 ? -18.962 -23.157 13.090 1.00 45.31 372 THR A N 1
ATOM 2863 C CA . THR A 1 372 ? -17.855 -24.116 13.219 1.00 45.31 372 THR A CA 1
ATOM 2864 C C . THR A 1 372 ? -16.499 -23.430 13.089 1.00 45.31 372 THR A C 1
ATOM 2866 O O . THR A 1 372 ? -15.981 -23.293 11.987 1.00 45.31 372 THR A O 1
ATOM 2869 N N . GLY A 1 373 ? -15.920 -23.076 14.240 1.00 55.62 373 GLY A N 1
ATOM 2870 C CA . GLY A 1 373 ? -14.561 -22.545 14.377 1.00 55.62 373 GLY A CA 1
ATOM 2871 C C . GLY A 1 373 ? -14.510 -21.019 14.417 1.00 55.62 373 GLY A C 1
ATOM 2872 O O . GLY A 1 373 ? -15.087 -20.356 13.563 1.00 55.62 373 GLY A O 1
ATOM 2873 N N . THR A 1 374 ? -13.820 -20.477 15.417 1.00 58.72 374 THR A N 1
ATOM 2874 C CA . THR A 1 374 ? -13.422 -19.072 15.481 1.00 58.72 374 THR A CA 1
ATOM 2875 C C . THR A 1 374 ? -12.099 -18.921 14.745 1.00 58.72 374 THR A C 1
ATOM 2877 O O . THR A 1 374 ? -11.075 -19.424 15.193 1.00 58.72 374 THR A O 1
ATOM 2880 N N . THR A 1 375 ? -12.104 -18.284 13.578 1.00 72.69 375 THR A N 1
ATOM 2881 C CA . THR A 1 375 ? -10.862 -17.846 12.927 1.00 72.69 375 THR A CA 1
ATOM 2882 C C . THR A 1 375 ? -10.822 -16.339 13.038 1.00 72.69 375 THR A C 1
ATOM 2884 O O . THR A 1 375 ? -11.636 -15.647 12.425 1.00 72.69 375 THR A O 1
ATOM 2887 N N . PHE A 1 376 ? -9.920 -15.861 13.894 1.00 80.75 376 PHE A N 1
ATOM 2888 C CA . PHE A 1 376 ? -9.755 -14.443 14.148 1.00 80.75 376 PHE A CA 1
ATOM 2889 C C . PHE A 1 376 ? -8.889 -13.806 13.075 1.00 80.75 376 PHE A C 1
ATOM 2891 O O . PHE A 1 376 ? -7.745 -14.208 12.878 1.00 80.75 376 PHE A O 1
ATOM 2898 N N . VAL A 1 377 ? -9.441 -12.788 12.425 1.00 84.50 377 VAL A N 1
ATOM 2899 C CA . VAL A 1 377 ? -8.736 -11.946 11.455 1.00 84.50 377 VAL A CA 1
ATOM 2900 C C . VAL A 1 377 ? -8.908 -10.508 11.899 1.00 84.50 377 VAL A C 1
ATOM 2902 O O . VAL A 1 377 ? -9.980 -10.132 12.380 1.00 84.50 377 VAL A O 1
ATOM 2905 N N . TYR A 1 378 ? -7.848 -9.715 11.795 1.00 86.56 378 TYR A N 1
ATOM 2906 C CA . TYR A 1 378 ? -7.856 -8.336 12.255 1.00 86.56 378 TYR A CA 1
ATOM 2907 C C . TYR A 1 378 ? -6.965 -7.437 11.407 1.00 86.56 378 TYR A C 1
ATOM 2909 O O . TYR A 1 378 ? -6.009 -7.894 10.781 1.00 86.56 378 TYR A O 1
ATOM 2917 N N . THR A 1 379 ? -7.274 -6.145 11.414 1.00 87.88 379 THR A N 1
ATOM 2918 C CA . THR A 1 379 ? -6.468 -5.111 10.764 1.00 87.88 379 THR A CA 1
ATOM 2919 C C . THR A 1 379 ? -5.386 -4.600 11.706 1.00 87.88 379 THR A C 1
ATOM 2921 O O . THR A 1 379 ? -5.527 -4.645 12.933 1.00 87.88 379 THR A O 1
ATOM 2924 N N . PHE A 1 380 ? -4.308 -4.053 11.148 1.00 85.69 380 PHE A N 1
ATOM 2925 C CA . PHE A 1 380 ? -3.356 -3.283 11.943 1.00 85.69 380 PHE A CA 1
ATOM 2926 C C . PHE A 1 380 ? -4.052 -2.083 12.608 1.00 85.69 380 PHE A C 1
ATOM 2928 O O . PHE A 1 380 ? -4.957 -1.507 11.996 1.00 85.69 380 PHE A O 1
ATOM 2935 N N . PRO A 1 381 ? -3.640 -1.670 13.820 1.00 85.50 381 PRO A N 1
ATOM 2936 C CA . PRO A 1 381 ? -4.093 -0.411 14.389 1.00 85.50 381 PRO A CA 1
ATOM 2937 C C . PRO A 1 381 ? -3.616 0.767 13.541 1.00 85.50 381 PRO A C 1
ATOM 2939 O O . PRO A 1 381 ? -2.416 0.912 13.308 1.00 85.50 381 PRO A O 1
ATOM 2942 N N . LYS A 1 382 ? -4.543 1.619 13.115 1.00 82.06 382 LYS A N 1
ATOM 2943 C CA . LYS A 1 382 ? -4.252 2.804 12.307 1.00 82.06 382 LYS A CA 1
ATOM 2944 C C . LYS A 1 382 ? -4.820 4.066 12.934 1.00 82.06 382 LYS A C 1
ATOM 2946 O O . LYS A 1 382 ? -5.789 3.994 13.686 1.00 82.06 382 LYS A O 1
ATOM 2951 N N . LEU A 1 383 ? -4.181 5.197 12.652 1.00 82.56 383 LEU A N 1
ATOM 2952 C CA . LEU A 1 383 ? -4.678 6.514 13.038 1.00 82.56 383 LEU A CA 1
ATOM 2953 C C . LEU A 1 383 ? -5.917 6.854 12.197 1.00 82.56 383 LEU A C 1
ATOM 2955 O O . LEU A 1 383 ? -5.907 6.603 10.997 1.00 82.56 383 LEU A O 1
ATOM 2959 N N . THR A 1 384 ? -6.940 7.422 12.828 1.00 72.62 384 THR A N 1
ATOM 2960 C CA . THR A 1 384 ? -8.141 7.993 12.195 1.00 72.62 384 THR A CA 1
ATOM 2961 C C . THR A 1 384 ? -8.494 9.312 12.850 1.00 72.62 384 THR A C 1
ATOM 2963 O O . THR A 1 384 ? -8.335 9.382 14.100 1.00 72.62 384 THR A O 1
#

Mean predicted aligned error: 9.1 Å

Foldseek 3Di:
DPPPPDPVVVPPVVVVVVVVVVVVVVVVVVVVVVVVVVVVVVVVLLVVLVVLQLVLQVVLQVVCQVVVDPDPVVNVVSCVVSVWDWDDDDDFKIWIWHDSDPPKIWIKMKGQFKDKDFCCVLPFVDFQPDPPRDHFPLDALFQFLLQLVQVLCCVQQVPDNGDHDDQDPVVVLVVLVVCCVVVRQEPEAELCCQQVDLAREPAGAYEYEEEHANDADPPHDAHEHYYDFSHEYEYAYEYEGEFQYEYYEHYEYAYEYYYDHDPQGEYEYFAAYREAEEYYYEHEYEADELVTGYEYGYQAEYAEAEYEYEYEYHHAEYHYHDQHAYETHHHHNHYYPAHPVGYHRSPRRDLVCCSSRSGDRMGMGHDDPPPDGGNMDMHRTDMD

pLDDT: mean 87.85, std 10.68, range [42.41, 98.62]

Sequence (384 aa):
MNLFKNKKAIGLPMVLGIIVFVIGITTALMSFIMFQSSLVQIDIDQTEDYQNAVTSVNAAVQIIAREENLETDFLQSLETYFNVDITAMNSGVYSITSMIDTSNQVISYMTGSAGNSNIVDSLFSKTGGETDFSLSPLITPTTMISTFLPDYISQSFPWITPETGFTSFGQLMDYVEDLAKANSGFQYKKPKDLEDQWNPTAWWNWYVDGDVDIDKEKRGPIKNLTVPEGQILFINGDLTMNEGSTIYGNVVINGDLKIKDKGNSIQSVLGTIYVNGDVEIEGNLLLGTIEHPTFIFAEGDIKVDKADGVGYFLCDEFDSKNNSDITGGVYVTEKADLPTGGITANTSIDSSMLYDFAIPSTIETETPDQGTGTTFVYTFPKLT

Organism: NCBI:txid2735436

Solvent-accessible surface area (backbone atoms only — not comparable to full-atom values): 19841 Å² total; per-residue (Å²): 142,83,86,87,82,52,88,79,68,59,54,61,64,52,52,50,50,50,51,53,49,51,51,50,51,51,52,50,52,51,51,50,52,52,52,52,52,50,52,52,48,50,52,49,52,54,51,51,43,47,53,49,30,39,49,30,39,44,50,50,51,53,48,36,56,71,68,71,54,82,49,67,72,60,48,53,51,44,23,68,72,50,64,35,50,77,44,76,77,55,89,53,36,34,40,34,31,16,71,66,56,99,80,41,30,28,40,24,40,36,24,50,31,51,40,80,38,46,38,52,76,74,53,59,71,42,32,58,80,54,93,86,69,74,80,59,85,55,71,40,44,54,51,42,50,42,55,26,47,32,57,47,37,42,70,79,31,73,88,50,83,59,70,75,81,51,54,40,62,65,58,48,49,53,54,49,46,52,29,10,74,67,62,50,85,26,40,64,42,46,30,61,74,40,43,74,40,84,66,22,54,46,91,51,32,32,30,24,63,38,57,31,61,42,65,53,54,99,84,55,66,73,44,38,45,38,26,51,88,96,34,44,37,37,29,52,20,35,42,38,38,37,46,45,24,37,42,34,31,32,39,37,28,59,23,38,39,38,31,40,59,58,79,91,28,52,29,32,43,44,28,24,38,39,27,60,24,37,35,39,38,46,34,36,35,39,41,21,39,86,93,48,45,15,36,45,23,19,55,27,38,39,39,33,44,22,43,38,37,18,34,38,38,38,26,30,36,37,44,44,39,66,90,26,49,40,30,23,27,48,41,51,78,76,42,72,48,69,28,90,83,46,60,41,72,50,90,71,73,57,73,85,51,30,59,81,52,73,35,43,60,52,43,64,33,82,34,80,88,72,94,73,76,76,44,64,47,62,46,50,56,38,82,84

Radius of gyration: 26.52 Å; Cα contacts (8 Å, |Δi|>4): 848; chains: 1; bounding box: 61×100×52 Å

Secondary structure (DSSP, 8-state):
--SS--TTSSHHHHHHHHHHHHHHHHHHHHHHHHHHHHHHHHHHHHHHHHHHHHHHHHHHHHHHHHHT---HHHHHHHHHHHT-EEEEEETTEEEEEEESSSS-EEEEEEESBEEEEEHIIIIITS-S--TT----TT--HHHHHHHHHHHHHHHH-TTSPPP----SHHHHHHHHHHHHHTTSSSEEE-THHHHT-SS-B--SSEEEES-EEEPPPTTSPPPPEE--TT-EEEEES-EEE-TT-EEESEEEESS-EEE---SS-EEEEESEEEESS-EEEEEEEE-B-SSS-EEEEESS-EEEEEEEEEEEEEEEEEEE-SS-EEEEEEEEEEEEE--TT--B--TT--GGGTTTTT--SEEEEE----SS--B-EEPPPEE-